Protein AF-A0A7S2LZQ7-F1 (afdb_monomer_lite)

Structure (mmCIF, N/CA/C/O backbone):
data_AF-A0A7S2LZQ7-F1
#
_entry.id   AF-A0A7S2LZQ7-F1
#
loop_
_atom_site.group_PDB
_atom_site.id
_atom_site.type_symbol
_atom_site.label_atom_id
_atom_site.label_alt_id
_atom_site.label_comp_id
_atom_site.label_asym_id
_atom_site.label_entity_id
_atom_site.label_seq_id
_atom_site.pdbx_PDB_ins_code
_atom_site.Cartn_x
_atom_site.Cartn_y
_atom_site.Cartn_z
_atom_site.occupancy
_atom_site.B_iso_or_equiv
_atom_site.auth_seq_id
_atom_site.auth_comp_id
_atom_site.auth_asym_id
_atom_site.auth_atom_id
_atom_site.pdbx_PDB_model_num
ATOM 1 N N . SER A 1 1 ? 51.970 1.442 -47.413 1.00 38.31 1 SER A N 1
ATOM 2 C CA . SER A 1 1 ? 52.869 0.839 -46.404 1.00 38.31 1 SER A CA 1
ATOM 3 C C . SER A 1 1 ? 52.100 0.011 -45.375 1.00 38.31 1 SER A C 1
ATOM 5 O O . SER A 1 1 ? 52.453 -1.144 -45.211 1.00 38.31 1 SER A O 1
ATOM 7 N N . LEU A 1 2 ? 51.031 0.525 -44.746 1.00 41.97 2 LEU A N 1
ATOM 8 C CA . LEU A 1 2 ? 50.190 -0.230 -43.788 1.00 41.97 2 LEU A CA 1
ATOM 9 C C . LEU A 1 2 ? 49.494 -1.473 -44.378 1.00 41.97 2 LEU A C 1
ATOM 11 O O . LEU A 1 2 ? 49.494 -2.514 -43.742 1.00 41.97 2 LEU A O 1
ATOM 15 N N . VAL A 1 3 ? 48.994 -1.401 -45.618 1.00 41.69 3 VAL A N 1
ATOM 16 C CA . VAL A 1 3 ? 48.345 -2.536 -46.320 1.00 41.69 3 VAL A CA 1
ATOM 17 C C . VAL A 1 3 ? 49.314 -3.701 -46.605 1.00 41.69 3 VAL A C 1
ATOM 19 O O . VAL A 1 3 ? 48.887 -4.819 -46.860 1.00 41.69 3 VAL A O 1
ATOM 22 N N . ALA A 1 4 ? 50.628 -3.456 -46.553 1.00 43.44 4 ALA A N 1
ATOM 23 C CA . ALA A 1 4 ? 51.659 -4.450 -46.853 1.00 43.44 4 ALA A CA 1
ATOM 24 C C . ALA A 1 4 ? 52.280 -5.099 -45.597 1.00 43.44 4 ALA A C 1
ATOM 26 O O . ALA A 1 4 ? 53.161 -5.946 -45.732 1.00 43.44 4 ALA A O 1
ATOM 27 N N . ALA A 1 5 ? 51.864 -4.704 -44.388 1.00 48.12 5 ALA A N 1
ATOM 28 C CA . ALA A 1 5 ? 52.421 -5.198 -43.128 1.00 48.12 5 ALA A CA 1
ATOM 29 C C . ALA A 1 5 ? 51.388 -6.040 -42.359 1.00 48.12 5 ALA A C 1
ATOM 31 O O . ALA A 1 5 ? 50.228 -5.656 -42.256 1.00 48.12 5 ALA A O 1
ATOM 32 N N . SER A 1 6 ? 51.819 -7.177 -41.798 1.00 43.88 6 SER A N 1
ATOM 33 C CA . SER A 1 6 ? 50.978 -8.029 -40.944 1.00 43.88 6 SER A CA 1
ATOM 34 C C . SER A 1 6 ? 50.461 -7.239 -39.719 1.00 43.88 6 SER A C 1
ATOM 36 O O . SER A 1 6 ? 51.287 -6.658 -39.002 1.00 43.88 6 SER A O 1
ATOM 38 N N . PRO A 1 7 ? 49.140 -7.235 -39.433 1.00 48.47 7 PRO A N 1
ATOM 39 C CA . PRO A 1 7 ? 48.518 -6.435 -38.363 1.00 48.47 7 PRO A CA 1
ATOM 40 C C . PRO A 1 7 ? 49.012 -6.726 -36.938 1.00 48.47 7 PRO A C 1
ATOM 42 O O . PRO A 1 7 ? 48.821 -5.915 -36.032 1.00 48.47 7 PRO A O 1
ATOM 45 N N . ALA A 1 8 ? 49.674 -7.866 -36.726 1.00 46.50 8 ALA A N 1
ATOM 46 C CA . ALA A 1 8 ? 50.075 -8.357 -35.407 1.00 46.50 8 ALA A CA 1
ATOM 47 C C . ALA A 1 8 ? 51.454 -7.862 -34.921 1.00 46.50 8 ALA A C 1
ATOM 49 O O . ALA A 1 8 ? 51.899 -8.234 -33.833 1.00 46.50 8 ALA A O 1
ATOM 50 N N . SER A 1 9 ? 52.164 -7.036 -35.695 1.00 50.88 9 SER A N 1
ATOM 51 C CA . SER A 1 9 ? 53.511 -6.585 -35.324 1.00 50.88 9 SER A CA 1
ATOM 52 C C . SER A 1 9 ? 53.469 -5.397 -34.345 1.00 50.88 9 SER A C 1
ATOM 54 O O . SER A 1 9 ? 52.832 -4.373 -34.603 1.00 50.88 9 SER A O 1
ATOM 56 N N . ALA A 1 10 ? 54.211 -5.481 -33.234 1.00 51.62 10 ALA A N 1
ATOM 57 C CA . ALA A 1 10 ? 54.363 -4.387 -32.264 1.00 51.62 10 ALA A CA 1
ATOM 58 C C . ALA A 1 10 ? 54.888 -3.074 -32.895 1.00 51.62 10 ALA A C 1
ATOM 60 O O . ALA A 1 10 ? 54.650 -1.994 -32.354 1.00 51.62 10 ALA A O 1
ATOM 61 N N . ALA A 1 11 ? 55.529 -3.153 -34.068 1.00 51.50 11 ALA A N 1
ATOM 62 C CA . ALA A 1 11 ? 56.032 -2.008 -34.824 1.00 51.50 11 ALA A CA 1
ATOM 63 C C . ALA A 1 11 ? 54.932 -1.191 -35.536 1.00 51.50 11 ALA A C 1
ATOM 65 O O . ALA A 1 11 ? 55.187 -0.063 -35.952 1.00 51.50 11 ALA A O 1
ATOM 66 N N . CYS A 1 12 ? 53.700 -1.706 -35.652 1.00 54.38 12 CYS A N 1
ATOM 67 C CA . CYS A 1 12 ? 52.587 -0.997 -36.298 1.00 54.38 12 CYS A CA 1
ATOM 68 C C . CYS A 1 12 ? 51.842 -0.034 -35.354 1.00 54.38 12 CYS A C 1
ATOM 70 O O . CYS A 1 12 ? 51.209 0.912 -35.824 1.00 54.38 12 CYS A O 1
ATOM 72 N N . ARG A 1 13 ? 51.947 -0.213 -34.027 1.00 59.25 13 ARG A N 1
ATOM 73 C CA . ARG A 1 13 ? 51.226 0.604 -33.027 1.00 59.25 13 ARG A CA 1
ATOM 74 C C . ARG A 1 13 ? 51.568 2.105 -33.054 1.00 59.25 13 ARG A C 1
ATOM 76 O O . ARG A 1 13 ? 50.625 2.898 -32.996 1.00 59.25 13 ARG A O 1
ATOM 83 N N . PRO A 1 14 ? 52.847 2.528 -33.165 1.00 60.66 14 PRO A N 1
ATOM 84 C CA . PRO A 1 14 ? 53.204 3.950 -33.231 1.00 60.66 14 PRO A CA 1
ATOM 85 C C . PRO A 1 14 ? 52.700 4.599 -34.523 1.00 60.66 14 PRO A C 1
ATOM 87 O O . PRO A 1 14 ? 52.251 5.740 -34.523 1.00 60.66 14 PRO A O 1
ATOM 90 N N . LEU A 1 15 ? 52.731 3.838 -35.619 1.00 57.00 15 LEU A N 1
ATOM 91 C CA . LEU A 1 15 ? 52.327 4.289 -36.946 1.00 57.00 15 LEU A CA 1
ATOM 92 C C . LEU A 1 15 ? 50.813 4.513 -37.016 1.00 57.00 15 LEU A C 1
ATOM 94 O O . LEU A 1 15 ? 50.364 5.529 -37.534 1.00 57.00 15 LEU A O 1
ATOM 98 N N . ILE A 1 16 ? 50.026 3.611 -36.423 1.00 57.41 16 ILE A N 1
ATOM 99 C CA . ILE A 1 16 ? 48.575 3.776 -36.297 1.00 57.41 16 ILE A CA 1
ATOM 100 C C . ILE A 1 16 ? 48.233 4.938 -35.342 1.00 57.41 16 ILE A C 1
ATOM 102 O O . ILE A 1 16 ? 47.332 5.709 -35.649 1.00 57.41 16 ILE A O 1
ATOM 106 N N . GLN A 1 17 ? 48.968 5.146 -34.240 1.00 62.25 17 GLN A N 1
ATOM 107 C CA . GLN A 1 17 ? 48.752 6.306 -33.353 1.00 62.25 17 GLN A CA 1
ATOM 108 C C . GLN A 1 17 ? 49.036 7.645 -34.044 1.00 62.25 17 GLN A C 1
ATOM 110 O O . GLN A 1 17 ? 48.241 8.577 -33.927 1.00 62.25 17 GLN A O 1
ATOM 115 N N . GLN A 1 18 ? 50.137 7.742 -34.792 1.00 60.81 18 GLN A N 1
ATOM 116 C CA . GLN A 1 18 ? 50.453 8.926 -35.594 1.00 60.81 18 GLN A CA 1
ATOM 117 C C . GLN A 1 18 ? 49.383 9.184 -36.652 1.00 60.81 18 GLN A C 1
ATOM 119 O O . GLN A 1 18 ? 48.986 10.325 -36.867 1.00 60.81 18 GLN A O 1
ATOM 124 N N . LEU A 1 19 ? 48.870 8.121 -37.269 1.00 58.94 19 LEU A N 1
ATOM 125 C CA . LEU A 1 19 ? 47.839 8.222 -38.287 1.00 58.94 19 LEU A CA 1
ATOM 126 C C . LEU A 1 19 ? 46.468 8.605 -37.696 1.00 58.94 19 LEU A C 1
ATOM 128 O O . LEU A 1 19 ? 45.777 9.432 -38.278 1.00 58.94 19 LEU A O 1
ATOM 132 N N . VAL A 1 20 ? 46.102 8.102 -36.511 1.00 59.00 20 VAL A N 1
ATOM 133 C CA . VAL A 1 20 ? 44.922 8.566 -35.752 1.00 59.00 20 VAL A CA 1
ATOM 134 C C . VAL A 1 20 ? 45.076 10.035 -35.359 1.00 59.00 20 VAL A C 1
ATOM 136 O O . VAL A 1 20 ? 44.130 10.799 -35.501 1.00 59.00 20 VAL A O 1
ATOM 139 N N . SER A 1 21 ? 46.263 10.468 -34.923 1.00 61.28 21 SER A N 1
ATOM 140 C CA . SER A 1 21 ? 46.516 11.882 -34.611 1.00 61.28 21 SER A CA 1
ATOM 141 C C . SER A 1 21 ? 46.441 12.779 -35.850 1.00 61.28 21 SER A C 1
ATOM 143 O O . SER A 1 21 ? 45.941 13.898 -35.769 1.00 61.28 21 SER A O 1
ATOM 145 N N . PHE A 1 22 ? 46.916 12.295 -36.996 1.00 61.22 22 PHE A N 1
ATOM 146 C CA . PHE A 1 22 ? 46.817 12.991 -38.276 1.00 61.22 22 PHE A CA 1
ATOM 147 C C . PHE A 1 22 ? 45.361 13.096 -38.739 1.00 61.22 22 PHE A C 1
ATOM 149 O O . PHE A 1 22 ? 44.906 14.163 -39.140 1.00 61.22 22 PHE A O 1
ATOM 156 N N . LEU A 1 23 ? 44.591 12.016 -38.609 1.00 58.97 23 LEU A N 1
ATOM 157 C CA . LEU A 1 23 ? 43.169 12.031 -38.922 1.00 58.97 23 LEU A CA 1
ATOM 158 C C . LEU A 1 23 ? 42.384 12.926 -37.947 1.00 58.97 23 LEU A C 1
ATOM 160 O O . LEU A 1 23 ? 41.501 13.647 -38.394 1.00 58.97 23 LEU A O 1
ATOM 164 N N . LYS A 1 24 ? 42.744 12.974 -36.653 1.00 58.69 24 LYS A N 1
ATOM 165 C CA . LYS A 1 24 ? 42.214 13.978 -35.709 1.00 58.69 24 LYS A CA 1
ATOM 166 C C . LYS A 1 24 ? 42.452 15.387 -36.229 1.00 58.69 24 LYS A C 1
ATOM 168 O O . LYS A 1 24 ? 41.506 16.148 -36.319 1.00 58.69 24 LYS A O 1
ATOM 173 N N . GLN A 1 25 ? 43.665 15.714 -36.668 1.00 59.69 25 GLN A N 1
ATOM 174 C CA . GLN A 1 25 ? 43.955 17.030 -37.247 1.00 59.69 25 GLN A CA 1
ATOM 175 C C . GLN A 1 25 ? 43.141 17.326 -38.517 1.00 59.69 25 GLN A C 1
ATOM 177 O O . GLN A 1 25 ? 42.710 18.464 -38.694 1.00 59.69 25 GLN A O 1
ATOM 182 N N . ILE A 1 26 ? 42.893 16.323 -39.368 1.00 56.53 26 ILE A N 1
ATOM 183 C CA . ILE A 1 26 ? 42.046 16.462 -40.566 1.00 56.53 26 ILE A CA 1
ATOM 184 C C . ILE A 1 26 ? 40.585 16.736 -40.191 1.00 56.53 26 ILE A C 1
ATOM 186 O O . ILE A 1 26 ? 39.952 17.591 -40.808 1.00 56.53 26 ILE A O 1
ATOM 190 N N . PHE A 1 27 ? 40.049 16.014 -39.205 1.00 53.19 27 PHE A N 1
ATOM 191 C CA . PHE A 1 27 ? 38.636 16.090 -38.834 1.00 53.19 27 PHE A CA 1
ATOM 192 C C . PHE A 1 27 ? 38.313 17.234 -37.868 1.00 53.19 27 PHE A C 1
ATOM 194 O O . PHE A 1 27 ? 37.227 17.795 -37.947 1.00 53.19 27 PHE A O 1
ATOM 201 N N . THR A 1 28 ? 39.228 17.595 -36.968 1.00 53.47 28 THR A N 1
ATOM 202 C CA . THR A 1 28 ? 38.974 18.588 -35.913 1.00 53.47 28 THR A CA 1
ATOM 203 C C . THR A 1 28 ? 39.660 19.925 -36.151 1.00 53.47 28 THR A C 1
ATOM 205 O O . THR A 1 28 ? 39.461 20.811 -35.332 1.00 53.47 28 THR A O 1
ATOM 208 N N . GLY A 1 29 ? 40.473 20.068 -37.212 1.00 47.91 29 GLY A N 1
ATOM 209 C CA . GLY A 1 29 ? 41.128 21.320 -37.613 1.00 47.91 29 GLY A CA 1
ATOM 210 C C . GLY A 1 29 ? 41.711 22.087 -36.426 1.00 47.91 29 GLY A C 1
ATOM 211 O O . GLY A 1 29 ? 41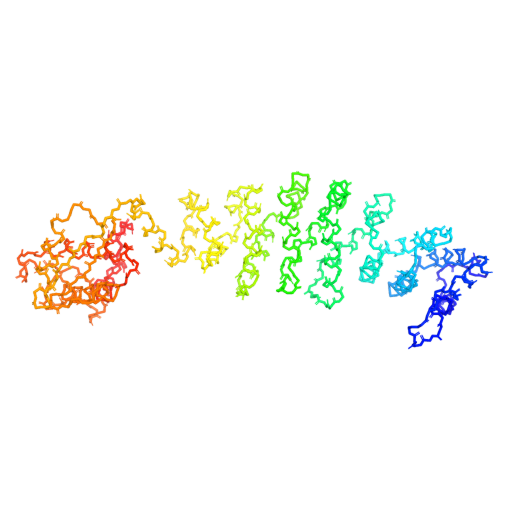.076 23.007 -35.942 1.00 47.91 29 GLY A O 1
ATOM 212 N N . ALA A 1 30 ? 42.876 21.661 -35.931 1.00 47.03 30 ALA A N 1
ATOM 213 C CA . ALA A 1 30 ? 43.537 22.137 -34.709 1.00 47.03 30 ALA A CA 1
ATOM 214 C C . ALA A 1 30 ? 43.207 23.582 -34.257 1.00 47.03 30 ALA A C 1
ATOM 216 O O . ALA A 1 30 ? 43.969 24.489 -34.568 1.00 47.03 30 ALA A O 1
ATOM 217 N N . THR A 1 31 ? 42.152 23.788 -33.458 1.00 38.50 31 THR A N 1
ATOM 218 C CA . THR A 1 31 ? 41.977 25.001 -32.638 1.00 38.50 31 THR A CA 1
ATOM 219 C C . THR A 1 31 ? 40.995 24.777 -31.488 1.00 38.50 31 THR A C 1
ATOM 221 O O . THR A 1 31 ? 39.892 24.279 -31.694 1.00 38.50 31 THR A O 1
ATOM 224 N N . ASP A 1 32 ? 41.367 25.253 -30.298 1.00 37.16 32 ASP A N 1
ATOM 225 C CA . ASP A 1 32 ? 40.546 25.366 -29.079 1.00 37.16 32 ASP A CA 1
ATOM 226 C C . ASP A 1 32 ? 39.397 26.403 -29.193 1.00 37.16 32 ASP A C 1
ATOM 228 O O . ASP A 1 32 ? 38.986 27.009 -28.203 1.00 37.16 32 ASP A O 1
ATOM 232 N N . GLN A 1 33 ? 38.878 26.671 -30.396 1.00 37.16 33 GLN A N 1
ATOM 233 C CA . GLN A 1 33 ? 37.826 27.664 -30.627 1.00 37.16 33 GLN A CA 1
ATOM 234 C C . GLN A 1 33 ? 36.755 27.121 -31.577 1.00 37.16 33 GLN A C 1
ATOM 236 O O . GLN A 1 33 ? 37.023 26.792 -32.728 1.00 37.16 33 GLN A O 1
ATOM 241 N N . PHE A 1 34 ? 35.520 27.055 -31.072 1.00 40.25 34 PHE A N 1
ATOM 242 C CA . PHE A 1 34 ? 34.300 26.668 -31.784 1.00 40.25 34 PHE A CA 1
ATOM 243 C C . PHE A 1 34 ? 33.880 27.730 -32.825 1.00 40.25 34 PHE A C 1
ATOM 245 O O . PHE A 1 34 ? 32.856 28.394 -32.671 1.00 40.25 34 PHE A O 1
ATOM 252 N N . SER A 1 35 ? 34.656 27.925 -33.891 1.00 36.62 35 SER A N 1
ATOM 253 C CA . SER A 1 35 ? 34.207 28.646 -35.089 1.00 36.62 35 SER A CA 1
ATOM 254 C C . SER A 1 35 ? 34.503 27.830 -36.352 1.00 36.62 35 SER A C 1
ATOM 256 O O . SER A 1 35 ? 35.470 27.081 -36.412 1.00 36.62 35 SER A O 1
ATOM 258 N N . SER A 1 36 ? 33.575 27.906 -37.314 1.00 47.59 36 SER A N 1
ATOM 259 C CA . SER A 1 36 ? 33.282 26.948 -38.398 1.00 47.59 36 SER A CA 1
ATOM 260 C C . SER A 1 36 ? 34.469 26.153 -38.987 1.00 47.59 36 SER A C 1
ATOM 262 O O . SER A 1 36 ? 34.987 26.482 -40.057 1.00 47.59 36 SER A O 1
ATOM 264 N N . THR A 1 37 ? 34.818 25.035 -38.345 1.00 49.53 37 THR A N 1
ATOM 265 C CA . THR A 1 37 ? 35.720 23.974 -38.842 1.00 49.53 37 THR A CA 1
ATOM 266 C C . THR A 1 37 ? 35.125 23.178 -40.009 1.00 49.53 37 THR A C 1
ATOM 268 O O . THR A 1 37 ? 35.844 22.508 -40.745 1.00 49.53 37 THR A O 1
ATOM 271 N N . GLU A 1 38 ? 33.817 23.295 -40.225 1.00 48.41 38 GLU A N 1
ATOM 272 C CA . GLU A 1 38 ? 33.029 22.506 -41.170 1.00 48.41 38 GLU A CA 1
ATOM 273 C C . GLU A 1 38 ? 33.461 22.673 -42.638 1.00 48.41 38 GLU A C 1
ATOM 275 O O . GLU A 1 38 ? 33.765 21.694 -43.316 1.00 48.41 38 GLU A O 1
ATOM 280 N N . SER A 1 39 ? 33.579 23.910 -43.130 1.00 49.72 39 SER A N 1
ATOM 281 C CA . SER A 1 39 ? 33.949 24.173 -44.534 1.00 49.72 39 SER A CA 1
ATOM 282 C C . SER A 1 39 ? 35.375 23.698 -44.857 1.00 49.72 39 SER A C 1
ATOM 284 O O . SER A 1 39 ? 35.656 23.195 -45.947 1.00 49.72 39 SER A O 1
ATOM 286 N N . MET A 1 40 ? 36.270 23.783 -43.867 1.00 52.50 40 MET A N 1
ATOM 287 C CA . MET A 1 40 ? 37.659 23.334 -43.968 1.00 52.50 40 MET A CA 1
ATOM 288 C C . MET A 1 40 ? 37.757 21.800 -43.937 1.00 52.50 40 MET A C 1
ATOM 290 O O . MET A 1 40 ? 38.513 21.213 -44.708 1.00 52.50 40 MET A O 1
ATOM 294 N N . MET A 1 41 ? 36.939 21.139 -43.112 1.00 52.00 41 MET A N 1
ATOM 295 C CA . MET A 1 41 ? 36.806 19.678 -43.052 1.00 52.00 41 MET A CA 1
ATOM 296 C C . MET A 1 41 ? 36.288 19.111 -44.387 1.00 52.00 41 MET A C 1
ATOM 298 O O . MET A 1 41 ? 36.866 18.161 -44.921 1.00 52.00 41 MET A O 1
ATOM 302 N N . PHE A 1 42 ? 35.264 19.737 -44.984 1.00 51.91 42 PHE A N 1
ATOM 303 C CA . PHE A 1 42 ? 34.744 19.370 -46.308 1.00 51.91 42 PHE A CA 1
ATOM 304 C C . PHE A 1 42 ? 35.760 19.600 -47.434 1.00 51.91 42 PHE A C 1
ATOM 306 O O . PHE A 1 42 ? 35.927 18.721 -48.283 1.00 51.91 42 PHE A O 1
ATOM 313 N N . GLN A 1 43 ? 36.480 20.730 -47.435 1.00 53.34 43 GLN A N 1
ATOM 314 C CA . GLN A 1 43 ? 37.574 20.961 -48.388 1.00 53.34 43 GLN A CA 1
ATOM 315 C C . GLN A 1 43 ? 38.667 19.894 -48.263 1.00 53.34 43 GLN A C 1
ATOM 317 O O . GLN A 1 43 ? 39.094 19.340 -49.274 1.00 53.34 43 GLN A O 1
ATOM 322 N N . ASN A 1 44 ? 39.079 19.556 -47.041 1.00 56.69 44 ASN A N 1
ATOM 323 C CA . ASN A 1 44 ? 40.173 18.617 -46.805 1.00 56.69 44 ASN A CA 1
ATOM 324 C C . ASN A 1 44 ? 39.813 17.169 -47.172 1.00 56.69 44 ASN A C 1
ATOM 326 O O . 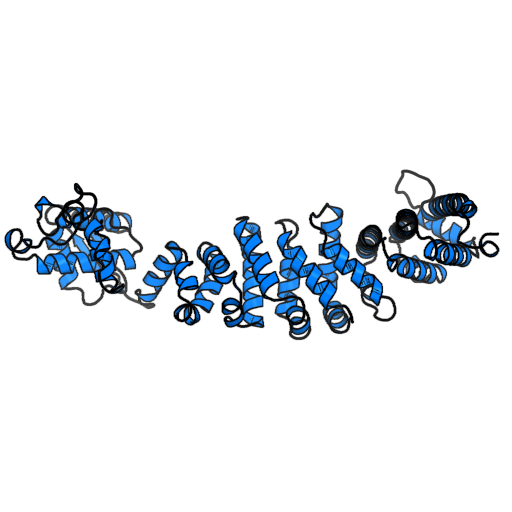ASN A 1 44 ? 40.647 16.467 -47.744 1.00 56.69 44 ASN A O 1
ATOM 330 N N . MET A 1 45 ? 38.584 16.705 -46.911 1.00 53.84 45 MET A N 1
ATOM 331 C CA . MET A 1 45 ? 38.166 15.361 -47.345 1.00 53.84 45 MET A CA 1
ATOM 332 C C . MET A 1 45 ? 37.855 15.293 -48.839 1.00 53.84 45 MET A C 1
ATOM 334 O O . MET A 1 45 ? 38.211 14.308 -49.481 1.00 53.84 45 MET A O 1
ATOM 338 N N . GLY A 1 46 ? 37.243 16.339 -49.408 1.00 53.66 46 GLY A N 1
ATOM 339 C CA . GLY A 1 46 ? 36.989 16.424 -50.848 1.00 53.66 46 GLY A CA 1
ATOM 340 C C . GLY A 1 46 ? 38.278 16.427 -51.680 1.00 53.66 46 GLY A C 1
ATOM 341 O O . GLY A 1 46 ? 38.285 15.927 -52.802 1.00 53.66 46 GLY A O 1
ATOM 342 N N . GLN A 1 47 ? 39.381 16.932 -51.117 1.00 52.41 47 GLN A N 1
ATOM 343 C CA . GLN A 1 47 ? 40.710 16.935 -51.740 1.00 52.41 47 GLN A CA 1
ATOM 344 C C . GLN A 1 47 ? 41.505 15.635 -51.522 1.00 52.41 47 GLN A C 1
ATOM 346 O O . GLN A 1 47 ? 42.400 15.329 -52.310 1.00 52.41 47 GLN A O 1
ATOM 351 N N . CYS A 1 48 ? 41.189 14.846 -50.491 1.00 56.16 48 CYS A N 1
ATOM 352 C CA . CYS A 1 48 ? 41.913 13.618 -50.159 1.00 56.16 48 CYS A CA 1
ATOM 353 C C . CYS A 1 48 ? 41.195 12.365 -50.692 1.00 56.16 48 CYS A C 1
ATOM 355 O O . CYS A 1 48 ? 40.533 11.632 -49.951 1.00 56.16 48 CYS A O 1
ATOM 357 N N . SER A 1 49 ? 41.371 12.051 -51.979 1.00 52.38 49 SER A N 1
ATOM 358 C CA . SER A 1 49 ? 40.954 10.755 -52.530 1.00 52.38 49 SER A CA 1
ATOM 359 C C . SER A 1 49 ? 41.759 9.620 -51.874 1.00 52.38 49 SER A C 1
ATOM 361 O O . SER A 1 49 ? 42.936 9.442 -52.181 1.00 52.38 49 SER A O 1
ATOM 363 N N . GLY A 1 50 ? 41.148 8.868 -50.952 1.00 57.12 50 GLY A N 1
ATOM 364 C CA . GLY A 1 50 ? 41.792 7.721 -50.289 1.00 57.12 50 GLY A CA 1
ATOM 365 C C . GLY A 1 50 ? 41.609 7.630 -48.771 1.00 57.12 50 GLY A C 1
ATOM 366 O O . GLY A 1 50 ? 41.990 6.618 -48.189 1.00 57.12 50 GLY A O 1
ATOM 367 N N . VAL A 1 51 ? 40.983 8.619 -48.119 1.00 62.19 51 VAL A N 1
ATOM 368 C CA . VAL A 1 51 ? 40.716 8.589 -46.662 1.00 62.19 51 VAL A CA 1
ATOM 369 C C . VAL A 1 51 ? 39.915 7.345 -46.253 1.00 62.19 51 VAL A C 1
ATOM 371 O O . VAL A 1 51 ? 40.268 6.681 -45.282 1.00 62.19 51 VAL A O 1
ATOM 374 N N . SER A 1 52 ? 38.905 6.964 -47.043 1.00 58.22 52 SER A N 1
ATOM 375 C CA . SER A 1 52 ? 38.113 5.742 -46.820 1.00 58.22 52 SER A CA 1
ATOM 376 C C . SER A 1 52 ? 38.956 4.460 -46.911 1.00 58.22 52 SER A C 1
ATOM 378 O O . SER A 1 52 ? 38.832 3.575 -46.066 1.00 58.22 52 SER A O 1
ATOM 380 N N . GLN A 1 53 ? 39.893 4.376 -47.865 1.00 64.25 53 GLN A N 1
ATOM 381 C CA . GLN A 1 53 ? 40.797 3.223 -48.001 1.00 64.25 53 GLN A CA 1
ATOM 382 C C . GLN A 1 53 ? 41.781 3.128 -46.829 1.00 64.25 53 GLN A C 1
ATOM 384 O O . GLN A 1 53 ? 42.045 2.039 -46.322 1.00 64.25 53 GLN A O 1
ATOM 389 N N . VAL A 1 54 ? 42.294 4.272 -46.370 1.00 64.44 54 VAL A N 1
ATOM 390 C CA . VAL A 1 54 ? 43.185 4.361 -45.209 1.00 64.44 54 VAL A CA 1
ATOM 391 C C . VAL A 1 54 ? 42.453 3.960 -43.927 1.00 64.44 54 VAL A C 1
ATOM 393 O O . VAL A 1 54 ? 42.972 3.154 -43.159 1.00 64.44 54 VAL A O 1
ATOM 396 N N . LEU A 1 55 ? 41.235 4.459 -43.712 1.00 62.69 55 LEU A N 1
ATOM 397 C CA . LEU A 1 55 ? 40.415 4.113 -42.551 1.00 62.69 55 LEU A CA 1
ATOM 398 C C . LEU A 1 55 ? 39.941 2.660 -42.580 1.00 62.69 55 LEU A C 1
ATOM 400 O O . LEU A 1 55 ? 39.963 2.006 -41.544 1.00 62.69 55 LEU A O 1
ATOM 404 N N . SER A 1 56 ? 39.598 2.123 -43.752 1.00 63.38 56 SER A N 1
ATOM 405 C CA . SER A 1 56 ? 39.251 0.706 -43.915 1.00 63.38 56 SER A CA 1
ATOM 406 C C . SER A 1 56 ? 40.434 -0.206 -43.577 1.00 63.38 56 SER A C 1
ATOM 408 O O . SER A 1 56 ? 40.275 -1.182 -42.845 1.00 63.38 56 SER A O 1
ATOM 410 N N . ALA A 1 57 ? 41.641 0.138 -44.041 1.00 65.25 57 ALA A N 1
ATOM 411 C CA . ALA A 1 57 ? 42.858 -0.606 -43.717 1.00 65.25 57 ALA A CA 1
ATOM 412 C C . ALA A 1 57 ? 43.214 -0.514 -42.223 1.00 65.25 57 ALA A C 1
ATOM 414 O O . ALA A 1 57 ? 43.579 -1.510 -41.604 1.00 65.25 57 ALA A O 1
ATOM 415 N N . LEU A 1 58 ? 43.068 0.668 -41.617 1.00 65.31 58 LEU A N 1
ATOM 416 C CA . LEU A 1 58 ? 43.234 0.850 -40.174 1.00 65.31 58 LEU A CA 1
ATOM 417 C C . LEU A 1 58 ? 42.240 0.039 -39.359 1.00 65.31 58 LEU A C 1
ATOM 419 O O . LEU A 1 58 ? 42.608 -0.492 -38.313 1.00 65.31 58 LEU A O 1
ATOM 423 N N . LEU A 1 59 ? 40.991 -0.018 -39.813 1.00 64.00 59 LEU A N 1
ATOM 424 C CA . LEU A 1 59 ? 39.924 -0.728 -39.137 1.00 64.00 59 LEU A CA 1
ATOM 425 C C . LEU A 1 59 ? 40.200 -2.232 -39.158 1.00 64.00 59 LEU A C 1
ATOM 427 O O . LEU A 1 59 ? 40.153 -2.864 -38.106 1.00 64.00 59 LEU A O 1
ATOM 431 N N . GLN A 1 60 ? 40.592 -2.782 -40.311 1.00 65.69 60 GLN A N 1
ATOM 432 C CA . GLN A 1 60 ? 41.038 -4.175 -40.423 1.00 65.69 60 GLN A CA 1
ATOM 433 C C . GLN A 1 60 ? 42.231 -4.462 -39.506 1.00 65.69 60 GLN A C 1
ATOM 435 O O . GLN A 1 60 ? 42.186 -5.411 -38.726 1.00 65.69 60 GLN A O 1
ATOM 440 N N . CYS A 1 61 ? 43.252 -3.601 -39.516 1.00 66.38 61 CYS A N 1
ATOM 441 C CA . CYS A 1 61 ? 44.411 -3.781 -38.647 1.00 66.38 61 CYS A CA 1
ATOM 442 C C . CYS A 1 61 ? 44.045 -3.706 -37.158 1.00 66.38 61 CYS A C 1
ATOM 444 O O . CYS A 1 61 ? 44.536 -4.496 -36.360 1.00 66.38 61 CYS A O 1
ATOM 446 N N . SER A 1 62 ? 43.178 -2.769 -36.775 1.00 65.50 62 SER A N 1
ATOM 447 C CA . SER A 1 62 ? 42.799 -2.535 -35.378 1.00 65.50 62 SER A CA 1
ATOM 448 C C . SER A 1 62 ? 41.848 -3.606 -34.838 1.00 65.50 62 SER A C 1
ATOM 450 O O . SER A 1 62 ? 41.895 -3.912 -33.647 1.00 65.50 62 SER A O 1
ATOM 452 N N . ARG A 1 63 ? 41.041 -4.230 -35.705 1.00 63.56 63 ARG A N 1
ATOM 453 C CA . ARG A 1 63 ? 40.157 -5.355 -35.364 1.00 63.56 63 ARG A CA 1
ATOM 454 C C . ARG A 1 63 ? 40.930 -6.583 -34.879 1.00 63.56 63 ARG A C 1
ATOM 456 O O . ARG A 1 63 ? 40.456 -7.288 -33.993 1.00 63.56 63 ARG A O 1
ATOM 463 N N . GLU A 1 64 ? 42.114 -6.824 -35.437 1.00 64.19 64 GLU A N 1
ATOM 464 C CA . GLU A 1 64 ? 42.963 -7.980 -35.116 1.00 64.19 64 GLU A CA 1
ATOM 465 C C . GLU A 1 64 ? 43.847 -7.765 -33.870 1.00 64.19 64 GLU A C 1
ATOM 467 O O . GLU A 1 64 ? 44.468 -8.704 -33.367 1.00 64.19 64 GLU A O 1
ATOM 472 N N . ILE A 1 65 ? 43.887 -6.545 -33.319 1.00 68.75 65 ILE A N 1
ATOM 473 C CA . ILE A 1 65 ? 44.677 -6.220 -32.127 1.00 68.75 65 ILE A CA 1
ATOM 474 C C . ILE A 1 65 ? 43.961 -6.722 -30.864 1.00 68.75 65 ILE A C 1
ATOM 476 O O . ILE A 1 65 ? 42.873 -6.269 -30.522 1.00 68.75 65 ILE A O 1
ATOM 480 N N . ALA A 1 66 ? 44.610 -7.604 -30.098 1.00 60.31 66 ALA A N 1
ATOM 481 C CA . ALA A 1 66 ? 44.050 -8.144 -28.851 1.00 60.31 66 ALA A CA 1
ATOM 482 C C . ALA A 1 66 ? 43.813 -7.077 -27.755 1.00 60.31 66 ALA A C 1
ATOM 484 O O . ALA A 1 66 ? 42.928 -7.239 -26.915 1.00 60.31 66 ALA A O 1
ATOM 485 N N . ASP A 1 67 ? 44.553 -5.968 -27.784 1.00 72.31 67 ASP A N 1
ATOM 486 C CA . ASP A 1 67 ? 44.475 -4.863 -26.820 1.00 72.31 67 ASP A CA 1
ATOM 487 C C . ASP A 1 67 ? 43.145 -4.090 -26.938 1.00 72.31 67 ASP A C 1
ATOM 489 O O . ASP A 1 67 ? 42.850 -3.458 -27.956 1.00 72.31 67 ASP A O 1
ATOM 493 N N . THR A 1 68 ? 42.319 -4.164 -25.894 1.00 66.12 68 THR A N 1
ATOM 494 C CA . THR A 1 68 ? 40.991 -3.537 -25.839 1.00 66.12 68 THR A CA 1
ATOM 495 C C . THR A 1 68 ? 41.055 -2.020 -25.682 1.00 66.12 68 THR A C 1
ATOM 497 O O . THR A 1 68 ? 40.215 -1.324 -26.248 1.00 66.12 68 THR A O 1
ATOM 500 N N . ALA A 1 69 ? 42.064 -1.480 -24.990 1.00 64.94 69 ALA A N 1
ATOM 501 C CA . ALA A 1 69 ? 42.227 -0.034 -24.828 1.00 64.94 69 ALA A CA 1
ATOM 502 C C . ALA A 1 69 ? 42.558 0.631 -26.170 1.00 64.94 69 ALA A C 1
ATOM 504 O O . ALA A 1 69 ? 42.064 1.711 -26.492 1.00 64.94 69 ALA A O 1
ATOM 505 N N . TYR A 1 70 ? 43.349 -0.058 -26.991 1.00 66.44 70 TYR A N 1
ATOM 506 C CA . TYR A 1 70 ? 43.696 0.398 -28.330 1.00 66.44 70 TYR A CA 1
ATOM 507 C C . TYR A 1 70 ? 42.483 0.445 -29.264 1.00 66.44 70 TYR A C 1
ATOM 509 O O . TYR A 1 70 ? 42.237 1.450 -29.933 1.00 66.44 70 TYR A O 1
ATOM 517 N N . ARG A 1 71 ? 41.689 -0.630 -29.246 1.00 67.62 71 ARG A N 1
ATOM 518 C CA . ARG A 1 71 ? 40.412 -0.713 -29.958 1.00 67.62 71 ARG A CA 1
ATOM 519 C C . ARG A 1 71 ? 39.441 0.378 -29.492 1.00 67.62 71 ARG A C 1
ATOM 521 O O . ARG A 1 71 ? 38.825 1.032 -30.327 1.00 67.62 71 ARG A O 1
ATOM 528 N N . GLY A 1 72 ? 39.377 0.643 -28.186 1.00 64.19 72 GLY A N 1
ATOM 529 C CA . GLY A 1 72 ? 38.542 1.697 -27.607 1.00 64.19 72 GLY A CA 1
ATOM 530 C C . GLY A 1 72 ? 38.941 3.094 -28.082 1.00 64.19 72 GLY A C 1
ATOM 531 O O . GLY A 1 72 ? 38.086 3.859 -28.512 1.00 64.19 72 GLY A O 1
ATOM 532 N N . ASN A 1 73 ? 40.236 3.413 -28.101 1.00 67.75 73 ASN A N 1
ATOM 533 C CA . ASN A 1 73 ? 40.729 4.712 -28.576 1.00 67.75 73 ASN A CA 1
ATOM 534 C C . ASN A 1 73 ? 40.408 4.975 -30.054 1.00 67.75 73 ASN A C 1
ATOM 536 O O . ASN A 1 73 ? 40.134 6.115 -30.428 1.00 67.75 73 ASN A O 1
ATOM 540 N N . PHE A 1 74 ? 40.429 3.935 -30.891 1.00 69.00 74 PHE A N 1
ATOM 541 C CA . PHE A 1 74 ? 40.034 4.047 -32.295 1.00 69.00 74 PHE A CA 1
ATOM 542 C C . PHE A 1 74 ? 38.530 4.315 -32.442 1.00 69.00 74 PHE A C 1
ATOM 544 O O . PHE A 1 74 ? 38.134 5.193 -33.205 1.00 69.00 74 PHE A O 1
ATOM 551 N N . VAL A 1 75 ? 37.698 3.625 -31.656 1.00 64.94 75 VAL A N 1
ATOM 552 C CA . VAL A 1 75 ? 36.246 3.857 -31.608 1.00 64.94 75 VAL A CA 1
ATOM 553 C C . VAL A 1 75 ? 35.914 5.262 -31.095 1.00 64.94 75 VAL A C 1
ATOM 555 O O . VAL A 1 75 ? 35.094 5.943 -31.703 1.00 64.94 75 VAL A O 1
ATOM 558 N N . ALA A 1 76 ? 36.586 5.734 -30.039 1.00 64.50 76 ALA A N 1
ATOM 559 C CA . ALA A 1 76 ? 36.440 7.104 -29.537 1.00 64.50 76 ALA A CA 1
ATOM 560 C C . ALA A 1 76 ? 36.812 8.138 -30.605 1.00 64.50 76 ALA A C 1
ATOM 562 O O . ALA A 1 76 ? 36.083 9.095 -30.825 1.00 64.50 76 ALA A O 1
ATOM 563 N N . PHE A 1 77 ? 37.915 7.912 -31.318 1.00 68.06 77 PHE A N 1
ATOM 564 C CA . PHE A 1 77 ? 38.341 8.788 -32.401 1.00 68.06 77 PHE A CA 1
ATOM 565 C C . PHE A 1 77 ? 37.301 8.883 -33.531 1.00 68.06 77 PHE A C 1
ATOM 567 O O . PHE A 1 77 ? 36.993 9.984 -33.985 1.00 68.06 77 PHE A O 1
ATOM 574 N N . LEU A 1 78 ? 36.751 7.749 -33.977 1.00 63.66 78 LEU A N 1
ATOM 575 C CA . LEU A 1 78 ? 35.706 7.744 -35.003 1.00 63.66 78 LEU A CA 1
ATOM 576 C C . LEU A 1 78 ? 34.435 8.454 -34.513 1.00 63.66 78 LEU A C 1
ATOM 578 O O . LEU A 1 78 ? 33.785 9.144 -35.294 1.00 63.66 78 LEU A O 1
ATOM 582 N N . ALA A 1 79 ? 34.108 8.331 -33.227 1.00 61.97 79 ALA A N 1
ATOM 583 C CA . ALA A 1 79 ? 32.981 9.024 -32.614 1.00 61.97 79 ALA A CA 1
ATOM 584 C C . ALA A 1 79 ? 33.185 10.545 -32.547 1.00 61.97 79 ALA A C 1
ATOM 586 O O . ALA A 1 79 ? 32.288 11.294 -32.928 1.00 61.97 79 ALA A O 1
ATOM 587 N N . ASP A 1 80 ? 34.373 10.997 -32.134 1.00 60.62 80 ASP A N 1
ATOM 588 C CA . ASP A 1 80 ? 34.744 12.416 -32.099 1.00 60.62 80 ASP A CA 1
ATOM 589 C C . ASP A 1 80 ? 34.668 13.029 -33.504 1.00 60.62 80 ASP A C 1
ATOM 591 O O . ASP A 1 80 ? 34.065 14.083 -33.695 1.00 60.62 80 ASP A O 1
ATOM 595 N N . ALA A 1 81 ? 35.212 12.340 -34.514 1.00 57.34 81 ALA A N 1
ATOM 596 C CA . ALA A 1 81 ? 35.160 12.783 -35.909 1.00 57.34 81 ALA A CA 1
ATOM 597 C C . ALA A 1 81 ? 33.716 12.963 -36.418 1.00 57.34 81 ALA A C 1
ATOM 599 O O . ALA A 1 81 ? 33.452 13.826 -37.252 1.00 57.34 81 ALA A O 1
ATOM 600 N N . MET A 1 82 ? 32.776 12.175 -35.893 1.00 54.66 82 MET A N 1
ATOM 601 C CA . MET A 1 82 ? 31.358 12.255 -36.229 1.00 54.66 82 MET A CA 1
ATOM 602 C C . MET A 1 82 ? 30.596 13.317 -35.429 1.00 54.66 82 MET A C 1
ATOM 604 O O . MET A 1 82 ? 29.677 13.926 -35.976 1.00 54.66 82 MET A O 1
ATOM 608 N N . PHE A 1 83 ? 30.980 13.591 -34.181 1.00 53.47 83 PHE A N 1
ATOM 609 C CA . PHE A 1 83 ? 30.390 14.675 -33.388 1.00 53.47 83 PHE A CA 1
ATOM 610 C C . PHE A 1 83 ? 30.591 16.044 -34.053 1.00 53.47 83 PHE A C 1
ATOM 612 O O . PHE A 1 83 ? 29.699 16.875 -34.012 1.00 53.47 83 PHE A O 1
ATOM 619 N N . PHE A 1 84 ? 31.715 16.274 -34.737 1.00 49.72 84 PHE A N 1
ATOM 620 C CA . PHE A 1 84 ? 31.932 17.523 -35.482 1.00 49.72 84 PHE A CA 1
ATOM 621 C C . PHE A 1 84 ? 31.199 17.585 -36.832 1.00 49.72 84 PHE A C 1
ATOM 623 O O . PHE A 1 84 ? 30.995 18.673 -37.364 1.00 49.72 84 PHE A O 1
ATOM 630 N N . SER A 1 85 ? 30.756 16.443 -37.371 1.00 49.91 85 SER A N 1
ATOM 631 C CA . SER A 1 85 ? 30.010 16.374 -38.640 1.00 49.91 85 SER A CA 1
ATOM 632 C C . SER A 1 85 ? 28.519 16.724 -38.521 1.00 49.91 85 SER A C 1
ATOM 634 O O . SER A 1 85 ? 27.800 16.726 -39.516 1.00 49.91 85 SER A O 1
ATOM 636 N N . SER A 1 86 ? 28.042 17.007 -37.308 1.00 46.53 86 SER A N 1
ATOM 637 C CA . SER A 1 86 ? 26.622 17.100 -36.957 1.00 46.53 86 SER A CA 1
ATOM 638 C C . SER A 1 86 ? 25.936 18.430 -37.278 1.00 46.53 86 SER A C 1
ATOM 640 O O . SER A 1 86 ? 24.818 18.653 -36.819 1.00 46.53 86 SER A O 1
ATOM 642 N N . PHE A 1 87 ? 26.585 19.348 -37.998 1.00 45.47 87 PHE A N 1
ATOM 643 C CA . PHE A 1 87 ? 26.057 20.705 -38.175 1.00 45.47 87 PHE A CA 1
ATOM 644 C C . PHE A 1 87 ? 25.371 20.971 -39.523 1.00 45.47 87 PHE A C 1
ATOM 646 O O . PHE A 1 87 ? 24.668 21.979 -39.619 1.00 45.47 87 PHE A O 1
ATOM 653 N N . THR A 1 88 ? 25.446 20.078 -40.526 1.00 45.19 88 THR A N 1
ATOM 654 C CA . THR A 1 88 ? 24.746 20.296 -41.811 1.00 45.19 88 THR A CA 1
ATOM 655 C C . THR A 1 88 ? 24.205 19.044 -42.515 1.00 45.19 88 THR A C 1
ATOM 657 O O . THR A 1 88 ? 24.846 17.995 -42.600 1.00 45.19 88 THR A O 1
ATOM 660 N N . ASP A 1 89 ? 23.046 19.212 -43.168 1.00 47.12 89 ASP A N 1
ATOM 661 C CA . ASP A 1 89 ? 22.420 18.245 -44.090 1.00 47.12 89 ASP A CA 1
ATOM 662 C C . ASP A 1 89 ? 23.341 17.834 -45.261 1.00 47.12 89 ASP A C 1
ATOM 664 O O . ASP A 1 89 ? 23.166 16.775 -45.867 1.00 47.12 89 ASP A O 1
ATOM 668 N N . ALA A 1 90 ? 24.362 18.641 -45.572 1.00 48.31 90 ALA A N 1
ATOM 669 C CA . ALA A 1 90 ? 25.322 18.392 -46.646 1.00 48.31 90 ALA A CA 1
ATOM 670 C C . ALA A 1 90 ? 26.198 17.147 -46.404 1.00 48.31 90 ALA A C 1
ATOM 672 O O . ALA A 1 90 ? 26.583 16.471 -47.362 1.00 48.31 90 ALA A O 1
ATOM 673 N N . TRP A 1 91 ? 26.477 16.798 -45.141 1.00 51.97 91 TRP A N 1
ATOM 674 C CA . TRP A 1 91 ? 27.267 15.611 -44.793 1.00 51.97 91 TRP A CA 1
ATOM 675 C C . TRP A 1 91 ? 26.543 14.311 -45.155 1.00 51.97 91 TRP A C 1
ATOM 677 O O . TRP A 1 91 ? 27.155 13.363 -45.647 1.00 51.97 91 TRP A O 1
ATOM 687 N N . GLN A 1 92 ? 25.220 14.278 -44.981 1.00 48.72 92 GLN A N 1
ATOM 688 C CA . GLN A 1 92 ? 24.400 13.080 -45.188 1.00 48.72 92 GLN A CA 1
ATOM 689 C C . GLN A 1 92 ? 24.350 12.628 -46.656 1.00 48.72 92 GLN A C 1
ATOM 691 O O . GLN A 1 92 ? 24.128 11.449 -46.937 1.00 48.72 92 GLN A O 1
ATOM 696 N N . VAL A 1 93 ? 24.580 13.550 -47.596 1.00 50.53 93 VAL A N 1
ATOM 697 C CA . VAL A 1 93 ? 24.513 13.295 -49.045 1.00 50.53 93 VAL A CA 1
ATOM 698 C C . VAL A 1 93 ? 25.898 12.984 -49.638 1.00 50.53 93 VAL A C 1
ATOM 700 O O . VAL A 1 93 ? 26.006 12.550 -50.786 1.00 50.53 93 VAL A O 1
ATOM 703 N N . HIS A 1 94 ? 26.979 13.150 -48.867 1.00 55.78 94 HIS A N 1
ATOM 704 C CA . HIS A 1 94 ? 28.340 12.938 -49.353 1.00 55.78 94 HIS A CA 1
ATOM 705 C C . HIS A 1 94 ? 28.717 11.443 -49.362 1.00 55.78 94 HIS A C 1
ATOM 707 O O . HIS A 1 94 ? 28.676 10.762 -48.338 1.00 55.78 94 HIS A O 1
ATOM 713 N N . ALA A 1 95 ? 29.145 10.914 -50.515 1.00 55.97 95 ALA A N 1
ATOM 714 C CA . ALA A 1 95 ? 29.421 9.480 -50.697 1.00 55.97 95 ALA A CA 1
ATOM 715 C C . ALA A 1 95 ? 30.446 8.911 -49.691 1.00 55.97 95 ALA A C 1
ATOM 717 O O . ALA A 1 95 ? 30.252 7.819 -49.161 1.00 55.97 95 ALA A O 1
ATOM 718 N N . GLN A 1 96 ? 31.494 9.676 -49.364 1.00 54.53 96 GLN A N 1
ATOM 719 C CA . GLN A 1 96 ? 32.516 9.256 -48.395 1.00 54.53 96 GLN A CA 1
ATOM 720 C C . GLN A 1 96 ? 32.013 9.283 -46.941 1.00 54.53 96 GLN A C 1
ATOM 722 O O . GLN A 1 96 ? 32.450 8.470 -46.134 1.00 54.53 96 GLN A O 1
ATOM 727 N N . ALA A 1 97 ? 31.059 10.155 -46.597 1.00 53.88 97 ALA A N 1
ATOM 728 C CA . ALA A 1 97 ? 30.483 10.213 -45.252 1.00 53.88 97 ALA A CA 1
ATOM 729 C C . ALA A 1 97 ? 29.699 8.936 -44.915 1.00 53.88 97 ALA A C 1
ATOM 731 O O . ALA A 1 97 ? 29.787 8.413 -43.804 1.00 53.88 97 ALA A O 1
ATOM 732 N N . ARG A 1 98 ? 28.986 8.379 -45.901 1.00 54.22 98 ARG A N 1
ATOM 733 C CA . ARG A 1 98 ? 28.246 7.118 -45.754 1.00 54.22 98 ARG A CA 1
ATOM 734 C C . ARG A 1 98 ? 29.168 5.920 -45.506 1.00 54.22 98 ARG A C 1
ATOM 736 O O . ARG A 1 98 ? 28.817 5.035 -44.725 1.00 54.22 98 ARG A O 1
ATOM 743 N N . GLU A 1 99 ? 30.338 5.899 -46.141 1.00 57.25 99 GLU A N 1
ATOM 744 C CA . GLU A 1 99 ? 31.369 4.881 -45.903 1.00 57.25 99 GLU A CA 1
ATOM 745 C C . GLU A 1 99 ? 31.992 5.021 -44.506 1.00 57.25 99 GLU A C 1
ATOM 747 O O . GLU A 1 99 ? 32.122 4.026 -43.796 1.00 57.25 99 GLU A O 1
ATOM 752 N N . LEU A 1 100 ? 32.287 6.248 -44.065 1.00 56.31 100 LEU A N 1
ATOM 753 C CA . LEU A 1 100 ? 32.812 6.534 -42.722 1.00 56.31 100 LEU A CA 1
ATOM 754 C C . LEU A 1 100 ? 31.855 6.101 -41.608 1.00 56.31 100 LEU A C 1
ATOM 756 O O . LEU A 1 100 ? 32.277 5.467 -40.643 1.00 56.31 100 LEU A O 1
ATOM 760 N N . ILE A 1 101 ? 30.561 6.385 -41.773 1.00 55.72 101 ILE A N 1
ATOM 761 C CA . ILE A 1 101 ? 29.509 5.914 -40.866 1.00 55.72 101 ILE A CA 1
ATOM 762 C C . ILE A 1 101 ? 29.524 4.384 -40.803 1.00 55.72 101 ILE A C 1
ATOM 764 O O . ILE A 1 101 ? 29.528 3.810 -39.718 1.00 55.72 101 ILE A O 1
ATOM 768 N N . SER A 1 102 ? 29.592 3.708 -41.953 1.00 55.97 102 SER A N 1
ATOM 769 C CA . SER A 1 102 ? 29.633 2.242 -42.000 1.00 55.97 102 SER A CA 1
ATOM 770 C C . SER A 1 102 ? 30.840 1.658 -41.255 1.00 55.97 102 SER A C 1
ATOM 772 O O . SER A 1 102 ? 30.703 0.634 -40.589 1.00 55.97 102 SER A O 1
ATOM 774 N N . LEU A 1 103 ? 32.003 2.310 -41.345 1.00 58.56 103 LEU A N 1
ATOM 775 C CA . LEU A 1 103 ? 33.221 1.916 -40.634 1.00 58.56 103 LEU A CA 1
ATOM 776 C C . LEU A 1 103 ? 33.100 2.145 -39.118 1.00 58.56 103 LEU A C 1
ATOM 778 O O . LEU A 1 103 ? 33.476 1.274 -38.338 1.00 58.56 103 LEU A O 1
ATOM 782 N N . LEU A 1 104 ? 32.525 3.268 -38.675 1.00 59.94 104 LEU A N 1
ATOM 783 C CA . LEU A 1 104 ? 32.241 3.500 -37.253 1.00 59.94 104 LEU A CA 1
ATOM 784 C C . LEU A 1 104 ? 31.347 2.401 -36.687 1.00 59.94 104 LEU A C 1
ATOM 786 O O . LEU A 1 104 ? 31.661 1.856 -35.631 1.00 59.94 104 LEU A O 1
ATOM 790 N N . PHE A 1 105 ? 30.263 2.063 -37.389 1.00 55.53 105 PHE A N 1
ATOM 791 C CA . PHE A 1 105 ? 29.363 1.019 -36.922 1.00 55.53 105 PHE A CA 1
ATOM 792 C C . PHE A 1 105 ? 30.108 -0.295 -36.733 1.00 55.53 105 PHE A C 1
ATOM 794 O O . PHE A 1 105 ? 30.006 -0.813 -35.635 1.00 55.53 105 PHE A O 1
ATOM 801 N N . ASP A 1 106 ? 30.933 -0.757 -37.683 1.00 58.78 106 ASP A N 1
ATOM 802 C CA . ASP A 1 106 ? 31.756 -1.974 -37.515 1.00 58.78 106 ASP A CA 1
ATOM 803 C C . ASP A 1 106 ? 32.690 -1.893 -36.289 1.00 58.78 106 ASP A C 1
ATOM 805 O O . ASP A 1 106 ? 32.792 -2.844 -35.514 1.00 58.78 106 ASP A O 1
ATOM 809 N N . GLY A 1 107 ? 33.313 -0.733 -36.048 1.00 58.69 107 GLY A N 1
ATOM 810 C CA . GLY A 1 107 ? 34.161 -0.497 -34.873 1.00 58.69 107 GLY A CA 1
ATOM 811 C C . GLY A 1 107 ? 33.404 -0.549 -33.542 1.00 58.69 107 GLY A C 1
ATOM 812 O O . GLY A 1 107 ? 33.902 -1.112 -32.565 1.00 58.69 107 GLY A O 1
ATOM 813 N N . LEU A 1 108 ? 32.178 -0.017 -33.502 1.00 55.66 108 LEU A N 1
ATOM 814 C CA . LEU A 1 108 ? 31.307 -0.094 -32.328 1.00 55.66 108 LEU A CA 1
ATOM 815 C C . LEU A 1 108 ? 30.987 -1.554 -31.968 1.00 55.66 108 LEU A C 1
ATOM 817 O O . LEU A 1 108 ? 30.778 -1.847 -30.798 1.00 55.66 108 LEU A O 1
ATOM 821 N N . LEU A 1 109 ? 31.000 -2.486 -32.927 1.00 52.28 109 LEU A N 1
ATOM 822 C CA . LEU A 1 109 ? 30.657 -3.902 -32.714 1.00 52.28 109 LEU A CA 1
ATOM 823 C C . LEU A 1 109 ? 31.797 -4.740 -32.109 1.00 52.28 109 LEU A C 1
ATOM 825 O O . LEU A 1 109 ? 31.652 -5.954 -31.950 1.00 52.28 109 LEU A O 1
ATOM 829 N N . TRP A 1 110 ? 32.950 -4.142 -31.796 1.00 61.03 110 TRP A N 1
ATOM 830 C CA . TRP A 1 110 ? 34.103 -4.883 -31.288 1.00 61.03 110 TRP A CA 1
ATOM 831 C C . TRP A 1 110 ? 33.932 -5.316 -29.822 1.00 61.03 110 TRP A C 1
ATOM 833 O O . TRP A 1 110 ? 33.442 -4.582 -28.969 1.00 61.03 110 TRP A O 1
ATOM 843 N N . LYS A 1 111 ? 34.402 -6.525 -29.495 1.00 53.44 111 LYS A N 1
ATOM 844 C CA . LYS A 1 111 ? 34.373 -7.062 -28.124 1.00 53.44 111 LYS A CA 1
ATOM 845 C C . LYS A 1 111 ? 35.411 -6.369 -27.232 1.00 53.44 111 LYS A C 1
ATOM 847 O O . LYS A 1 111 ? 36.589 -6.339 -27.600 1.00 53.44 111 LYS A O 1
ATOM 852 N N . GLY A 1 112 ? 35.016 -5.913 -26.044 1.00 58.81 112 GLY A N 1
ATOM 853 C CA . GLY A 1 112 ? 35.887 -5.259 -25.059 1.00 58.81 112 GLY A CA 1
ATOM 854 C C . GLY A 1 112 ? 35.977 -3.733 -25.176 1.00 58.81 112 GLY A C 1
ATOM 855 O O . GLY A 1 112 ? 36.819 -3.134 -24.509 1.00 58.81 112 GLY A O 1
ATOM 856 N N . VAL A 1 113 ? 35.153 -3.108 -26.027 1.00 57.84 113 VAL A N 1
ATOM 857 C CA . VAL A 1 113 ? 35.048 -1.642 -26.174 1.00 57.84 113 VAL A CA 1
ATOM 858 C C . VAL A 1 113 ? 33.646 -1.116 -25.872 1.00 57.84 113 VAL A C 1
ATOM 860 O O . VAL A 1 113 ? 33.340 0.029 -26.186 1.00 57.84 113 VAL A O 1
ATOM 863 N N . GLU A 1 114 ? 32.800 -1.922 -25.230 1.00 57.44 114 GLU A N 1
ATOM 864 C CA . GLU A 1 114 ? 31.374 -1.659 -24.997 1.00 57.44 114 GLU A CA 1
ATOM 865 C C . GLU A 1 114 ? 31.150 -0.308 -24.289 1.00 57.44 114 GLU A C 1
ATOM 867 O O . GLU A 1 114 ? 30.238 0.444 -24.631 1.00 57.44 114 GLU A O 1
ATOM 872 N N . GLY A 1 115 ? 32.050 0.055 -23.366 1.00 56.22 115 GLY A N 1
ATOM 873 C CA . GLY A 1 115 ? 32.035 1.344 -22.666 1.00 56.22 115 GLY A CA 1
ATOM 874 C C . GLY A 1 115 ? 32.277 2.558 -23.535 1.00 56.22 115 GLY A C 1
ATOM 875 O O . GLY A 1 115 ? 31.557 3.551 -23.423 1.00 56.22 115 GLY A O 1
ATOM 876 N N . THR A 1 116 ? 33.276 2.477 -24.402 1.00 62.09 116 THR A N 1
ATOM 877 C CA . THR A 1 116 ? 33.602 3.555 -25.331 1.00 62.09 116 THR A CA 1
ATOM 878 C C . THR A 1 116 ? 32.586 3.612 -26.466 1.00 62.09 116 THR A C 1
ATOM 880 O O . THR A 1 116 ? 32.194 4.699 -26.874 1.00 62.09 116 THR A O 1
ATOM 883 N N . ALA A 1 117 ? 32.098 2.453 -26.915 1.00 57.72 117 ALA A N 1
ATOM 884 C CA . ALA A 1 117 ? 31.070 2.336 -27.936 1.00 57.72 117 ALA A CA 1
ATOM 885 C C . ALA A 1 117 ? 29.721 2.910 -27.478 1.00 57.72 117 ALA A C 1
ATOM 887 O O . ALA A 1 117 ? 29.070 3.608 -28.249 1.00 57.72 117 ALA A O 1
ATOM 888 N N . GLY A 1 118 ? 29.322 2.684 -26.221 1.00 55.94 118 GLY A N 1
ATOM 889 C CA . GLY A 1 118 ? 28.106 3.272 -25.651 1.00 55.94 118 GLY A CA 1
ATOM 890 C C . GLY A 1 118 ? 28.148 4.804 -25.608 1.00 55.94 118 GLY A C 1
ATOM 891 O O . GLY A 1 118 ? 27.219 5.452 -26.079 1.00 55.94 118 GLY A O 1
ATOM 892 N N . LEU A 1 119 ? 29.254 5.385 -25.122 1.00 58.38 119 LEU A N 1
ATOM 893 C CA . LEU A 1 119 ? 29.468 6.843 -25.097 1.00 58.38 119 LEU A CA 1
ATOM 894 C C . LEU A 1 119 ? 29.490 7.449 -26.510 1.00 58.38 119 LEU A C 1
ATOM 896 O O . LEU A 1 119 ? 28.832 8.454 -26.774 1.00 58.38 119 LEU A O 1
ATOM 900 N N . ALA A 1 120 ? 30.217 6.804 -27.424 1.00 60.69 120 ALA A N 1
ATOM 901 C CA . ALA A 1 120 ? 30.312 7.190 -28.827 1.00 60.69 120 ALA A CA 1
ATOM 902 C C . ALA A 1 120 ? 28.946 7.208 -29.524 1.00 60.69 120 ALA A C 1
ATOM 904 O O . ALA A 1 120 ? 28.594 8.177 -30.199 1.00 60.69 120 ALA A O 1
ATOM 905 N N . LEU A 1 121 ? 28.167 6.141 -29.334 1.00 58.97 121 LEU A N 1
ATOM 906 C CA . LEU A 1 121 ? 26.830 6.013 -29.896 1.00 58.97 121 LEU A CA 1
ATOM 907 C C . LEU A 1 121 ? 25.890 7.064 -29.297 1.00 58.97 121 LEU A C 1
ATOM 909 O O . LEU A 1 121 ? 25.163 7.717 -30.036 1.00 58.97 121 LEU A O 1
ATOM 913 N N . GLY A 1 122 ? 25.942 7.292 -27.985 1.00 55.28 122 GLY A N 1
ATOM 914 C CA . GLY A 1 122 ? 25.124 8.306 -27.327 1.00 55.28 122 GLY A CA 1
ATOM 915 C C . GLY A 1 122 ? 25.370 9.729 -27.849 1.00 55.28 122 GLY A C 1
ATOM 916 O O . GLY A 1 122 ? 24.414 10.447 -28.150 1.00 55.28 122 GLY A O 1
ATOM 917 N N . ASN A 1 123 ? 26.633 10.114 -28.052 1.00 56.38 123 ASN A N 1
ATOM 918 C CA . ASN A 1 123 ? 26.990 11.409 -28.644 1.00 56.38 123 ASN A CA 1
ATOM 919 C C . ASN A 1 123 ? 26.530 11.524 -30.104 1.00 56.38 123 ASN A C 1
ATOM 921 O O . ASN A 1 123 ? 25.975 12.548 -30.498 1.00 56.38 123 ASN A O 1
ATOM 925 N N . PHE A 1 124 ? 26.697 10.461 -30.893 1.00 57.22 124 PHE A N 1
ATOM 926 C CA . PHE A 1 124 ? 26.253 10.419 -32.287 1.00 57.22 124 PHE A CA 1
ATOM 927 C C . PHE A 1 124 ? 24.729 10.571 -32.429 1.00 57.22 124 PHE A C 1
ATOM 929 O O . PHE A 1 124 ? 24.242 11.287 -33.307 1.00 57.22 124 PHE A O 1
ATOM 936 N N . VAL A 1 125 ? 23.965 9.916 -31.553 1.00 53.91 125 VAL A N 1
ATOM 937 C CA . VAL A 1 125 ? 22.496 9.926 -31.571 1.00 53.91 125 VAL A CA 1
ATOM 938 C C . VAL A 1 125 ? 21.934 11.269 -31.118 1.00 53.91 125 VAL A C 1
ATOM 940 O O . VAL A 1 125 ? 21.010 11.775 -31.757 1.00 53.91 125 VAL A O 1
ATOM 943 N N . SER A 1 126 ? 22.532 11.863 -30.079 1.00 52.41 126 SER A N 1
ATOM 944 C CA . SER A 1 126 ? 22.223 13.224 -29.619 1.00 52.41 126 SER A CA 1
ATOM 945 C C . SER A 1 126 ? 22.391 14.255 -30.738 1.00 52.41 126 SER A C 1
ATOM 947 O O . SER A 1 126 ? 21.577 15.166 -30.877 1.00 52.41 126 SER A O 1
ATOM 949 N N . ALA A 1 127 ? 23.415 14.077 -31.574 1.00 51.62 127 ALA A N 1
ATOM 950 C CA . ALA A 1 127 ? 23.774 15.042 -32.600 1.00 51.62 127 ALA A CA 1
ATOM 951 C C . ALA A 1 127 ? 22.949 14.917 -33.899 1.00 51.62 127 ALA A C 1
ATOM 953 O O . ALA A 1 127 ? 22.699 15.925 -34.549 1.00 51.62 127 ALA A O 1
ATOM 954 N N . ASN A 1 128 ? 22.506 13.708 -34.281 1.00 50.31 128 ASN A N 1
ATOM 955 C CA . ASN A 1 128 ? 21.958 13.462 -35.626 1.00 50.31 128 ASN A CA 1
ATOM 956 C C . ASN A 1 128 ? 20.501 12.958 -35.698 1.00 50.31 128 ASN A C 1
ATOM 958 O O . ASN A 1 128 ? 19.942 12.879 -36.790 1.00 50.31 128 ASN A O 1
ATOM 962 N N . GLY A 1 129 ? 19.864 12.552 -34.591 1.00 50.00 129 GLY A N 1
ATOM 963 C CA . GLY A 1 129 ? 18.462 12.089 -34.612 1.00 50.00 129 GLY A CA 1
ATOM 964 C C . GLY A 1 129 ? 18.170 10.881 -35.531 1.00 50.00 129 GLY A C 1
ATOM 965 O O . GLY A 1 129 ? 17.013 10.614 -35.863 1.00 50.00 129 GLY A O 1
ATOM 966 N N . HIS A 1 130 ? 19.197 10.140 -35.964 1.00 53.41 130 HIS A N 1
ATOM 967 C CA . HIS A 1 130 ? 19.091 9.047 -36.936 1.00 53.41 130 HIS A CA 1
ATOM 968 C C . HIS A 1 130 ? 18.676 7.718 -36.290 1.00 53.41 130 HIS A C 1
ATOM 970 O O . HIS A 1 130 ? 19.496 6.849 -36.000 1.00 53.41 130 HIS A O 1
ATOM 976 N N . ILE A 1 131 ? 17.365 7.551 -36.128 1.00 46.03 131 ILE A N 1
ATOM 977 C CA . ILE A 1 131 ? 16.705 6.343 -35.595 1.00 46.03 131 ILE A CA 1
ATOM 978 C C . ILE A 1 131 ? 17.004 5.097 -36.434 1.00 46.03 131 ILE A C 1
ATOM 980 O O . ILE A 1 131 ? 17.157 3.997 -35.903 1.00 46.03 131 ILE A O 1
ATOM 984 N N . ASP A 1 132 ? 17.094 5.280 -37.749 1.00 46.34 132 ASP A N 1
ATOM 985 C CA . ASP A 1 132 ? 17.138 4.171 -38.695 1.00 46.34 132 ASP A CA 1
ATOM 986 C C . ASP A 1 132 ? 18.446 3.393 -38.598 1.00 46.34 132 ASP A C 1
ATOM 988 O O . ASP A 1 132 ? 18.427 2.185 -38.745 1.00 46.34 132 ASP A O 1
ATOM 992 N N . LEU A 1 133 ? 19.562 4.038 -38.250 1.00 48.59 133 LEU A N 1
ATOM 993 C CA . LEU A 1 133 ? 20.868 3.376 -38.191 1.00 48.59 133 LEU A CA 1
ATOM 994 C C . LEU A 1 133 ? 21.095 2.509 -36.942 1.00 48.59 133 LEU A C 1
ATOM 996 O O . LEU A 1 133 ? 21.820 1.523 -37.027 1.00 48.59 133 LEU A O 1
ATOM 1000 N N . ILE A 1 134 ? 20.497 2.851 -35.794 1.00 47.94 134 ILE A N 1
ATOM 1001 C CA . ILE A 1 134 ? 20.654 2.077 -34.542 1.00 47.94 134 ILE A CA 1
ATOM 1002 C C . ILE A 1 134 ? 19.816 0.796 -34.581 1.00 47.94 134 ILE A C 1
ATOM 1004 O O . ILE A 1 134 ? 20.154 -0.194 -33.941 1.00 47.94 134 ILE A O 1
ATOM 1008 N N . LEU A 1 135 ? 18.691 0.837 -35.293 1.00 46.91 135 LEU A N 1
ATOM 1009 C CA . LEU A 1 135 ? 17.683 -0.216 -35.281 1.00 46.91 135 LEU A CA 1
ATOM 1010 C C . LEU A 1 135 ? 17.581 -0.971 -36.622 1.00 46.91 135 LEU A C 1
ATOM 1012 O O . LEU A 1 135 ? 16.762 -1.884 -36.742 1.00 46.91 135 LEU A O 1
ATOM 1016 N N . ASP A 1 136 ? 18.395 -0.613 -37.622 1.00 49.38 136 ASP A N 1
ATOM 1017 C CA . ASP A 1 136 ? 18.519 -1.344 -38.888 1.00 49.38 136 ASP A CA 1
ATOM 1018 C C . ASP A 1 136 ? 19.160 -2.719 -38.655 1.00 49.38 136 ASP A C 1
ATOM 1020 O O . ASP A 1 136 ? 20.361 -2.864 -38.411 1.00 49.38 136 ASP A O 1
ATOM 1024 N N . HIS A 1 137 ? 18.317 -3.744 -38.749 1.00 39.53 137 HIS A N 1
ATOM 1025 C CA . HIS A 1 137 ? 18.627 -5.141 -38.479 1.00 39.53 137 HIS A CA 1
ATOM 1026 C C . HIS A 1 137 ? 19.809 -5.685 -39.308 1.00 39.53 137 HIS A C 1
ATOM 1028 O O . HIS A 1 137 ? 20.488 -6.606 -38.853 1.00 39.53 137 HIS A O 1
ATOM 1034 N N . GLU A 1 138 ? 20.096 -5.146 -40.498 1.00 43.09 138 GLU A N 1
ATOM 1035 C CA . GLU A 1 138 ? 21.223 -5.622 -41.320 1.00 43.09 138 GLU A CA 1
ATOM 1036 C C . GLU A 1 138 ? 22.592 -5.153 -40.797 1.00 43.09 138 GLU A C 1
ATOM 1038 O O . GLU A 1 138 ? 23.612 -5.773 -41.098 1.00 43.09 138 GLU A O 1
ATOM 1043 N N . ARG A 1 139 ? 22.630 -4.087 -39.983 1.00 43.72 139 ARG A N 1
ATOM 1044 C CA . ARG A 1 139 ? 23.867 -3.463 -39.470 1.00 43.72 139 ARG A CA 1
ATOM 1045 C C . ARG A 1 139 ? 23.983 -3.476 -37.939 1.00 43.72 139 ARG A C 1
ATOM 1047 O O . ARG A 1 139 ? 25.079 -3.291 -37.415 1.00 43.72 139 ARG A O 1
ATOM 1054 N N . ALA A 1 140 ? 22.881 -3.696 -37.216 1.00 39.41 140 ALA A N 1
ATOM 1055 C CA . ALA A 1 140 ? 22.756 -3.353 -35.796 1.00 39.41 140 ALA A CA 1
ATOM 1056 C C . ALA A 1 140 ? 22.755 -4.510 -34.779 1.00 39.41 140 ALA A C 1
ATOM 1058 O O . ALA A 1 140 ? 22.700 -4.232 -33.577 1.00 39.41 140 ALA A O 1
ATOM 1059 N N . SER A 1 141 ? 22.870 -5.782 -35.185 1.00 40.03 141 SER A N 1
ATOM 1060 C CA . SER A 1 141 ? 22.850 -6.924 -34.241 1.00 40.03 141 SER A CA 1
ATOM 1061 C C . SER A 1 141 ? 23.849 -6.762 -33.080 1.00 40.03 141 SER A C 1
ATOM 1063 O O . SER A 1 141 ? 23.547 -7.072 -31.928 1.00 40.03 141 SER A O 1
ATOM 1065 N N . HIS A 1 142 ? 25.008 -6.161 -33.346 1.00 41.84 142 HIS A N 1
ATOM 1066 C CA . HIS A 1 142 ? 26.005 -5.848 -32.326 1.00 41.84 142 HIS A CA 1
ATOM 1067 C C . HIS A 1 142 ? 25.873 -4.428 -31.720 1.00 41.84 142 HIS A C 1
ATOM 1069 O O . HIS A 1 142 ? 26.334 -4.208 -30.603 1.00 41.84 142 HIS A O 1
ATOM 1075 N N . SER A 1 143 ? 25.213 -3.472 -32.394 1.00 45.62 143 SER A N 1
ATOM 1076 C CA . SER A 1 143 ? 25.020 -2.088 -31.910 1.00 45.62 143 SER A CA 1
ATOM 1077 C C . SER A 1 143 ? 24.056 -2.044 -30.722 1.00 45.62 143 SER A C 1
ATOM 1079 O O . SER A 1 143 ? 24.313 -1.379 -29.719 1.00 45.62 143 SER A O 1
ATOM 1081 N N . ILE A 1 144 ? 22.999 -2.857 -30.768 1.00 45.47 144 ILE A N 1
ATOM 1082 C CA . ILE A 1 144 ? 22.018 -2.951 -29.685 1.00 45.47 144 ILE A CA 1
ATOM 1083 C C . ILE A 1 144 ? 22.563 -3.647 -28.433 1.00 45.47 144 ILE A C 1
ATOM 1085 O O . ILE A 1 144 ? 22.168 -3.293 -27.325 1.00 45.47 144 ILE A O 1
ATOM 1089 N N . SER A 1 145 ? 23.521 -4.568 -28.568 1.00 44.12 145 SER A N 1
ATOM 1090 C CA . SER A 1 145 ? 24.216 -5.134 -27.400 1.00 44.12 145 SER A CA 1
ATOM 1091 C C . SER A 1 145 ? 24.987 -4.053 -26.626 1.00 44.12 145 SER A C 1
ATOM 1093 O O . SER A 1 145 ? 25.031 -4.091 -25.397 1.00 44.12 145 SER A O 1
ATOM 1095 N N . ASN A 1 146 ? 25.509 -3.035 -27.321 1.00 46.88 146 ASN A N 1
ATOM 1096 C CA . ASN A 1 146 ? 26.133 -1.872 -26.688 1.00 46.88 146 ASN A CA 1
ATOM 1097 C C . ASN A 1 146 ? 25.110 -0.890 -26.111 1.00 46.88 146 ASN A C 1
ATOM 1099 O O . ASN A 1 146 ? 25.370 -0.325 -25.056 1.00 46.88 146 ASN A O 1
ATOM 1103 N N . VAL A 1 147 ? 23.940 -0.721 -26.741 1.00 50.19 147 VAL A N 1
ATOM 1104 C CA . VAL A 1 147 ? 22.814 0.046 -26.169 1.00 50.19 147 VAL A CA 1
ATOM 1105 C C . VAL A 1 147 ? 22.320 -0.603 -24.870 1.00 50.19 147 VAL A C 1
ATOM 1107 O O . VAL A 1 147 ? 22.132 0.079 -23.870 1.00 50.19 147 VAL A O 1
ATOM 1110 N N . ALA A 1 148 ? 22.177 -1.929 -24.841 1.00 48.72 148 ALA A N 1
ATOM 1111 C CA . ALA A 1 148 ? 21.809 -2.680 -23.642 1.00 48.72 148 ALA A CA 1
ATOM 1112 C C . ALA A 1 148 ? 22.883 -2.594 -22.544 1.00 48.72 148 ALA A C 1
ATOM 1114 O O . ALA A 1 148 ? 22.560 -2.418 -21.371 1.00 48.72 148 ALA A O 1
ATOM 1115 N N . TRP A 1 149 ? 24.167 -2.681 -22.912 1.00 48.88 149 TRP A N 1
ATOM 1116 C CA . TRP A 1 149 ? 25.285 -2.486 -21.982 1.00 48.88 149 TRP A CA 1
ATOM 1117 C C . TRP A 1 149 ? 25.342 -1.049 -21.443 1.00 48.88 149 TRP A C 1
ATOM 1119 O O . TRP A 1 149 ? 25.616 -0.841 -20.263 1.00 48.88 149 TRP A O 1
ATOM 1129 N N . PHE A 1 150 ? 25.030 -0.062 -22.282 1.00 50.41 150 PHE A N 1
ATOM 1130 C CA . PHE A 1 150 ? 24.937 1.346 -21.912 1.00 50.41 150 PHE A CA 1
ATOM 1131 C C . PHE A 1 150 ? 23.821 1.588 -20.884 1.00 50.41 150 PHE A C 1
ATOM 1133 O O . PHE A 1 150 ? 24.070 2.188 -19.841 1.00 50.41 150 PHE A O 1
ATOM 1140 N N . LEU A 1 151 ? 22.636 1.016 -21.117 1.00 51.16 151 LEU A N 1
ATOM 1141 C CA . LEU A 1 151 ? 21.499 1.054 -20.189 1.00 51.16 151 LEU A CA 1
ATOM 1142 C C . LEU A 1 151 ? 21.751 0.303 -18.867 1.00 51.16 151 LEU A C 1
ATOM 1144 O O . LEU A 1 151 ? 21.028 0.502 -17.897 1.00 51.16 151 LEU A O 1
ATOM 1148 N N . LYS A 1 152 ? 22.783 -0.550 -18.807 1.00 48.78 152 LYS A N 1
ATOM 1149 C CA . LYS A 1 152 ? 23.168 -1.327 -17.618 1.00 48.78 152 LYS A CA 1
ATOM 1150 C C . LYS A 1 152 ? 24.052 -0.544 -16.629 1.00 48.78 152 LYS A C 1
ATOM 1152 O O . LYS A 1 152 ? 24.372 -1.073 -15.565 1.00 48.78 152 LYS A O 1
ATOM 1157 N N . ARG A 1 153 ? 24.524 0.669 -16.957 1.00 52.22 153 ARG A N 1
ATOM 1158 C CA . ARG A 1 153 ? 25.462 1.404 -16.085 1.00 52.22 153 ARG A CA 1
ATOM 1159 C C . ARG A 1 153 ? 24.794 1.928 -14.808 1.00 52.22 153 ARG A C 1
ATOM 1161 O O . ARG A 1 153 ? 23.720 2.506 -14.829 1.00 52.22 153 ARG A O 1
ATOM 1168 N N . THR A 1 154 ? 25.513 1.755 -13.700 1.00 44.19 154 THR A N 1
ATOM 1169 C CA . THR A 1 154 ? 25.054 1.872 -12.305 1.00 44.19 154 THR A CA 1
ATOM 1170 C C . THR A 1 154 ? 25.133 3.282 -11.696 1.00 44.19 154 THR A C 1
ATOM 1172 O O . THR A 1 154 ? 24.989 3.424 -10.485 1.00 44.19 154 THR A O 1
ATOM 1175 N N . SER A 1 155 ? 25.416 4.324 -12.486 1.00 41.84 155 SER A N 1
ATOM 1176 C CA . SER A 1 155 ? 25.432 5.726 -12.027 1.00 41.84 155 SER A CA 1
ATOM 1177 C C . SER A 1 155 ? 25.426 6.686 -13.228 1.00 41.84 155 SER A C 1
ATOM 1179 O O . SER A 1 155 ? 26.402 6.682 -13.989 1.00 41.84 155 SER A O 1
ATOM 1181 N N . PRO A 1 156 ? 24.359 7.475 -13.454 1.00 45.94 156 PRO A N 1
ATOM 1182 C CA . PRO A 1 156 ? 24.305 8.395 -14.581 1.00 45.94 156 PRO A CA 1
ATOM 1183 C C . PRO A 1 156 ? 25.118 9.664 -14.284 1.00 45.94 156 PRO A C 1
ATOM 1185 O O . PRO A 1 156 ? 24.771 10.472 -13.424 1.00 45.94 156 PRO A O 1
ATOM 1188 N N . GLY A 1 157 ? 26.208 9.864 -15.029 1.00 48.34 157 GLY A N 1
ATOM 1189 C CA . GLY A 1 157 ? 26.786 11.199 -15.216 1.00 48.34 157 GLY A CA 1
ATOM 1190 C C . GLY A 1 157 ? 25.900 12.050 -16.139 1.00 48.34 157 GLY A C 1
ATOM 1191 O O . GLY A 1 157 ? 24.972 11.530 -16.757 1.00 48.34 157 GLY A O 1
ATOM 1192 N N . TRP A 1 158 ? 26.190 13.349 -16.280 1.00 40.62 158 TRP A N 1
ATOM 1193 C CA . TRP A 1 158 ? 25.392 14.280 -17.105 1.00 40.62 158 TRP A CA 1
ATOM 1194 C C . TRP A 1 158 ? 25.192 13.796 -18.557 1.00 40.62 158 TRP A C 1
ATOM 1196 O O . TRP A 1 158 ? 24.082 13.866 -19.081 1.00 40.62 158 TRP A O 1
ATOM 1206 N N . ASP A 1 159 ? 26.217 13.177 -19.156 1.00 46.50 159 ASP A N 1
ATOM 1207 C CA . ASP A 1 159 ? 26.152 12.594 -20.507 1.00 46.50 159 ASP A CA 1
ATOM 1208 C C . ASP A 1 159 ? 25.128 11.451 -20.629 1.00 46.50 159 ASP A C 1
ATOM 1210 O O . ASP A 1 159 ? 24.575 11.219 -21.700 1.00 46.50 159 ASP A O 1
ATOM 1214 N N . THR A 1 160 ? 24.833 10.745 -19.533 1.00 51.53 160 THR A N 1
ATOM 1215 C CA . THR A 1 160 ? 23.916 9.591 -19.531 1.00 51.53 160 THR A CA 1
ATOM 1216 C C . THR A 1 160 ? 22.450 10.036 -19.582 1.00 51.53 160 THR A C 1
ATOM 1218 O O . THR A 1 160 ? 21.655 9.410 -20.280 1.00 51.53 160 THR A O 1
ATOM 1221 N N . LYS A 1 161 ? 22.116 11.170 -18.943 1.00 53.53 161 LYS A N 1
ATOM 1222 C CA . LYS A 1 161 ? 20.754 11.738 -18.894 1.00 53.53 161 LYS A CA 1
ATOM 1223 C C . LYS A 1 161 ? 20.243 12.133 -20.279 1.00 53.53 161 LYS A C 1
ATOM 1225 O O . LYS A 1 161 ? 19.181 11.702 -20.719 1.00 53.53 161 LYS A O 1
ATOM 1230 N N . MET A 1 162 ? 21.053 12.892 -21.023 1.00 51.41 162 MET A N 1
ATOM 1231 C CA . MET A 1 162 ? 20.721 13.298 -22.395 1.00 51.41 162 MET A CA 1
ATOM 1232 C C . MET A 1 162 ? 20.511 12.083 -23.307 1.00 51.41 162 MET A C 1
ATOM 1234 O O . MET A 1 162 ? 19.625 12.075 -24.158 1.00 51.41 162 MET A O 1
ATOM 1238 N N . GLN A 1 163 ? 21.297 11.027 -23.115 1.00 51.59 163 GLN A N 1
ATOM 1239 C CA . GLN A 1 163 ? 21.258 9.830 -23.950 1.00 51.59 163 GLN A CA 1
ATOM 1240 C C . GLN A 1 163 ? 20.036 8.942 -23.648 1.00 51.59 163 GLN A C 1
ATOM 1242 O O . GLN A 1 163 ? 19.419 8.442 -24.591 1.00 51.59 163 GLN A O 1
ATOM 1247 N N . ILE A 1 164 ? 19.624 8.808 -22.378 1.00 55.81 164 ILE A N 1
ATOM 1248 C CA . ILE A 1 164 ? 18.355 8.162 -21.984 1.00 55.81 164 ILE A CA 1
ATOM 1249 C C . ILE A 1 164 ? 17.163 8.937 -22.557 1.00 55.81 164 ILE A C 1
ATOM 1251 O O . ILE A 1 164 ? 16.279 8.331 -23.164 1.00 55.81 164 ILE A O 1
ATOM 1255 N N . TYR A 1 165 ? 17.182 10.269 -22.470 1.00 58.09 165 TYR A N 1
ATOM 1256 C CA . TYR A 1 165 ? 16.156 11.138 -23.049 1.00 58.09 165 TYR A CA 1
ATOM 1257 C C . TYR A 1 165 ? 16.011 10.967 -24.574 1.00 58.09 165 TYR A C 1
ATOM 1259 O O . TYR A 1 165 ? 14.898 10.856 -25.101 1.00 58.09 165 TYR A O 1
ATOM 1267 N N . TYR A 1 166 ? 17.120 10.886 -25.317 1.00 56.47 166 TYR A N 1
ATOM 1268 C CA . TYR A 1 166 ? 17.060 10.628 -26.760 1.00 56.47 166 TYR A CA 1
ATOM 1269 C C . TYR A 1 166 ? 16.565 9.219 -27.072 1.00 56.47 166 TYR A C 1
ATOM 1271 O O . TYR A 1 166 ? 15.702 9.063 -27.935 1.00 56.47 166 TYR A O 1
ATOM 1279 N N . LEU A 1 167 ? 17.054 8.200 -26.361 1.00 59.47 167 LEU A N 1
ATOM 1280 C CA . LEU A 1 167 ? 16.583 6.829 -26.546 1.00 59.47 167 LEU A CA 1
ATOM 1281 C C . LEU A 1 167 ? 15.074 6.726 -26.272 1.00 59.47 167 LEU A C 1
ATOM 1283 O O . LEU A 1 167 ? 14.351 6.125 -27.063 1.00 59.47 167 LEU A O 1
ATOM 1287 N N . TRP A 1 168 ? 14.590 7.388 -25.219 1.00 66.44 168 TRP A N 1
ATOM 1288 C CA . TRP A 1 168 ? 13.172 7.541 -24.901 1.00 66.44 168 TRP A CA 1
ATOM 1289 C C . TRP A 1 168 ? 12.392 8.171 -26.056 1.00 66.44 168 TRP A C 1
ATOM 1291 O O . TRP A 1 168 ? 11.415 7.592 -26.534 1.00 66.44 168 TRP A O 1
ATOM 1301 N N . ARG A 1 169 ? 12.847 9.319 -26.572 1.00 61.88 169 ARG A N 1
ATOM 1302 C CA . ARG A 1 169 ? 12.178 10.038 -27.668 1.00 61.88 169 ARG A CA 1
ATOM 1303 C C . ARG A 1 169 ? 12.093 9.192 -28.940 1.00 61.88 169 ARG A C 1
ATOM 1305 O O . ARG A 1 169 ? 11.106 9.262 -29.673 1.00 61.88 169 ARG A O 1
ATOM 1312 N N . ILE A 1 170 ? 13.121 8.389 -29.193 1.00 59.47 170 ILE A N 1
ATOM 1313 C CA . ILE A 1 170 ? 13.218 7.503 -30.351 1.00 59.47 170 ILE A CA 1
ATOM 1314 C C . ILE A 1 170 ? 12.284 6.302 -30.199 1.00 59.47 170 ILE A C 1
ATOM 1316 O O . ILE A 1 170 ? 11.479 6.015 -31.092 1.00 59.47 170 ILE A O 1
ATOM 1320 N N . LEU A 1 171 ? 12.376 5.612 -29.066 1.00 65.38 171 LEU A N 1
ATOM 1321 C CA . LEU A 1 171 ? 11.656 4.376 -28.800 1.00 65.38 171 LEU A CA 1
ATOM 1322 C C . LEU A 1 171 ? 10.159 4.592 -28.570 1.00 65.38 171 LEU A C 1
ATOM 1324 O O . LEU A 1 171 ? 9.373 3.727 -28.933 1.00 65.38 171 LEU A O 1
ATOM 1328 N N . ARG A 1 172 ? 9.754 5.767 -28.076 1.00 68.81 172 ARG A N 1
ATOM 1329 C CA . ARG A 1 172 ? 8.343 6.159 -27.948 1.00 68.81 172 ARG A CA 1
ATOM 1330 C C . ARG A 1 172 ? 7.644 6.350 -29.303 1.00 68.81 172 ARG A C 1
ATOM 1332 O O . ARG A 1 172 ? 6.418 6.384 -29.375 1.00 68.81 172 ARG A O 1
ATOM 1339 N N . SER A 1 173 ? 8.393 6.507 -30.396 1.00 70.56 173 SER A N 1
ATOM 1340 C CA . SER A 1 173 ? 7.801 6.663 -31.727 1.00 70.56 173 SER A CA 1
ATOM 1341 C C . SER A 1 173 ? 7.234 5.339 -32.256 1.00 70.56 173 SER A C 1
ATOM 1343 O O . SER A 1 173 ? 7.817 4.273 -32.068 1.00 70.56 173 SER A O 1
ATOM 1345 N N . ARG A 1 174 ? 6.152 5.396 -33.047 1.00 70.44 174 ARG A N 1
ATOM 1346 C CA . ARG A 1 174 ? 5.563 4.195 -33.677 1.00 70.44 174 ARG A CA 1
ATOM 1347 C C . ARG A 1 174 ? 6.548 3.437 -34.578 1.00 70.44 174 ARG A C 1
ATOM 1349 O O . ARG A 1 174 ? 6.402 2.235 -34.789 1.00 70.44 174 ARG A O 1
ATOM 1356 N N . LYS A 1 175 ? 7.546 4.138 -35.129 1.00 63.28 175 LYS A N 1
ATOM 1357 C CA . LYS A 1 175 ? 8.643 3.537 -35.900 1.00 63.28 175 LYS A CA 1
ATOM 1358 C C . LYS A 1 175 ? 9.602 2.778 -34.975 1.00 63.28 175 LYS A C 1
ATOM 1360 O O . LYS A 1 175 ? 9.918 1.630 -35.268 1.00 63.28 175 LYS A O 1
ATOM 1365 N N . GLY A 1 176 ? 9.985 3.386 -33.850 1.00 65.31 176 GLY A N 1
ATOM 1366 C CA . GLY A 1 176 ? 10.819 2.786 -32.806 1.00 65.31 176 GLY A CA 1
ATOM 1367 C C . GLY A 1 176 ? 10.217 1.510 -32.214 1.00 65.31 176 GLY A C 1
ATOM 1368 O O . GLY A 1 176 ? 10.895 0.486 -32.204 1.00 65.31 176 GLY A O 1
ATOM 1369 N N . CYS A 1 177 ? 8.932 1.518 -31.837 1.00 69.44 177 CYS A N 1
ATOM 1370 C CA . CYS A 1 177 ? 8.241 0.326 -31.322 1.00 69.44 177 CYS A CA 1
ATOM 1371 C C . CYS A 1 177 ? 8.295 -0.852 -32.309 1.00 69.44 177 CYS A C 1
ATOM 1373 O O . CYS A 1 177 ? 8.694 -1.960 -31.950 1.00 69.44 177 CYS A O 1
ATOM 1375 N N . LYS A 1 178 ? 7.965 -0.613 -33.588 1.00 67.94 178 LYS A N 1
ATOM 1376 C CA . LYS A 1 178 ? 8.005 -1.651 -34.637 1.00 67.94 178 LYS A CA 1
ATOM 1377 C C . LYS A 1 178 ? 9.404 -2.212 -34.861 1.00 67.94 178 LYS A C 1
ATOM 1379 O O . LYS A 1 178 ? 9.550 -3.398 -35.153 1.00 67.94 178 LYS A O 1
ATOM 1384 N N . LEU A 1 179 ? 10.410 -1.351 -34.773 1.00 63.78 179 LEU A N 1
ATOM 1385 C CA . LEU A 1 179 ? 11.806 -1.731 -34.916 1.00 63.78 179 LEU A CA 1
ATOM 1386 C C . LEU A 1 179 ? 12.271 -2.585 -33.731 1.00 63.78 179 LEU A C 1
ATOM 1388 O O . LEU A 1 179 ? 12.841 -3.649 -33.955 1.00 63.78 179 LEU A O 1
ATOM 1392 N N . LEU A 1 180 ? 11.939 -2.189 -32.497 1.00 70.88 180 LEU A N 1
ATOM 1393 C CA . LEU A 1 180 ? 12.215 -2.974 -31.293 1.00 70.88 180 LEU A CA 1
ATOM 1394 C C . LEU A 1 180 ? 11.592 -4.374 -31.387 1.00 70.88 180 LEU A C 1
ATOM 1396 O O . LEU A 1 180 ? 12.283 -5.363 -31.173 1.00 70.88 180 LEU A O 1
ATOM 1400 N N . CYS A 1 181 ? 10.322 -4.477 -31.790 1.00 71.81 181 CYS A N 1
ATOM 1401 C CA . CYS A 1 181 ? 9.609 -5.757 -31.887 1.00 71.81 181 CYS A CA 1
ATOM 1402 C C . CYS A 1 181 ? 10.212 -6.736 -32.904 1.00 71.81 181 CYS A C 1
ATOM 1404 O O . CYS A 1 181 ? 10.065 -7.948 -32.762 1.00 71.81 181 CYS A O 1
ATOM 1406 N N . ARG A 1 182 ? 10.865 -6.218 -33.950 1.00 68.69 182 ARG A N 1
ATOM 1407 C CA . ARG A 1 182 ? 11.505 -7.018 -35.005 1.00 68.69 182 ARG A CA 1
ATOM 1408 C C . ARG A 1 182 ? 12.966 -7.340 -34.701 1.00 68.69 182 ARG A C 1
ATOM 1410 O O . ARG A 1 182 ? 13.590 -8.059 -35.477 1.00 68.69 182 ARG A O 1
ATOM 1417 N N . HIS A 1 183 ? 13.522 -6.797 -33.621 1.00 62.75 183 HIS A N 1
ATOM 1418 C CA . HIS A 1 183 ? 14.946 -6.889 -33.351 1.00 62.75 183 HIS A CA 1
ATOM 1419 C C . HIS A 1 183 ? 15.324 -8.213 -32.647 1.00 62.75 183 HIS A C 1
ATOM 1421 O O . HIS A 1 183 ? 14.708 -8.561 -31.640 1.00 62.75 183 HIS A O 1
ATOM 1427 N N . PRO A 1 184 ? 16.380 -8.930 -33.087 1.00 60.34 184 PRO A N 1
ATOM 1428 C CA . PRO A 1 184 ? 16.769 -10.241 -32.546 1.00 60.34 184 PRO A CA 1
ATOM 1429 C C . PRO A 1 184 ? 17.296 -10.190 -31.104 1.00 60.34 184 PRO A C 1
ATOM 1431 O O . PRO A 1 184 ? 17.366 -11.212 -30.431 1.00 60.34 184 PRO A O 1
ATOM 1434 N N . HIS A 1 185 ? 17.665 -9.001 -30.626 1.00 64.75 185 HIS A N 1
ATOM 1435 C CA . HIS A 1 185 ? 18.147 -8.749 -29.262 1.00 64.75 185 HIS A CA 1
ATOM 1436 C C . HIS A 1 185 ? 17.259 -7.774 -28.479 1.00 64.75 185 HIS A C 1
ATOM 1438 O O . HIS A 1 185 ? 17.743 -7.088 -27.580 1.00 64.75 185 HIS A O 1
ATOM 1444 N N . ALA A 1 186 ? 15.978 -7.660 -28.837 1.00 69.12 186 ALA A N 1
ATOM 1445 C CA . ALA A 1 186 ? 15.042 -6.771 -28.148 1.00 69.12 186 ALA A CA 1
ATOM 1446 C C . ALA A 1 186 ? 14.995 -7.025 -26.626 1.00 69.12 186 ALA A C 1
ATOM 1448 O O . ALA A 1 186 ? 14.958 -6.080 -25.841 1.00 69.12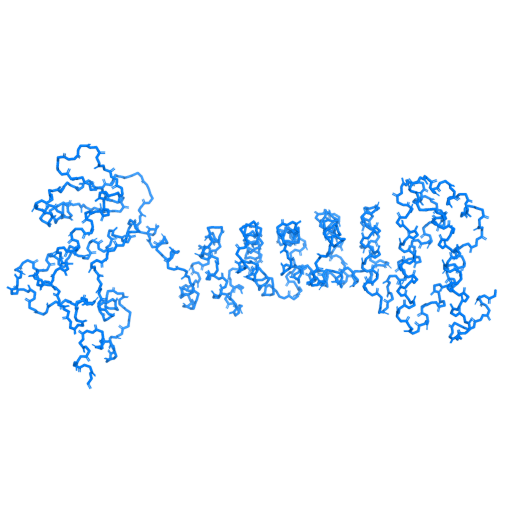 186 ALA A O 1
ATOM 1449 N N . ASP A 1 187 ? 15.126 -8.288 -26.212 1.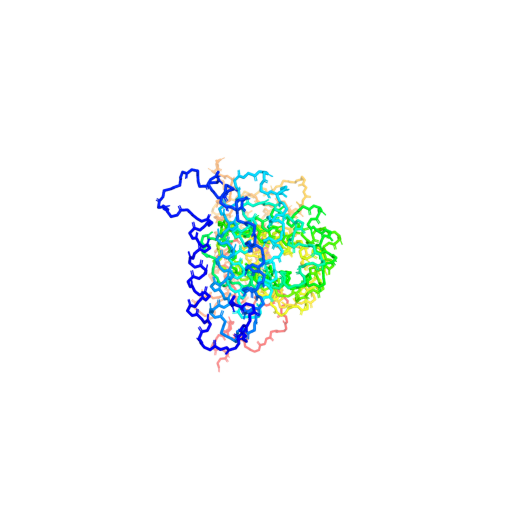00 71.75 187 ASP A N 1
ATOM 1450 C CA . ASP A 1 187 ? 15.139 -8.694 -24.803 1.00 71.75 187 ASP A CA 1
ATOM 1451 C C . ASP A 1 187 ? 16.313 -8.087 -24.014 1.00 71.75 187 ASP A C 1
ATOM 1453 O O . ASP A 1 187 ? 16.164 -7.760 -22.839 1.00 71.75 187 ASP A O 1
ATOM 1457 N N . LEU A 1 188 ? 17.477 -7.883 -24.650 1.00 70.38 188 LEU A N 1
ATOM 1458 C CA . LEU A 1 188 ? 18.629 -7.239 -24.005 1.00 70.38 188 LEU A CA 1
ATOM 1459 C C . LEU A 1 188 ? 18.375 -5.748 -23.764 1.00 70.38 188 LEU A C 1
ATOM 1461 O O . LEU A 1 188 ? 18.773 -5.222 -22.726 1.00 70.38 188 LEU A O 1
ATOM 1465 N N . VAL A 1 189 ? 17.696 -5.077 -24.700 1.00 70.06 189 VAL A N 1
ATOM 1466 C CA . VAL A 1 189 ? 17.307 -3.665 -24.549 1.00 70.06 189 VAL A CA 1
ATOM 1467 C C . VAL A 1 189 ? 16.344 -3.522 -23.380 1.00 70.06 189 VAL A C 1
ATOM 1469 O O . VAL A 1 189 ? 16.582 -2.713 -22.487 1.00 70.06 189 VAL A O 1
ATOM 1472 N N . VAL A 1 190 ? 15.300 -4.355 -23.347 1.00 77.44 190 VAL A N 1
ATOM 1473 C CA . VAL A 1 190 ? 14.329 -4.387 -22.248 1.00 77.44 190 VAL A CA 1
ATOM 1474 C C . VAL A 1 190 ? 15.018 -4.689 -20.917 1.00 77.44 190 VAL A C 1
ATOM 1476 O O . VAL A 1 190 ? 14.784 -3.979 -19.945 1.00 77.44 190 VAL A O 1
ATOM 1479 N N . ALA A 1 191 ? 15.913 -5.678 -20.858 1.00 76.12 191 ALA A N 1
ATOM 1480 C CA . ALA A 1 191 ? 16.649 -5.999 -19.634 1.00 76.12 191 ALA A CA 1
ATOM 1481 C C . ALA A 1 191 ? 17.515 -4.824 -19.137 1.00 76.12 191 ALA A C 1
ATOM 1483 O O . ALA A 1 191 ? 17.606 -4.588 -17.929 1.00 76.12 191 ALA A O 1
ATOM 1484 N N . GLY A 1 192 ? 18.120 -4.068 -20.059 1.00 72.75 192 GLY A N 1
ATOM 1485 C CA . GLY A 1 192 ? 18.830 -2.827 -19.749 1.00 72.75 192 GLY A CA 1
ATOM 1486 C C . GLY A 1 192 ? 17.900 -1.773 -19.149 1.00 72.75 192 GLY A C 1
ATOM 1487 O O . GLY A 1 192 ? 18.191 -1.250 -18.078 1.00 72.75 192 GLY A O 1
ATOM 1488 N N . LEU A 1 193 ? 16.746 -1.524 -19.780 1.00 77.75 193 LEU A N 1
ATOM 1489 C CA . LEU A 1 193 ? 15.738 -0.582 -19.277 1.00 77.75 193 LEU A CA 1
ATOM 1490 C C . LEU A 1 193 ? 15.229 -0.974 -17.880 1.00 77.75 193 LEU A C 1
ATOM 1492 O O . LEU A 1 193 ? 15.171 -0.123 -16.998 1.00 77.75 193 LEU A O 1
ATOM 1496 N N . ILE A 1 194 ? 14.926 -2.258 -17.649 1.00 82.44 194 ILE A N 1
ATOM 1497 C CA . ILE A 1 194 ? 14.492 -2.772 -16.337 1.00 82.44 194 ILE A CA 1
ATOM 1498 C C . ILE A 1 194 ? 15.581 -2.558 -15.279 1.00 82.44 194 ILE A C 1
ATOM 1500 O O . ILE A 1 194 ? 15.281 -2.170 -14.154 1.00 82.44 194 ILE A O 1
ATOM 1504 N N . THR A 1 195 ? 16.852 -2.774 -15.631 1.00 79.12 195 THR A N 1
ATOM 1505 C CA . THR A 1 195 ? 17.977 -2.505 -14.718 1.00 79.12 195 THR A CA 1
ATOM 1506 C C . THR A 1 195 ? 18.078 -1.010 -14.400 1.00 79.12 195 THR A C 1
ATOM 1508 O O . THR A 1 195 ? 18.289 -0.642 -13.246 1.00 79.12 195 THR A O 1
ATOM 1511 N N . GLY A 1 196 ? 17.857 -0.153 -15.402 1.00 75.94 196 GLY A N 1
ATOM 1512 C CA . GLY A 1 196 ? 17.872 1.304 -15.267 1.00 75.94 196 GLY A CA 1
ATOM 1513 C C . GLY A 1 196 ? 16.806 1.864 -14.322 1.00 75.94 196 GLY A C 1
ATOM 1514 O O . GLY A 1 196 ? 17.043 2.903 -13.714 1.00 75.94 196 GLY A O 1
ATOM 1515 N N . VAL A 1 197 ? 15.683 1.161 -14.113 1.00 84.12 197 VAL A N 1
ATOM 1516 C CA . VAL A 1 197 ? 14.628 1.571 -13.161 1.00 84.12 197 VAL A CA 1
ATOM 1517 C C . VAL A 1 197 ? 15.211 1.862 -11.779 1.00 84.12 197 VAL A C 1
ATOM 1519 O O . VAL A 1 197 ? 14.897 2.886 -11.190 1.00 84.12 197 VAL A O 1
ATOM 1522 N N . ARG A 1 198 ? 16.124 1.023 -11.280 1.00 81.50 198 ARG A N 1
ATOM 1523 C CA . ARG A 1 198 ? 16.729 1.171 -9.940 1.00 81.50 198 ARG A CA 1
ATOM 1524 C C . ARG A 1 198 ? 17.576 2.437 -9.778 1.00 81.50 198 ARG A C 1
ATOM 1526 O O . ARG A 1 198 ? 17.939 2.795 -8.662 1.00 81.50 198 ARG A O 1
ATOM 1533 N N . HIS A 1 199 ? 17.929 3.075 -10.889 1.00 78.19 199 HIS A N 1
ATOM 1534 C CA . HIS A 1 199 ? 18.797 4.245 -10.947 1.00 78.19 199 HIS A CA 1
ATOM 1535 C C . HIS A 1 199 ? 18.058 5.508 -11.407 1.00 78.19 199 HIS A C 1
ATOM 1537 O O . HIS A 1 199 ? 18.707 6.536 -11.596 1.00 78.19 199 HIS A O 1
ATOM 1543 N N . ALA A 1 200 ? 16.733 5.440 -11.585 1.00 80.88 200 ALA A N 1
ATOM 1544 C CA . ALA A 1 200 ? 15.923 6.601 -11.927 1.00 80.88 200 ALA A CA 1
ATOM 1545 C C . ALA A 1 200 ? 16.009 7.666 -10.822 1.00 80.88 200 ALA A C 1
ATOM 1547 O O . ALA A 1 200 ? 16.008 7.347 -9.633 1.00 80.88 200 ALA A O 1
ATOM 1548 N N . THR A 1 201 ? 16.069 8.932 -11.226 1.00 82.06 201 THR A N 1
ATOM 1549 C CA . THR A 1 201 ? 16.124 10.096 -10.326 1.00 82.06 201 THR A CA 1
ATOM 1550 C C . THR A 1 201 ? 15.027 11.086 -10.694 1.00 82.06 201 THR A C 1
ATOM 1552 O O . THR A 1 201 ? 14.457 10.996 -11.778 1.00 82.06 201 THR A O 1
ATOM 1555 N N . VAL A 1 202 ? 14.736 12.063 -9.833 1.00 79.06 202 VAL A N 1
ATOM 1556 C CA . VAL A 1 202 ? 13.749 13.123 -10.134 1.00 79.06 202 VAL A CA 1
ATOM 1557 C C . VAL A 1 202 ? 14.037 13.842 -11.462 1.00 79.06 202 VAL A C 1
ATOM 1559 O O . VAL A 1 202 ? 13.113 14.219 -12.175 1.00 79.06 202 VAL A O 1
ATOM 1562 N N . GLU A 1 203 ? 15.315 14.001 -11.810 1.00 72.12 203 GLU A N 1
ATOM 1563 C CA . GLU A 1 203 ? 15.756 14.654 -13.048 1.00 72.12 203 GLU A CA 1
ATOM 1564 C C . GLU A 1 203 ? 15.856 13.703 -14.256 1.00 72.12 203 GLU A C 1
ATOM 1566 O O . GLU A 1 203 ? 16.096 14.177 -15.361 1.00 72.12 203 GLU A O 1
ATOM 1571 N N . ASP A 1 204 ? 15.753 12.386 -14.045 1.00 74.69 204 ASP A N 1
ATOM 1572 C CA . ASP A 1 204 ? 15.953 11.342 -15.063 1.00 74.69 204 ASP A CA 1
ATOM 1573 C C . ASP A 1 204 ? 15.059 10.135 -14.734 1.00 74.69 204 ASP A C 1
ATOM 1575 O O . ASP A 1 204 ? 15.481 9.166 -14.090 1.00 74.69 204 ASP A O 1
ATOM 1579 N N . ASN A 1 205 ? 13.780 10.247 -15.094 1.00 82.19 205 ASN A N 1
ATOM 1580 C CA . ASN A 1 205 ? 12.750 9.231 -14.855 1.00 82.19 205 ASN A CA 1
ATOM 1581 C C . ASN A 1 205 ? 12.073 8.753 -16.151 1.00 82.19 205 ASN A C 1
ATOM 1583 O O . ASN A 1 205 ? 11.122 7.964 -16.118 1.00 82.19 205 ASN A O 1
ATOM 1587 N N . GLU A 1 206 ? 12.590 9.176 -17.305 1.00 81.00 206 GLU A N 1
ATOM 1588 C CA . GLU A 1 206 ? 12.099 8.859 -18.641 1.00 81.00 206 GLU A CA 1
ATOM 1589 C C . GLU A 1 206 ? 12.033 7.347 -18.869 1.00 81.00 206 GLU A C 1
ATOM 1591 O O . GLU A 1 206 ? 11.114 6.860 -19.530 1.00 81.00 206 GLU A O 1
ATOM 1596 N N . VAL A 1 207 ? 12.958 6.588 -18.271 1.00 80.69 207 VAL A N 1
ATOM 1597 C CA . VAL A 1 207 ? 12.955 5.118 -18.308 1.00 80.69 207 VAL A CA 1
ATOM 1598 C C . VAL A 1 207 ? 11.655 4.521 -17.755 1.00 80.69 207 VAL A C 1
ATOM 1600 O O . VAL A 1 207 ? 11.144 3.557 -18.327 1.00 80.69 207 VAL A O 1
ATOM 1603 N N . LEU A 1 208 ? 11.073 5.120 -16.706 1.00 88.88 208 LEU A N 1
ATOM 1604 C CA . LEU A 1 208 ? 9.812 4.665 -16.112 1.00 88.88 208 LEU A CA 1
ATOM 1605 C C . LEU A 1 208 ? 8.656 4.884 -17.089 1.00 88.88 208 LEU A C 1
ATOM 1607 O O . LEU A 1 208 ? 7.895 3.962 -17.377 1.00 88.88 208 LEU A O 1
ATOM 1611 N N . SER A 1 209 ? 8.592 6.086 -17.663 1.00 87.25 209 SER A N 1
ATOM 1612 C CA . SER A 1 209 ? 7.571 6.458 -18.647 1.00 87.25 209 SER A CA 1
ATOM 1613 C C . SER A 1 209 ? 7.672 5.624 -19.930 1.00 87.25 209 SER A C 1
ATOM 1615 O O . SER A 1 209 ? 6.655 5.268 -20.520 1.00 87.25 209 SER A O 1
ATOM 1617 N N . LEU A 1 210 ? 8.888 5.291 -20.381 1.00 83.94 210 LEU A N 1
ATOM 1618 C CA . LEU A 1 210 ? 9.087 4.452 -21.566 1.00 83.94 210 LEU A CA 1
ATOM 1619 C C . LEU A 1 210 ? 8.567 3.034 -21.345 1.00 83.94 210 LEU A C 1
ATOM 1621 O O . LEU A 1 210 ? 7.852 2.504 -22.192 1.00 83.94 210 LEU A O 1
ATOM 1625 N N . LEU A 1 211 ? 8.938 2.425 -20.215 1.00 88.31 211 LEU A N 1
ATOM 1626 C CA . LEU A 1 211 ? 8.492 1.080 -19.864 1.00 88.31 211 LEU A CA 1
ATOM 1627 C C . LEU A 1 211 ? 6.978 1.033 -19.665 1.00 88.31 211 LEU A C 1
ATOM 1629 O O . LEU A 1 211 ? 6.354 0.063 -20.086 1.00 88.31 211 LEU A O 1
ATOM 1633 N N . GLN A 1 212 ? 6.384 2.092 -19.109 1.00 92.00 212 GLN A N 1
ATOM 1634 C CA . GLN A 1 212 ? 4.935 2.231 -19.028 1.00 92.00 212 GLN A CA 1
ATOM 1635 C C . GLN A 1 212 ? 4.312 2.221 -20.432 1.00 92.00 212 GLN A C 1
ATOM 1637 O O . GLN A 1 212 ? 3.462 1.379 -20.710 1.00 92.00 212 GLN A O 1
ATOM 1642 N N . CYS A 1 213 ? 4.791 3.071 -21.351 1.00 88.94 213 CYS A N 1
ATOM 1643 C CA . CYS A 1 213 ? 4.309 3.090 -22.737 1.00 88.94 213 CYS A CA 1
ATOM 1644 C C . CYS A 1 213 ? 4.453 1.726 -23.432 1.00 88.94 213 CYS A C 1
ATOM 1646 O O . CYS A 1 213 ? 3.580 1.337 -24.202 1.00 88.94 213 CYS A O 1
ATOM 1648 N N . PHE A 1 214 ? 5.541 0.994 -23.175 1.00 88.06 214 PHE A N 1
ATOM 1649 C CA . PHE A 1 214 ? 5.742 -0.337 -23.753 1.00 88.06 214 PHE A CA 1
ATOM 1650 C C . PHE A 1 214 ? 4.819 -1.407 -23.167 1.00 88.06 214 PHE A C 1
ATOM 1652 O O . PHE A 1 214 ? 4.471 -2.360 -23.855 1.00 88.06 214 PHE A O 1
ATOM 1659 N N . LEU A 1 215 ? 4.437 -1.289 -21.896 1.00 91.38 215 LEU A N 1
ATOM 1660 C CA . LEU A 1 215 ? 3.463 -2.191 -21.281 1.00 91.38 215 LEU A CA 1
ATOM 1661 C C . LEU A 1 215 ? 2.041 -1.899 -21.771 1.00 91.38 215 LEU A C 1
ATOM 1663 O O . LEU A 1 215 ? 1.248 -2.826 -21.919 1.00 91.38 215 LEU A O 1
ATOM 1667 N N . GLU A 1 216 ? 1.724 -0.639 -22.059 1.00 91.12 216 GLU A N 1
ATOM 1668 C CA . GLU A 1 216 ? 0.414 -0.220 -22.566 1.00 91.12 216 GLU A CA 1
ATOM 1669 C C . GLU A 1 216 ? 0.204 -0.582 -24.048 1.00 91.12 216 GLU A C 1
ATOM 1671 O O . GLU A 1 216 ? -0.920 -0.879 -24.448 1.00 91.12 216 GLU A O 1
ATOM 1676 N N . ASP A 1 217 ? 1.262 -0.637 -24.858 1.00 88.88 217 ASP A N 1
ATOM 1677 C CA . ASP A 1 217 ? 1.194 -0.935 -26.295 1.00 88.88 217 ASP A CA 1
ATOM 1678 C C . ASP A 1 217 ? 1.180 -2.447 -26.606 1.00 88.88 217 ASP A C 1
ATOM 1680 O O . ASP A 1 217 ? 2.047 -3.205 -26.175 1.00 88.88 217 ASP A O 1
ATOM 1684 N N . ASP A 1 218 ? 0.205 -2.898 -27.403 1.00 88.38 218 ASP A N 1
ATOM 1685 C CA . ASP A 1 218 ? -0.014 -4.327 -27.688 1.00 88.38 218 ASP A CA 1
ATOM 1686 C C . ASP A 1 218 ? 1.138 -4.992 -28.467 1.00 88.38 218 ASP A C 1
ATOM 1688 O O . ASP A 1 218 ? 1.365 -6.195 -28.313 1.00 88.38 218 ASP A O 1
ATOM 1692 N N . ASP A 1 219 ? 1.877 -4.231 -29.283 1.00 85.56 219 ASP A N 1
ATOM 1693 C CA . ASP A 1 219 ? 2.998 -4.754 -30.075 1.00 85.56 219 ASP A CA 1
ATOM 1694 C C . ASP A 1 219 ? 4.244 -4.973 -29.192 1.00 85.56 219 ASP A C 1
ATOM 1696 O O . ASP A 1 219 ? 4.930 -5.995 -29.304 1.00 85.56 219 ASP A O 1
ATOM 1700 N N . THR A 1 220 ? 4.545 -4.022 -28.302 1.00 84.31 220 THR A N 1
ATOM 1701 C CA . THR A 1 220 ? 5.754 -4.032 -27.458 1.00 84.31 220 THR A CA 1
ATOM 1702 C C . THR A 1 220 ? 5.580 -4.768 -26.130 1.00 84.31 220 THR A C 1
ATOM 1704 O O . THR A 1 220 ? 6.552 -5.364 -25.649 1.00 84.31 220 THR A O 1
ATOM 1707 N N . ARG A 1 221 ? 4.362 -4.847 -25.577 1.00 90.38 221 ARG A N 1
ATOM 1708 C CA . ARG A 1 221 ? 4.059 -5.560 -24.322 1.00 90.38 221 ARG A CA 1
ATOM 1709 C C . ARG A 1 221 ? 4.606 -6.996 -24.298 1.00 90.38 221 ARG A C 1
ATOM 1711 O O . ARG A 1 221 ? 5.284 -7.346 -23.330 1.00 90.38 221 ARG A O 1
ATOM 1718 N N . PRO A 1 222 ? 4.441 -7.836 -25.342 1.00 89.00 222 PRO A N 1
ATOM 1719 C CA . PRO A 1 222 ? 5.007 -9.185 -25.355 1.00 89.00 222 PRO A CA 1
ATOM 1720 C C . PRO A 1 222 ? 6.537 -9.210 -25.324 1.00 89.00 222 PRO A C 1
ATOM 1722 O O . PRO A 1 222 ? 7.117 -10.191 -24.878 1.00 89.00 222 PRO A O 1
ATOM 1725 N N . VAL A 1 223 ? 7.224 -8.181 -25.826 1.00 83.75 223 VAL A N 1
ATOM 1726 C CA . VAL A 1 223 ? 8.692 -8.082 -25.742 1.00 83.75 223 VAL A CA 1
ATOM 1727 C C . VAL A 1 223 ? 9.107 -7.802 -24.299 1.00 83.75 223 VAL A C 1
ATOM 1729 O O . VAL A 1 223 ? 9.985 -8.481 -23.776 1.00 83.75 223 VAL A O 1
ATOM 1732 N N . VAL A 1 224 ? 8.425 -6.865 -23.631 1.00 87.19 224 VAL A N 1
ATOM 1733 C CA . VAL A 1 224 ? 8.699 -6.537 -22.224 1.00 87.19 224 VAL A CA 1
ATOM 1734 C C . VAL A 1 224 ? 8.470 -7.746 -21.318 1.00 87.19 224 VAL A C 1
ATOM 1736 O O . VAL A 1 224 ? 9.303 -8.050 -20.468 1.00 87.19 224 VAL A O 1
ATOM 1739 N N . LEU A 1 225 ? 7.372 -8.474 -21.537 1.00 88.06 225 LEU A N 1
ATOM 1740 C CA . LEU A 1 225 ? 6.997 -9.627 -20.718 1.00 88.06 225 LEU A CA 1
ATOM 1741 C C . LEU A 1 225 ? 7.780 -10.916 -21.039 1.00 88.06 225 LEU A C 1
ATOM 1743 O O . LEU A 1 225 ? 7.828 -11.803 -20.189 1.00 88.06 225 LEU A O 1
ATOM 1747 N N . ARG A 1 226 ? 8.384 -11.045 -22.234 1.00 80.62 226 ARG A N 1
ATOM 1748 C CA . ARG A 1 226 ? 9.206 -12.214 -22.626 1.00 80.62 226 ARG A CA 1
ATOM 1749 C C . ARG A 1 226 ? 10.606 -12.222 -22.013 1.00 80.62 226 ARG A C 1
ATOM 1751 O O . ARG A 1 226 ? 11.184 -13.299 -21.887 1.00 80.62 226 ARG A O 1
ATOM 1758 N N . GLY A 1 227 ? 11.152 -11.048 -21.691 1.00 63.84 227 GLY A N 1
ATOM 1759 C CA . GLY A 1 227 ? 12.492 -10.901 -21.123 1.00 63.84 227 GLY A CA 1
ATOM 1760 C C . GLY A 1 227 ? 12.628 -11.443 -19.691 1.00 63.84 227 GLY A C 1
ATOM 1761 O O . GLY A 1 227 ? 11.831 -12.245 -19.206 1.00 63.84 227 GLY A O 1
ATOM 1762 N N . ALA A 1 228 ? 13.667 -10.993 -18.980 1.00 57.56 228 ALA A N 1
ATOM 1763 C CA . ALA A 1 228 ? 13.803 -11.269 -17.551 1.00 57.56 228 ALA A CA 1
ATOM 1764 C C . ALA A 1 228 ? 12.727 -10.511 -16.745 1.00 57.56 228 ALA A C 1
ATOM 1766 O O . ALA A 1 228 ? 12.376 -9.377 -17.052 1.00 57.56 228 ALA A O 1
ATOM 1767 N N . SER A 1 229 ? 12.213 -11.202 -15.730 1.00 69.75 229 SER A N 1
ATOM 1768 C CA . SER A 1 229 ? 10.812 -11.260 -15.299 1.00 69.75 229 SER A CA 1
ATOM 1769 C C . SER A 1 229 ? 10.124 -9.952 -14.864 1.00 69.75 229 SER A C 1
ATOM 1771 O O . SER A 1 229 ? 10.768 -9.074 -14.289 1.00 69.75 229 SER A O 1
ATOM 1773 N N . PRO A 1 230 ? 8.773 -9.887 -14.961 1.00 84.38 230 PRO A N 1
ATOM 1774 C CA . PRO A 1 230 ? 7.937 -8.929 -14.222 1.00 84.38 230 PRO A CA 1
ATOM 1775 C C . PRO A 1 230 ? 8.356 -8.749 -12.756 1.00 84.38 230 PRO A C 1
ATOM 1777 O O . PRO A 1 230 ? 8.275 -7.653 -12.219 1.00 84.38 230 PRO A O 1
ATOM 1780 N N . GLY A 1 231 ? 8.878 -9.808 -12.125 1.00 87.56 231 GLY A N 1
ATOM 1781 C CA . GLY A 1 231 ? 9.451 -9.764 -10.780 1.00 87.56 231 GLY A CA 1
ATOM 1782 C C . GLY A 1 231 ? 10.647 -8.817 -10.624 1.00 87.56 231 GLY A C 1
ATOM 1783 O O . GLY A 1 231 ? 10.710 -8.116 -9.622 1.00 87.56 231 GLY A O 1
ATOM 1784 N N . LEU A 1 232 ? 11.564 -8.739 -11.598 1.00 88.31 232 LEU A N 1
ATOM 1785 C CA . LEU A 1 232 ? 12.679 -7.777 -11.566 1.00 88.31 232 LEU A CA 1
ATOM 1786 C C . LEU A 1 232 ? 12.188 -6.336 -11.703 1.00 88.31 232 LEU A C 1
ATOM 1788 O O . LEU A 1 232 ? 12.747 -5.432 -11.082 1.00 88.31 232 LEU A O 1
ATOM 1792 N N . LEU A 1 233 ? 11.142 -6.130 -12.505 1.00 90.88 233 LEU A N 1
ATOM 1793 C CA . LEU A 1 233 ? 10.520 -4.824 -12.660 1.00 90.88 233 LEU A CA 1
ATOM 1794 C C . LEU A 1 233 ? 9.795 -4.413 -11.370 1.00 90.88 233 LEU A C 1
ATOM 1796 O O . LEU A 1 233 ? 10.030 -3.314 -10.874 1.00 90.88 233 LEU A O 1
ATOM 1800 N N . PHE A 1 234 ? 9.021 -5.315 -10.755 1.00 92.81 234 PHE A N 1
ATOM 1801 C CA . PHE A 1 234 ? 8.453 -5.097 -9.420 1.00 92.81 234 PHE A CA 1
ATOM 1802 C C . PHE A 1 234 ? 9.529 -4.812 -8.368 1.00 92.81 234 PHE A C 1
ATOM 1804 O O . PHE A 1 234 ? 9.342 -3.932 -7.531 1.00 92.81 234 PHE A O 1
ATOM 1811 N N . GLU A 1 235 ? 10.663 -5.514 -8.409 1.00 92.56 235 GLU A N 1
ATOM 1812 C CA . GLU A 1 235 ? 11.779 -5.291 -7.489 1.00 92.56 235 GLU A CA 1
ATOM 1813 C C . GLU A 1 235 ? 12.369 -3.886 -7.650 1.00 92.56 235 GLU A C 1
ATOM 1815 O O . GLU A 1 235 ? 12.499 -3.172 -6.657 1.00 92.56 235 GLU A O 1
ATOM 1820 N N . GLY A 1 236 ? 12.636 -3.453 -8.887 1.00 90.56 236 GLY A N 1
ATOM 1821 C CA . GLY A 1 236 ? 13.149 -2.110 -9.161 1.00 90.56 236 GLY A CA 1
ATOM 1822 C C . GLY A 1 236 ? 12.184 -1.003 -8.733 1.00 90.56 236 GLY A C 1
ATOM 1823 O O . GLY A 1 236 ? 12.592 -0.048 -8.075 1.00 90.56 236 GLY A O 1
ATOM 1824 N N . ILE A 1 237 ? 10.887 -1.160 -9.017 1.00 93.69 237 ILE A N 1
ATOM 1825 C CA . ILE A 1 237 ? 9.858 -0.205 -8.578 1.00 93.69 237 ILE A CA 1
ATOM 1826 C C . ILE A 1 237 ? 9.754 -0.190 -7.044 1.00 93.69 237 ILE A C 1
ATOM 1828 O O . ILE A 1 237 ? 9.652 0.871 -6.428 1.00 93.69 237 ILE A O 1
ATOM 1832 N N . CYS A 1 238 ? 9.800 -1.361 -6.401 1.00 94.38 238 CYS A N 1
ATOM 1833 C CA . CYS A 1 238 ? 9.762 -1.470 -4.946 1.00 94.38 238 CYS A CA 1
ATOM 1834 C C . CYS A 1 238 ? 10.955 -0.767 -4.288 1.00 94.38 238 CYS A C 1
ATOM 1836 O O . CYS A 1 238 ? 10.784 -0.151 -3.234 1.00 94.38 238 CYS A O 1
ATOM 1838 N N . GLU A 1 239 ? 12.151 -0.875 -4.870 1.00 92.00 239 GLU A N 1
ATOM 1839 C CA . GLU A 1 239 ? 13.350 -0.176 -4.403 1.00 92.00 239 GLU A CA 1
ATOM 1840 C C . GLU A 1 239 ? 13.170 1.342 -4.491 1.00 92.00 239 GLU A C 1
ATOM 1842 O O . GLU A 1 239 ? 13.317 2.011 -3.467 1.00 92.00 239 GLU A O 1
ATOM 1847 N N . LEU A 1 240 ? 12.733 1.869 -5.642 1.00 90.94 240 LEU A N 1
ATOM 1848 C CA . LEU A 1 240 ? 12.466 3.303 -5.821 1.00 90.94 240 LEU A CA 1
ATOM 1849 C C . LEU A 1 240 ? 11.452 3.842 -4.807 1.00 90.94 240 LEU A C 1
ATOM 1851 O O . LEU A 1 240 ? 11.710 4.822 -4.108 1.00 90.94 240 LEU A O 1
ATOM 1855 N N . LEU A 1 241 ? 10.311 3.166 -4.658 1.00 92.12 241 LEU A N 1
ATOM 1856 C CA . LEU A 1 241 ? 9.275 3.577 -3.708 1.00 92.12 241 LEU A CA 1
ATOM 1857 C C . LEU A 1 241 ? 9.750 3.505 -2.245 1.00 92.12 241 LEU A C 1
ATOM 1859 O O . LEU A 1 241 ? 9.228 4.228 -1.391 1.00 92.12 241 LEU A O 1
ATOM 1863 N N . SER A 1 242 ? 10.739 2.653 -1.950 1.00 91.44 242 SER A N 1
ATOM 1864 C CA . SER A 1 242 ? 11.336 2.530 -0.615 1.00 91.44 242 SER A CA 1
ATOM 1865 C C . SER A 1 242 ? 12.305 3.668 -0.283 1.00 91.44 242 SER A C 1
ATOM 1867 O O . SER A 1 242 ? 12.460 3.971 0.899 1.00 91.44 242 SER A O 1
ATOM 1869 N N . LEU A 1 243 ? 12.931 4.309 -1.281 1.00 87.12 243 LEU A N 1
ATOM 1870 C CA . LEU A 1 243 ? 13.839 5.451 -1.071 1.00 87.12 243 LEU A CA 1
ATOM 1871 C C . LEU A 1 243 ? 13.100 6.683 -0.534 1.00 87.12 243 LEU A C 1
ATOM 1873 O O . LEU A 1 243 ? 13.668 7.477 0.210 1.00 87.12 243 LEU A O 1
ATOM 1877 N N . GLY A 1 244 ? 11.807 6.807 -0.847 1.00 77.00 244 GLY A N 1
ATOM 1878 C CA . GLY A 1 244 ? 10.939 7.831 -0.272 1.00 77.00 244 GLY A CA 1
ATOM 1879 C C . GLY A 1 244 ? 10.976 9.189 -0.973 1.00 77.00 244 GLY A C 1
ATOM 1880 O O . GLY A 1 244 ? 10.362 10.121 -0.458 1.00 77.00 244 GLY A O 1
ATOM 1881 N N . GLU A 1 245 ? 11.616 9.296 -2.139 1.00 83.12 245 GLU A N 1
ATOM 1882 C CA . GLU A 1 245 ? 11.575 10.496 -2.983 1.00 83.12 245 GLU A CA 1
ATOM 1883 C C . GLU A 1 245 ? 10.146 10.739 -3.499 1.00 83.12 245 GLU A C 1
ATOM 1885 O O . GLU A 1 245 ? 9.557 9.888 -4.169 1.00 83.12 245 GLU A O 1
ATOM 1890 N N . ALA A 1 246 ? 9.556 11.885 -3.143 1.00 80.56 246 ALA A N 1
ATOM 1891 C CA . ALA A 1 246 ? 8.149 12.175 -3.426 1.00 80.56 246 ALA A CA 1
ATOM 1892 C C . ALA A 1 246 ? 7.860 12.256 -4.934 1.00 80.56 246 ALA A C 1
ATOM 1894 O O . ALA A 1 246 ? 6.869 11.688 -5.392 1.00 80.56 246 ALA A O 1
ATOM 1895 N N . ASP A 1 247 ? 8.761 12.878 -5.695 1.00 85.94 247 ASP A N 1
ATOM 1896 C CA . ASP A 1 247 ? 8.583 13.130 -7.130 1.00 85.94 247 ASP A CA 1
ATOM 1897 C C . ASP A 1 247 ? 8.697 11.853 -7.982 1.00 85.94 247 ASP A C 1
ATOM 1899 O O . ASP A 1 247 ? 8.163 11.784 -9.086 1.00 85.94 247 ASP A O 1
ATOM 1903 N N . LEU A 1 248 ? 9.334 10.798 -7.457 1.00 88.94 248 LEU A N 1
ATOM 1904 C CA . LEU A 1 248 ? 9.397 9.487 -8.111 1.00 88.94 248 LEU A CA 1
ATOM 1905 C C . LEU A 1 248 ? 8.206 8.585 -7.779 1.00 88.94 248 LEU A C 1
ATOM 1907 O O . LEU A 1 248 ? 8.028 7.548 -8.419 1.00 88.94 248 LEU A O 1
ATOM 1911 N N . CYS A 1 249 ? 7.379 8.951 -6.797 1.00 90.62 249 CYS A N 1
ATOM 1912 C CA . CYS A 1 249 ? 6.290 8.103 -6.321 1.00 90.62 249 CYS A CA 1
ATOM 1913 C C . CYS A 1 249 ? 5.210 7.904 -7.393 1.00 90.62 249 CYS A C 1
ATOM 1915 O O . CYS A 1 249 ? 4.805 6.773 -7.656 1.00 90.62 249 CYS A O 1
ATOM 1917 N N . GLU A 1 250 ? 4.779 8.985 -8.041 1.00 91.56 250 GLU A N 1
ATOM 1918 C CA . GLU A 1 250 ? 3.764 8.961 -9.099 1.00 91.56 250 GLU A CA 1
ATOM 1919 C C . GLU A 1 250 ? 4.195 8.172 -10.352 1.00 91.56 250 GLU A C 1
ATOM 1921 O O . GLU A 1 250 ? 3.467 7.245 -10.729 1.00 91.56 250 GLU A O 1
ATOM 1926 N N . PRO A 1 251 ? 5.370 8.420 -10.971 1.00 92.31 251 PRO A N 1
ATOM 1927 C CA . PRO A 1 251 ? 5.798 7.641 -12.135 1.00 92.31 251 PRO A CA 1
ATOM 1928 C C . PRO A 1 251 ? 6.078 6.171 -11.785 1.00 92.31 251 PRO A C 1
ATOM 1930 O O . PRO A 1 251 ? 5.777 5.280 -12.577 1.00 92.31 251 PRO A O 1
ATOM 1933 N N . SER A 1 252 ? 6.577 5.887 -10.576 1.00 94.12 252 SER A N 1
ATOM 1934 C CA . SER A 1 252 ? 6.773 4.509 -10.100 1.00 94.12 252 SER A CA 1
ATOM 1935 C C . SER A 1 252 ? 5.446 3.763 -9.917 1.00 94.12 252 SER A C 1
ATOM 1937 O O . SER A 1 252 ? 5.337 2.601 -10.310 1.00 94.12 252 SER A O 1
ATOM 1939 N N . CYS A 1 253 ? 4.424 4.415 -9.346 1.00 93.81 253 CYS A N 1
ATOM 1940 C CA . CYS A 1 253 ? 3.088 3.826 -9.206 1.00 93.81 253 CYS A CA 1
ATOM 1941 C C . CYS A 1 253 ? 2.414 3.635 -10.573 1.00 93.81 253 CYS A C 1
ATOM 1943 O O . CYS A 1 253 ? 1.837 2.582 -10.818 1.00 93.81 253 CYS A O 1
ATOM 1945 N N . SER A 1 254 ? 2.553 4.593 -11.492 1.00 93.62 254 SER A N 1
ATOM 1946 C CA . SER A 1 254 ? 2.000 4.483 -12.852 1.00 93.62 254 SER A CA 1
ATOM 1947 C C . SER A 1 254 ? 2.584 3.284 -13.606 1.00 93.62 254 SER A C 1
ATOM 1949 O O . SER A 1 254 ? 1.849 2.481 -14.180 1.00 93.62 254 SER A O 1
ATOM 1951 N N . LEU A 1 255 ? 3.905 3.091 -13.522 1.00 94.25 255 LEU A N 1
ATOM 1952 C CA . LEU A 1 255 ? 4.571 1.922 -14.095 1.00 94.25 255 LEU A CA 1
ATOM 1953 C C . LEU A 1 255 ? 4.124 0.607 -13.432 1.00 94.25 255 LEU A C 1
ATOM 1955 O O . LEU A 1 255 ? 3.924 -0.393 -14.122 1.00 94.25 255 LEU A O 1
ATOM 1959 N N . ALA A 1 256 ? 3.948 0.595 -12.106 1.00 94.25 256 ALA A N 1
ATOM 1960 C CA . ALA A 1 256 ? 3.430 -0.572 -11.391 1.00 94.25 256 ALA A CA 1
ATOM 1961 C C . ALA A 1 256 ? 2.009 -0.942 -11.824 1.00 94.25 256 ALA A C 1
ATOM 1963 O O . ALA A 1 256 ? 1.728 -2.126 -12.009 1.00 94.25 256 ALA A O 1
ATOM 1964 N N . GLN A 1 257 ? 1.132 0.049 -11.998 1.00 93.31 257 GLN A N 1
ATOM 1965 C CA . GLN A 1 257 ? -0.234 -0.166 -12.464 1.00 93.31 257 GLN A CA 1
ATOM 1966 C C . GLN A 1 257 ? -0.235 -0.763 -13.876 1.00 93.31 257 GLN A C 1
ATOM 1968 O O . GLN A 1 257 ? -0.820 -1.823 -14.078 1.00 93.31 257 GLN A O 1
ATOM 1973 N N . ALA A 1 258 ? 0.524 -0.181 -14.812 1.00 93.44 258 ALA A N 1
ATOM 1974 C CA . ALA A 1 258 ? 0.645 -0.711 -16.172 1.00 93.44 258 ALA A CA 1
ATOM 1975 C C . ALA A 1 258 ? 1.181 -2.155 -16.203 1.00 93.44 258 ALA A C 1
ATOM 1977 O O . ALA A 1 258 ? 0.736 -2.979 -17.004 1.00 93.44 258 ALA A O 1
ATOM 1978 N N . LEU A 1 259 ? 2.113 -2.499 -15.306 1.00 93.25 259 LEU A N 1
ATOM 1979 C CA . LEU A 1 259 ? 2.618 -3.867 -15.182 1.00 93.25 259 LEU A CA 1
ATOM 1980 C C . LEU A 1 259 ? 1.541 -4.834 -14.673 1.00 93.25 259 LEU A C 1
ATOM 1982 O O . LEU A 1 259 ? 1.448 -5.961 -15.165 1.00 93.25 259 LEU A O 1
ATOM 1986 N N . LEU A 1 260 ? 0.729 -4.414 -13.702 1.00 91.56 260 LEU A N 1
ATOM 1987 C CA . LEU A 1 260 ? -0.378 -5.216 -13.182 1.00 91.56 260 LEU A CA 1
ATOM 1988 C C . LEU A 1 260 ? -1.497 -5.385 -14.201 1.00 91.56 260 LEU A C 1
ATOM 1990 O O . LEU A 1 260 ? -2.027 -6.484 -14.318 1.00 91.56 260 LEU A O 1
ATOM 1994 N N . ASP A 1 261 ? -1.803 -4.354 -14.979 1.00 91.88 261 ASP A N 1
ATOM 1995 C CA . ASP A 1 261 ? -2.788 -4.437 -16.055 1.00 91.88 261 ASP A CA 1
ATOM 1996 C C . ASP A 1 261 ? -2.312 -5.392 -17.162 1.00 91.88 261 ASP A C 1
ATOM 1998 O O . ASP A 1 261 ? -3.094 -6.180 -17.695 1.00 91.88 261 ASP A O 1
ATOM 2002 N N . ALA A 1 262 ? -1.006 -5.393 -17.461 1.00 91.50 262 ALA A N 1
ATOM 2003 C CA . ALA A 1 262 ? -0.407 -6.265 -18.469 1.00 91.50 262 ALA A CA 1
ATOM 2004 C C . ALA A 1 262 ? -0.257 -7.733 -18.023 1.00 91.50 262 ALA A C 1
ATOM 2006 O O . ALA A 1 262 ? -0.310 -8.634 -18.862 1.00 91.50 262 ALA A O 1
ATOM 2007 N N . THR A 1 263 ? -0.029 -7.992 -16.730 1.00 90.75 263 THR A N 1
ATOM 2008 C CA . THR A 1 263 ? 0.262 -9.344 -16.198 1.00 90.75 263 THR A CA 1
ATOM 2009 C C . THR A 1 263 ? -0.879 -9.964 -15.394 1.00 90.75 263 THR A C 1
ATOM 2011 O O . THR A 1 263 ? -0.900 -11.176 -15.171 1.00 90.75 263 THR A O 1
ATOM 2014 N N . GLY A 1 264 ? -1.839 -9.148 -14.973 1.00 88.50 264 GLY A N 1
ATOM 2015 C CA . GLY A 1 264 ? -2.855 -9.491 -13.994 1.00 88.50 264 GLY A CA 1
ATOM 2016 C C . GLY A 1 264 ? -2.324 -9.479 -12.551 1.00 88.50 264 GLY A C 1
ATOM 2017 O O . GLY A 1 264 ? -1.135 -9.688 -12.290 1.00 88.50 264 GLY A O 1
ATOM 2018 N N . PRO A 1 265 ? -3.218 -9.328 -11.559 1.00 84.06 265 PRO A N 1
ATOM 2019 C CA . PRO A 1 265 ? -2.831 -9.243 -10.150 1.00 84.06 265 PRO A CA 1
ATOM 2020 C C . PRO A 1 265 ? -2.229 -10.557 -9.613 1.00 84.06 265 PRO A C 1
ATOM 2022 O O . PRO A 1 265 ? -1.508 -10.551 -8.617 1.00 84.06 265 PRO A O 1
ATOM 2025 N N . GLY A 1 266 ? -2.454 -11.688 -10.295 1.00 82.50 266 GLY A N 1
ATOM 2026 C CA . GLY A 1 266 ? -1.856 -12.982 -9.951 1.00 82.50 266 GLY A CA 1
ATOM 2027 C C . GLY A 1 266 ? -0.328 -13.017 -10.067 1.00 82.50 266 GLY A C 1
ATOM 2028 O O . GLY A 1 266 ? 0.312 -13.779 -9.344 1.00 82.50 266 GLY A O 1
ATOM 2029 N N . ALA A 1 267 ? 0.278 -12.163 -10.901 1.00 85.12 267 ALA A N 1
ATOM 2030 C CA . ALA A 1 267 ? 1.734 -12.082 -11.015 1.00 85.12 267 ALA A CA 1
ATOM 2031 C C . ALA A 1 267 ? 2.394 -11.678 -9.685 1.00 85.12 267 ALA A C 1
ATOM 2033 O O . ALA A 1 267 ? 3.439 -12.230 -9.330 1.00 85.12 267 ALA A O 1
ATOM 2034 N N . LEU A 1 268 ? 1.746 -10.804 -8.901 1.00 84.69 268 LEU A N 1
ATOM 2035 C CA . LEU A 1 268 ? 2.209 -10.445 -7.557 1.00 84.69 268 LEU A CA 1
ATOM 2036 C C . LEU A 1 268 ? 2.249 -11.657 -6.627 1.00 84.69 268 LEU A C 1
ATOM 2038 O O . LEU A 1 268 ? 3.212 -11.807 -5.887 1.00 84.69 268 LEU A O 1
ATOM 2042 N N . LEU A 1 269 ? 1.254 -12.547 -6.683 1.00 80.00 269 LEU A N 1
ATOM 2043 C CA . LEU A 1 269 ? 1.195 -13.721 -5.799 1.00 80.00 269 LEU A CA 1
ATOM 2044 C C . LEU A 1 269 ? 2.366 -14.685 -6.022 1.00 80.00 269 LEU A C 1
ATOM 2046 O O . LEU A 1 269 ? 2.777 -15.388 -5.105 1.00 80.00 269 LEU A O 1
ATOM 2050 N N . THR A 1 270 ? 2.921 -14.712 -7.233 1.00 82.31 270 THR A N 1
ATOM 2051 C CA . THR A 1 270 ? 4.065 -15.575 -7.565 1.00 82.31 270 THR A CA 1
ATOM 2052 C C . THR A 1 270 ? 5.417 -14.970 -7.187 1.00 82.31 270 THR A C 1
ATOM 2054 O O . THR A 1 270 ? 6.426 -15.676 -7.169 1.00 82.31 270 THR A O 1
ATOM 2057 N N . TRP A 1 271 ? 5.464 -13.670 -6.884 1.00 89.75 271 TRP A N 1
ATOM 2058 C CA . TRP A 1 271 ? 6.702 -12.955 -6.602 1.00 89.75 271 TRP A CA 1
ATOM 2059 C C . TRP A 1 271 ? 6.939 -12.807 -5.095 1.00 89.75 271 TRP A C 1
ATOM 2061 O O . TRP A 1 271 ? 6.144 -12.220 -4.364 1.00 89.75 271 TRP A O 1
ATOM 2071 N N . SER A 1 272 ? 8.093 -13.281 -4.621 1.00 89.06 272 SER A N 1
ATOM 2072 C CA . SER A 1 272 ? 8.447 -13.308 -3.193 1.00 89.06 272 SER A CA 1
ATOM 2073 C C . SER A 1 272 ? 8.509 -11.928 -2.523 1.00 89.06 272 SER A C 1
ATOM 2075 O O . SER A 1 272 ? 8.347 -11.825 -1.308 1.00 89.06 272 SER A O 1
ATOM 2077 N N . GLY A 1 273 ? 8.724 -10.856 -3.293 1.00 90.50 273 GLY A N 1
ATOM 2078 C CA . GLY A 1 273 ? 8.773 -9.482 -2.788 1.00 90.50 273 GLY A CA 1
ATOM 2079 C C . GLY A 1 273 ? 7.409 -8.811 -2.594 1.00 90.50 273 GLY A C 1
ATOM 2080 O O . GLY A 1 273 ? 7.360 -7.683 -2.097 1.00 90.50 273 GLY A O 1
ATOM 2081 N N . ALA A 1 274 ? 6.301 -9.476 -2.938 1.00 91.56 274 ALA A N 1
ATOM 2082 C CA . ALA A 1 274 ? 4.980 -8.851 -2.987 1.00 91.56 274 ALA A CA 1
ATOM 2083 C C . ALA A 1 274 ? 4.523 -8.264 -1.646 1.00 91.56 274 ALA A C 1
ATOM 2085 O O . ALA A 1 274 ? 3.996 -7.154 -1.614 1.00 91.56 274 ALA A O 1
ATOM 2086 N N . ALA A 1 275 ? 4.791 -8.941 -0.525 1.00 92.38 275 ALA A N 1
ATOM 2087 C CA . ALA A 1 275 ? 4.444 -8.425 0.801 1.00 92.38 275 ALA A CA 1
ATOM 2088 C C . ALA A 1 275 ? 5.150 -7.091 1.097 1.00 92.38 275 ALA A C 1
ATOM 2090 O O . ALA A 1 275 ? 4.513 -6.127 1.522 1.00 92.38 275 ALA A O 1
ATOM 2091 N N . LYS A 1 276 ? 6.456 -6.994 0.806 1.00 93.94 276 LYS A N 1
ATOM 2092 C CA . LYS A 1 276 ? 7.216 -5.745 0.969 1.00 93.94 276 LYS A CA 1
ATOM 2093 C C . LYS A 1 276 ? 6.638 -4.645 0.079 1.00 93.94 276 LYS A C 1
ATOM 2095 O O . LYS A 1 276 ? 6.415 -3.536 0.555 1.00 93.94 276 LYS A O 1
ATOM 2100 N N . PHE A 1 277 ? 6.363 -4.964 -1.181 1.00 93.75 277 PHE A N 1
ATOM 2101 C CA . PHE A 1 277 ? 5.843 -4.017 -2.162 1.00 93.75 277 PHE A CA 1
ATOM 2102 C C . PHE A 1 277 ? 4.469 -3.455 -1.781 1.00 93.75 277 PHE A C 1
ATOM 2104 O O . PHE A 1 277 ? 4.301 -2.238 -1.718 1.00 93.75 277 PHE A O 1
ATOM 2111 N N . ILE A 1 278 ? 3.522 -4.319 -1.410 1.00 93.38 278 ILE A N 1
ATOM 2112 C CA . ILE A 1 278 ? 2.204 -3.920 -0.896 1.00 93.38 278 ILE A CA 1
ATOM 2113 C C . ILE A 1 278 ? 2.339 -3.081 0.382 1.00 93.38 278 ILE A C 1
ATOM 2115 O O . ILE A 1 278 ? 1.662 -2.063 0.547 1.00 93.38 278 ILE A O 1
ATOM 2119 N N . GLY A 1 279 ? 3.256 -3.454 1.278 1.00 93.56 279 GLY A N 1
ATOM 2120 C CA . GLY A 1 279 ? 3.539 -2.684 2.486 1.00 93.56 279 GLY A CA 1
ATOM 2121 C C . GLY A 1 279 ? 4.047 -1.268 2.199 1.00 93.56 279 GLY A C 1
ATOM 2122 O O . GLY A 1 279 ? 3.658 -0.332 2.898 1.00 93.56 279 GLY A O 1
ATOM 2123 N N . VAL A 1 280 ? 4.868 -1.091 1.160 1.00 94.38 280 VAL A N 1
ATOM 2124 C CA . VAL A 1 280 ? 5.349 0.225 0.711 1.00 94.38 280 VAL A CA 1
ATOM 2125 C C . VAL A 1 280 ? 4.222 1.022 0.050 1.00 94.38 280 VAL A C 1
ATOM 2127 O O . VAL A 1 280 ? 3.976 2.160 0.453 1.00 94.38 280 VAL A O 1
ATOM 2130 N N . LEU A 1 281 ? 3.492 0.423 -0.896 1.00 93.44 281 LEU A N 1
ATOM 2131 C CA . LEU A 1 281 ? 2.388 1.074 -1.609 1.00 93.44 281 LEU A CA 1
ATOM 2132 C C . LEU A 1 281 ? 1.278 1.541 -0.667 1.00 93.44 281 LEU A C 1
ATOM 2134 O O . LEU A 1 281 ? 0.824 2.674 -0.771 1.00 93.44 281 LEU A O 1
ATOM 2138 N N . SER A 1 282 ? 0.902 0.725 0.320 1.00 93.81 282 SER A N 1
ATOM 2139 C CA . SER A 1 282 ? -0.152 1.058 1.292 1.00 93.81 282 SER A CA 1
ATOM 2140 C C . SER A 1 282 ? 0.170 2.251 2.204 1.00 93.81 282 SER A C 1
ATOM 2142 O O . SER A 1 282 ? -0.669 2.672 2.999 1.00 93.81 282 SER A O 1
ATOM 2144 N N . ARG A 1 283 ? 1.393 2.789 2.153 1.00 92.50 283 ARG A N 1
ATOM 2145 C CA . ARG A 1 283 ? 1.796 4.008 2.877 1.00 92.50 283 ARG A CA 1
ATOM 2146 C C . ARG A 1 283 ? 1.800 5.244 1.981 1.00 92.50 283 ARG A C 1
ATOM 2148 O O . ARG A 1 283 ? 2.030 6.343 2.480 1.00 92.50 283 ARG A O 1
ATOM 2155 N N . LYS A 1 284 ? 1.602 5.070 0.675 1.00 90.50 284 LYS A N 1
ATOM 2156 C CA . LYS A 1 284 ? 1.642 6.132 -0.327 1.00 90.50 284 LYS A CA 1
ATOM 2157 C C . LYS A 1 284 ? 0.228 6.382 -0.855 1.00 90.50 284 LYS A C 1
ATOM 2159 O O . LYS A 1 284 ? -0.452 5.422 -1.209 1.00 90.50 284 LYS A O 1
ATOM 2164 N N . PRO A 1 285 ? -0.229 7.642 -0.947 1.00 87.50 285 PRO A N 1
ATOM 2165 C CA . PRO A 1 285 ? -1.571 7.935 -1.443 1.00 87.50 285 PRO A CA 1
ATOM 2166 C C . PRO A 1 285 ? -1.756 7.490 -2.901 1.00 87.50 285 PRO A C 1
ATOM 2168 O O . PRO A 1 285 ? -2.792 6.922 -3.224 1.00 87.50 285 PRO A O 1
ATOM 2171 N N . GLN A 1 286 ? -0.729 7.642 -3.747 1.00 88.44 286 GLN A N 1
ATOM 2172 C CA . GLN A 1 286 ? -0.735 7.183 -5.145 1.00 88.44 286 GLN A CA 1
ATOM 2173 C C . GLN A 1 286 ? -0.783 5.651 -5.273 1.00 88.44 286 GLN A C 1
ATOM 2175 O O . GLN A 1 286 ? -1.207 5.129 -6.295 1.00 88.44 286 GLN A O 1
ATOM 2180 N N . GLY A 1 287 ? -0.370 4.918 -4.234 1.00 88.75 287 GLY A N 1
ATOM 2181 C CA . GLY A 1 287 ? -0.423 3.458 -4.213 1.00 88.75 287 GLY A CA 1
ATOM 2182 C C . GLY A 1 287 ? -1.800 2.895 -3.859 1.00 88.75 287 GLY A C 1
ATOM 2183 O O . GLY A 1 287 ? -1.978 1.682 -3.941 1.00 88.75 287 GLY A O 1
ATOM 2184 N N . LYS A 1 288 ? -2.768 3.738 -3.457 1.00 88.88 288 LYS A N 1
ATOM 2185 C CA . LYS A 1 288 ? -4.093 3.287 -3.004 1.00 88.88 288 LYS A CA 1
ATOM 2186 C C . LYS A 1 288 ? -4.804 2.455 -4.070 1.00 88.88 288 LYS A C 1
ATOM 2188 O O . LYS A 1 288 ? -5.251 1.362 -3.751 1.00 88.88 288 LYS A O 1
ATOM 2193 N N . GLU A 1 289 ? -4.867 2.938 -5.308 1.00 87.12 289 GLU A N 1
ATOM 2194 C CA . GLU A 1 289 ? -5.596 2.272 -6.399 1.00 87.12 289 GLU A CA 1
ATOM 2195 C C . GLU A 1 289 ? -5.038 0.876 -6.692 1.00 87.12 289 GLU A C 1
ATOM 2197 O O . GLU A 1 289 ? -5.791 -0.091 -6.794 1.00 87.12 289 GLU A O 1
ATOM 2202 N N . ILE A 1 290 ? -3.708 0.755 -6.714 1.00 89.94 290 ILE A N 1
ATOM 2203 C CA . ILE A 1 290 ? -3.019 -0.525 -6.900 1.00 89.94 290 ILE A CA 1
ATOM 2204 C C . ILE A 1 290 ? -3.363 -1.492 -5.765 1.00 89.94 290 ILE A C 1
ATOM 2206 O O . ILE A 1 290 ? -3.663 -2.662 -6.002 1.00 89.94 290 ILE A O 1
ATOM 2210 N N . VAL A 1 291 ? -3.305 -1.023 -4.515 1.00 91.94 291 VAL A N 1
ATOM 2211 C CA . VAL A 1 291 ? -3.620 -1.868 -3.360 1.00 91.94 291 VAL A CA 1
ATOM 2212 C C . VAL A 1 291 ? -5.092 -2.282 -3.395 1.00 91.94 291 VAL A C 1
ATOM 2214 O O . VAL A 1 291 ? -5.366 -3.471 -3.247 1.00 91.94 291 VAL A O 1
ATOM 2217 N N . ASP A 1 292 ? -6.012 -1.351 -3.670 1.00 88.62 292 ASP A N 1
ATOM 2218 C CA . ASP A 1 292 ? -7.457 -1.589 -3.791 1.00 88.62 292 ASP A CA 1
ATOM 2219 C C . ASP A 1 292 ? -7.765 -2.652 -4.864 1.00 88.62 292 ASP A C 1
ATOM 2221 O O . ASP A 1 292 ? -8.564 -3.558 -4.619 1.00 88.62 292 ASP A O 1
ATOM 2225 N N . ALA A 1 293 ? -7.081 -2.608 -6.014 1.00 86.06 293 ALA A N 1
ATOM 2226 C CA . ALA A 1 293 ? -7.221 -3.597 -7.087 1.00 86.06 293 ALA A CA 1
ATOM 2227 C C . ALA A 1 293 ? -6.787 -5.014 -6.663 1.00 86.06 293 ALA A C 1
ATOM 2229 O O . ALA A 1 293 ? -7.291 -6.014 -7.178 1.00 86.06 293 ALA A O 1
ATOM 2230 N N . VAL A 1 294 ? -5.863 -5.110 -5.704 1.00 88.00 294 VAL A N 1
ATOM 2231 C CA . VAL A 1 294 ? -5.302 -6.373 -5.210 1.00 88.00 294 VAL A CA 1
ATOM 2232 C C . VAL A 1 294 ? -6.049 -6.885 -3.969 1.00 88.00 294 VAL A C 1
ATOM 2234 O O . VAL A 1 294 ? -6.011 -8.085 -3.700 1.00 88.00 294 VAL A O 1
ATOM 2237 N N . VAL A 1 295 ? -6.798 -6.045 -3.239 1.00 87.88 295 VAL A N 1
ATOM 2238 C CA . VAL A 1 295 ? -7.575 -6.453 -2.045 1.00 87.88 295 VAL A CA 1
ATOM 2239 C C . VAL A 1 295 ? -8.400 -7.736 -2.262 1.00 87.88 295 VAL A C 1
ATOM 2241 O O . VAL A 1 295 ? -8.300 -8.630 -1.415 1.00 87.88 295 VAL A O 1
ATOM 2244 N N . PRO A 1 296 ? -9.149 -7.919 -3.373 1.00 86.62 296 PRO A N 1
ATOM 2245 C CA . PRO A 1 296 ? -9.934 -9.137 -3.592 1.00 86.62 296 PRO A CA 1
ATOM 2246 C C . PRO A 1 296 ? -9.101 -10.421 -3.628 1.00 86.62 296 PRO A C 1
ATOM 2248 O O . PRO A 1 296 ? -9.628 -11.493 -3.334 1.00 86.62 296 PRO A O 1
ATOM 2251 N N . ILE A 1 297 ? -7.815 -10.343 -3.983 1.00 83.56 297 ILE A N 1
ATOM 2252 C CA . ILE A 1 297 ? -6.923 -11.507 -4.004 1.00 83.56 297 ILE A CA 1
ATOM 2253 C C . ILE A 1 297 ? -6.128 -11.678 -2.704 1.00 83.56 297 ILE A C 1
ATOM 2255 O O . ILE A 1 297 ? -5.707 -12.791 -2.400 1.00 83.56 297 ILE A O 1
ATOM 2259 N N . MET A 1 298 ? -5.992 -10.629 -1.882 1.00 84.25 298 MET A N 1
ATOM 2260 C CA . MET A 1 298 ? -5.297 -10.706 -0.586 1.00 84.25 298 MET A CA 1
ATOM 2261 C C . MET A 1 298 ? -5.977 -11.644 0.418 1.00 84.25 298 MET A C 1
ATOM 2263 O O . MET A 1 298 ? -5.310 -12.146 1.320 1.00 84.25 298 MET A O 1
ATOM 2267 N N . GLN A 1 299 ? -7.276 -11.926 0.253 1.00 80.19 299 GLN A N 1
ATOM 2268 C CA . GLN A 1 299 ? -7.994 -12.897 1.092 1.00 80.19 299 GLN A CA 1
ATOM 2269 C C . GLN A 1 299 ? -7.394 -14.313 1.020 1.00 80.19 299 GLN A C 1
ATOM 2271 O O . GLN A 1 299 ? -7.554 -15.094 1.954 1.00 80.19 299 GLN A O 1
ATOM 2276 N N . TRP A 1 300 ? -6.691 -14.631 -0.072 1.00 81.81 300 TRP A N 1
ATOM 2277 C CA . TRP A 1 300 ? -6.053 -15.929 -0.290 1.00 81.81 300 TRP A CA 1
ATOM 2278 C C . TRP A 1 300 ? -4.599 -15.970 0.194 1.00 81.81 300 TRP A C 1
ATOM 2280 O O . TRP A 1 300 ? -4.045 -17.056 0.321 1.00 81.81 300 TRP A O 1
ATOM 2290 N N . GLU A 1 301 ? -3.995 -14.812 0.494 1.00 86.00 301 GLU A N 1
ATOM 2291 C CA . GLU A 1 301 ? -2.594 -14.689 0.906 1.00 86.00 301 GLU A CA 1
ATOM 2292 C C . GLU A 1 301 ? -2.465 -13.814 2.172 1.00 86.00 301 GLU A C 1
ATOM 2294 O O . GLU A 1 301 ? -2.309 -12.585 2.094 1.00 86.00 301 GLU A O 1
ATOM 2299 N N . PRO A 1 302 ? -2.508 -14.424 3.375 1.00 85.06 302 PRO A N 1
ATOM 2300 C CA . PRO A 1 302 ? -2.468 -13.698 4.646 1.00 85.06 302 PRO A CA 1
ATOM 2301 C C . PRO A 1 302 ? -1.233 -12.805 4.819 1.00 85.06 302 PRO A C 1
ATOM 2303 O O . PRO A 1 302 ? -1.316 -11.774 5.490 1.00 85.06 302 PRO A O 1
ATOM 2306 N N . ALA A 1 303 ? -0.100 -13.157 4.199 1.00 87.88 303 ALA A N 1
ATOM 2307 C CA . ALA A 1 303 ? 1.130 -12.372 4.271 1.00 87.88 303 ALA A CA 1
ATOM 2308 C C . ALA A 1 303 ? 0.975 -10.969 3.653 1.00 87.88 303 ALA A C 1
ATOM 2310 O O . ALA A 1 303 ? 1.508 -9.999 4.197 1.00 87.88 303 ALA A O 1
ATOM 2311 N N . LEU A 1 304 ? 0.199 -10.830 2.569 1.00 89.50 304 LEU A N 1
ATOM 2312 C CA . LEU A 1 304 ? -0.072 -9.528 1.945 1.00 89.50 304 LEU A CA 1
ATOM 2313 C C . LEU A 1 304 ? -0.947 -8.659 2.847 1.00 89.50 304 LEU A C 1
ATOM 2315 O O . LEU A 1 304 ? -0.627 -7.497 3.102 1.00 89.50 304 LEU A O 1
ATOM 2319 N N . THR A 1 305 ? -2.003 -9.253 3.409 1.00 89.44 305 THR A N 1
ATOM 2320 C CA . THR A 1 305 ? -2.890 -8.574 4.363 1.00 89.44 305 THR A CA 1
ATOM 2321 C C . THR A 1 305 ? -2.125 -8.132 5.615 1.00 89.44 305 THR A C 1
ATOM 2323 O O . THR A 1 305 ? -2.344 -7.037 6.142 1.00 89.44 305 THR A O 1
ATOM 2326 N N . ALA A 1 306 ? -1.187 -8.949 6.099 1.00 90.00 306 ALA A N 1
ATOM 2327 C CA . ALA A 1 306 ? -0.335 -8.601 7.231 1.00 90.00 306 ALA A CA 1
ATOM 2328 C C . ALA A 1 306 ? 0.575 -7.400 6.922 1.00 90.00 306 ALA A C 1
ATOM 2330 O O . ALA A 1 306 ? 0.730 -6.534 7.783 1.00 90.00 306 ALA A O 1
ATOM 2331 N N . ALA A 1 307 ? 1.104 -7.312 5.698 1.00 92.75 307 ALA A N 1
ATOM 2332 C CA . ALA A 1 307 ? 2.043 -6.271 5.287 1.00 92.75 307 ALA A CA 1
ATOM 2333 C C . ALA A 1 307 ? 1.419 -4.879 5.080 1.00 92.75 307 ALA A C 1
ATOM 2335 O O . ALA A 1 307 ? 2.133 -3.876 5.165 1.00 92.75 307 ALA A O 1
ATOM 2336 N N . LEU A 1 308 ? 0.106 -4.801 4.837 1.00 93.69 308 LEU A N 1
ATOM 2337 C CA . LEU A 1 308 ? -0.621 -3.535 4.715 1.00 93.69 308 LEU A CA 1
ATOM 2338 C C . LEU A 1 308 ? -0.415 -2.631 5.939 1.00 93.69 308 LEU A C 1
ATOM 2340 O O . LEU A 1 308 ? -0.488 -3.076 7.092 1.00 93.69 308 LEU A O 1
ATOM 2344 N N . SER A 1 309 ? -0.228 -1.336 5.683 1.00 93.38 309 SER A N 1
ATOM 2345 C CA . SER A 1 309 ? -0.119 -0.324 6.729 1.00 93.38 309 SER A CA 1
ATOM 2346 C C . SER A 1 309 ? -1.391 -0.265 7.587 1.00 93.38 309 SER A C 1
ATOM 2348 O O . SER A 1 309 ? -2.508 -0.473 7.107 1.00 93.38 309 SER A O 1
ATOM 2350 N N . ILE A 1 310 ? -1.227 0.032 8.881 1.00 90.31 310 ILE A N 1
ATOM 2351 C CA . ILE A 1 310 ? -2.362 0.214 9.803 1.00 90.31 310 ILE A CA 1
ATOM 2352 C C . ILE A 1 310 ? -3.262 1.354 9.314 1.00 90.31 310 ILE A C 1
ATOM 2354 O O . ILE A 1 310 ? -4.483 1.250 9.397 1.00 90.31 310 ILE A O 1
ATOM 2358 N N . GLU A 1 311 ? -2.659 2.409 8.765 1.00 89.44 311 GLU A N 1
ATOM 2359 C CA . GLU A 1 311 ? -3.385 3.559 8.235 1.00 89.44 311 GLU A CA 1
ATOM 2360 C C . GLU A 1 311 ? -4.294 3.171 7.068 1.00 89.44 311 GLU A C 1
ATOM 2362 O O . GLU A 1 311 ? -5.480 3.495 7.077 1.00 89.44 311 GLU A O 1
ATOM 2367 N N . TYR A 1 312 ? -3.775 2.398 6.111 1.00 91.94 312 TYR A N 1
ATOM 2368 C CA . TYR A 1 312 ? -4.567 1.899 4.993 1.00 91.94 312 TYR A CA 1
ATOM 2369 C C . TYR A 1 312 ? -5.705 0.995 5.475 1.00 91.94 312 TYR A C 1
ATOM 2371 O O . TYR A 1 312 ? -6.851 1.207 5.089 1.00 91.94 312 TYR A O 1
ATOM 2379 N N . LYS A 1 313 ? -5.427 0.045 6.384 1.00 89.81 313 LYS A N 1
ATOM 2380 C CA . LYS A 1 313 ? -6.464 -0.822 6.980 1.00 89.81 313 LYS A CA 1
ATOM 2381 C C . LYS A 1 313 ? -7.572 0.002 7.638 1.00 89.81 313 LYS A C 1
ATOM 2383 O O . LYS A 1 313 ? -8.746 -0.303 7.464 1.00 89.81 313 LYS A O 1
ATOM 2388 N N . ARG A 1 314 ? -7.207 1.059 8.370 1.00 87.50 314 ARG A N 1
ATOM 2389 C CA . ARG A 1 314 ? -8.151 1.966 9.037 1.00 87.50 314 ARG A CA 1
ATOM 2390 C C . ARG A 1 314 ? -9.040 2.705 8.037 1.00 87.50 314 ARG A C 1
ATOM 2392 O O . ARG A 1 314 ? -10.252 2.755 8.235 1.00 87.50 314 ARG A O 1
ATOM 2399 N N . ILE A 1 315 ? -8.450 3.261 6.977 1.00 87.69 315 ILE A N 1
ATOM 2400 C CA . ILE A 1 315 ? -9.188 3.952 5.910 1.00 87.69 315 ILE A CA 1
ATOM 2401 C C . ILE A 1 315 ? -10.124 2.974 5.202 1.00 87.69 315 ILE A C 1
ATOM 2403 O O . ILE A 1 315 ? -11.312 3.257 5.091 1.00 87.69 315 ILE A O 1
ATOM 2407 N N . TRP A 1 316 ? -9.610 1.812 4.800 1.00 88.25 316 TRP A N 1
ATOM 2408 C CA . TRP A 1 316 ? -10.376 0.799 4.083 1.00 88.25 316 TRP A CA 1
ATOM 2409 C C . TRP A 1 316 ? -11.575 0.306 4.900 1.00 88.25 316 TRP A C 1
ATOM 2411 O O . TRP A 1 316 ? -12.693 0.314 4.400 1.00 88.25 316 TRP A O 1
ATOM 2421 N N . ILE A 1 317 ? -11.384 -0.039 6.182 1.00 87.19 317 ILE A N 1
ATOM 2422 C CA . ILE A 1 317 ? -12.486 -0.459 7.067 1.00 87.19 317 ILE A CA 1
ATOM 2423 C C . ILE A 1 317 ? -13.543 0.648 7.179 1.00 87.19 317 ILE A C 1
ATOM 2425 O O . ILE A 1 317 ? -14.734 0.373 7.079 1.00 87.19 317 ILE A O 1
ATOM 2429 N N . SER A 1 318 ? -13.121 1.901 7.359 1.00 86.12 318 SER A N 1
ATOM 2430 C CA . SER A 1 318 ? -14.035 3.047 7.424 1.00 86.12 318 SER A CA 1
ATOM 2431 C C . SER A 1 318 ? -14.829 3.217 6.118 1.00 86.12 318 SER A C 1
ATOM 2433 O O . SER A 1 318 ? -16.047 3.384 6.180 1.00 86.12 318 SER A O 1
ATOM 2435 N N . ASP A 1 319 ? -14.177 3.082 4.957 1.00 85.50 319 ASP A N 1
ATOM 2436 C CA . ASP A 1 319 ? -14.817 3.148 3.633 1.00 85.50 319 ASP A CA 1
ATOM 2437 C C . ASP A 1 319 ? -15.830 2.000 3.420 1.00 85.50 319 ASP A C 1
ATOM 2439 O O . ASP A 1 319 ? -16.861 2.212 2.790 1.00 85.50 319 ASP A O 1
ATOM 2443 N N . GLN A 1 320 ? -15.591 0.802 3.977 1.00 85.06 320 GLN A N 1
ATOM 2444 C CA . GLN A 1 320 ? -16.533 -0.329 3.898 1.00 85.06 320 GLN A CA 1
ATOM 2445 C C . GLN A 1 320 ? -17.761 -0.180 4.813 1.00 85.06 320 GLN A C 1
ATOM 2447 O O . GLN A 1 320 ? -18.823 -0.735 4.523 1.00 85.06 320 GLN A O 1
ATOM 2452 N N . ILE A 1 321 ? -17.624 0.511 5.949 1.00 84.25 321 ILE A N 1
ATOM 2453 C CA . ILE A 1 321 ? -18.718 0.673 6.923 1.00 84.25 321 ILE A CA 1
ATOM 2454 C C . ILE A 1 321 ? -19.619 1.860 6.549 1.00 84.25 321 ILE A C 1
ATOM 2456 O O . ILE A 1 321 ? -20.838 1.805 6.759 1.00 84.25 321 ILE A O 1
ATOM 2460 N N . MET A 1 322 ? -19.034 2.931 6.009 1.00 81.25 322 MET A N 1
ATOM 2461 C CA . MET A 1 322 ? -19.769 4.116 5.570 1.00 81.25 322 MET A CA 1
ATOM 2462 C C . MET A 1 322 ? -20.668 3.799 4.369 1.00 81.25 322 MET A C 1
ATOM 2464 O O . MET A 1 322 ? -20.286 3.082 3.447 1.00 81.25 322 MET A O 1
ATOM 2468 N N . VAL A 1 323 ? -21.882 4.356 4.359 1.00 77.12 323 VAL A N 1
ATOM 2469 C CA . VAL A 1 323 ? -22.773 4.263 3.192 1.00 77.12 323 VAL A CA 1
ATOM 2470 C C . VAL A 1 323 ? -22.496 5.423 2.251 1.00 77.12 323 VAL A C 1
ATOM 2472 O O . VAL A 1 323 ? -22.562 6.583 2.651 1.00 77.12 323 VAL A O 1
ATOM 2475 N N . ALA A 1 324 ? -22.238 5.106 0.983 1.00 65.25 324 ALA A N 1
ATOM 2476 C CA . ALA A 1 324 ? -22.217 6.098 -0.079 1.00 65.25 324 ALA A CA 1
ATOM 2477 C C . ALA A 1 324 ? -23.662 6.491 -0.438 1.00 65.25 324 ALA A C 1
ATOM 2479 O O . ALA A 1 324 ? -24.450 5.645 -0.863 1.00 65.25 324 ALA A O 1
ATOM 2480 N N . GLY A 1 325 ? -24.025 7.764 -0.258 1.00 67.12 325 GLY A N 1
ATOM 2481 C CA . GLY A 1 325 ? -25.353 8.277 -0.602 1.00 67.12 325 GLY A CA 1
ATOM 2482 C C . GLY A 1 325 ? -25.790 9.478 0.244 1.00 67.12 325 GLY A C 1
ATOM 2483 O O . GLY A 1 325 ? -25.090 9.862 1.181 1.00 67.12 325 GLY A O 1
ATOM 2484 N N . PRO A 1 326 ? -26.938 10.098 -0.083 1.00 65.00 326 PRO A N 1
ATOM 2485 C CA . PRO A 1 326 ? -27.495 11.182 0.712 1.00 65.00 326 PRO A CA 1
ATOM 2486 C C . PRO A 1 326 ? -28.038 10.639 2.039 1.00 65.00 326 PRO A C 1
ATOM 2488 O O . PRO A 1 326 ? -28.987 9.857 2.070 1.00 65.00 326 PRO A O 1
ATOM 2491 N N . GLY A 1 327 ? -27.452 11.091 3.141 1.00 73.62 327 GLY A N 1
ATOM 2492 C CA . GLY A 1 327 ? -27.937 10.838 4.488 1.00 73.62 327 GLY A CA 1
ATOM 2493 C C . GLY A 1 327 ? -27.282 11.791 5.475 1.00 73.62 327 GLY A C 1
ATOM 2494 O O . GLY A 1 327 ? -26.183 12.291 5.237 1.00 73.62 327 GLY A O 1
ATOM 2495 N N . GLU A 1 328 ? -27.976 12.080 6.571 1.00 81.38 328 GLU A N 1
ATOM 2496 C CA . GLU A 1 328 ? -27.481 13.003 7.587 1.00 81.38 328 GLU A CA 1
ATOM 2497 C C . GLU A 1 328 ? -26.834 12.249 8.746 1.00 81.38 328 GLU A C 1
ATOM 2499 O O . GLU A 1 328 ? -27.333 11.220 9.211 1.00 81.38 328 GLU A O 1
ATOM 2504 N N . ALA A 1 329 ? -25.714 12.787 9.227 1.00 86.19 329 ALA A N 1
ATOM 2505 C CA . ALA A 1 329 ? -25.094 12.329 10.457 1.00 86.19 329 ALA A CA 1
ATOM 2506 C C . ALA A 1 329 ? -26.035 12.582 11.643 1.00 86.19 329 ALA A C 1
ATOM 2508 O O . ALA A 1 329 ? -26.571 13.686 11.790 1.00 86.19 329 ALA A O 1
ATOM 2509 N N . VAL A 1 330 ? -26.173 11.582 12.516 1.00 87.88 330 VAL A N 1
ATOM 2510 C CA . VAL A 1 330 ? -27.027 11.664 13.707 1.00 87.88 330 VAL A CA 1
ATOM 2511 C C . VAL A 1 330 ? -26.462 12.716 14.659 1.00 87.88 330 VAL A C 1
ATOM 2513 O O . VAL A 1 330 ? -25.304 12.624 15.072 1.00 87.88 330 VAL A O 1
ATOM 2516 N N . GLU A 1 331 ? -27.261 13.726 14.999 1.00 87.88 331 GLU A N 1
ATOM 2517 C CA . GLU A 1 331 ? -26.879 14.724 15.998 1.00 87.88 331 GLU A CA 1
ATOM 2518 C C . GLU A 1 331 ? -27.101 14.162 17.406 1.00 87.88 331 GLU A C 1
ATOM 2520 O O . GLU A 1 331 ? -28.209 13.765 17.758 1.00 87.88 331 GLU A O 1
ATOM 2525 N N . ILE A 1 332 ? -26.040 14.147 18.209 1.00 88.38 332 ILE A N 1
ATOM 2526 C CA . ILE A 1 332 ? -26.039 13.695 19.598 1.00 88.38 332 ILE A CA 1
ATOM 2527 C C . ILE A 1 332 ? -25.796 14.918 20.478 1.00 88.38 332 ILE A C 1
ATOM 2529 O O . ILE A 1 332 ? -24.720 15.525 20.443 1.00 88.38 332 ILE A O 1
ATOM 2533 N N . ARG A 1 333 ? -26.812 15.293 21.257 1.00 87.19 333 ARG A N 1
ATOM 2534 C CA . ARG A 1 333 ? -26.733 16.410 22.201 1.00 87.19 333 ARG A CA 1
ATOM 2535 C C . ARG A 1 333 ? -26.339 15.884 23.566 1.00 87.19 333 ARG A C 1
ATOM 2537 O O . ARG A 1 333 ? -26.973 14.966 24.070 1.00 87.19 333 ARG A O 1
ATOM 2544 N N . VAL A 1 334 ? -25.295 16.461 24.152 1.00 87.19 334 VAL A N 1
ATOM 2545 C CA . VAL A 1 334 ? -24.729 15.958 25.407 1.00 87.19 334 VAL A CA 1
ATOM 2546 C C . VAL A 1 334 ? -24.516 17.100 26.391 1.00 87.19 334 VAL A C 1
ATOM 2548 O O . VAL A 1 334 ? -23.912 18.119 26.049 1.00 87.19 334 VAL A O 1
ATOM 2551 N N . ASP A 1 335 ? -24.986 16.933 27.625 1.00 88.44 335 ASP A N 1
ATOM 2552 C CA . ASP A 1 335 ? -24.563 17.766 28.751 1.00 88.44 335 ASP A CA 1
ATOM 2553 C C . ASP A 1 335 ? -23.277 17.173 29.344 1.00 88.44 335 ASP A C 1
ATOM 2555 O O . ASP A 1 335 ? -23.181 15.970 29.586 1.00 88.44 335 ASP A O 1
ATOM 2559 N N . ARG A 1 336 ? -22.270 18.013 29.600 1.00 86.19 336 ARG A N 1
ATOM 2560 C CA . ARG A 1 336 ? -21.014 17.578 30.231 1.00 86.19 336 ARG A CA 1
ATOM 2561 C C . ARG A 1 336 ? -21.232 16.999 31.634 1.00 86.19 336 ARG A C 1
ATOM 2563 O O . ARG A 1 336 ? -20.398 16.221 32.085 1.00 86.19 336 ARG A O 1
ATOM 2570 N N . ARG A 1 337 ? -22.316 17.379 32.319 1.00 86.44 337 ARG A N 1
ATOM 2571 C CA . ARG A 1 337 ? -22.670 16.890 33.661 1.00 86.44 337 ARG A CA 1
ATOM 2572 C C . ARG A 1 337 ? -23.299 15.497 33.642 1.00 86.44 337 ARG A C 1
ATOM 2574 O O . ARG A 1 337 ? -23.106 14.746 34.587 1.00 86.44 337 ARG A O 1
ATOM 2581 N N . GLU A 1 338 ? -23.991 15.148 32.560 1.00 88.06 338 GLU A N 1
ATOM 2582 C CA . GLU A 1 338 ? -24.746 13.893 32.403 1.00 88.06 338 GLU A CA 1
ATOM 2583 C C . GLU A 1 338 ? -24.312 13.154 31.128 1.00 88.06 338 GLU A C 1
ATOM 2585 O O . GLU A 1 338 ? -25.108 12.681 30.317 1.00 88.06 338 GLU A O 1
ATOM 2590 N N . LEU A 1 339 ? -22.993 13.076 30.940 1.00 88.69 339 LEU A N 1
ATOM 2591 C CA . LEU A 1 339 ? -22.376 12.650 29.690 1.00 88.69 339 LEU A CA 1
ATOM 2592 C C . LEU A 1 339 ? -22.775 11.222 29.274 1.00 88.69 339 LEU A C 1
ATOM 2594 O O . LEU A 1 339 ? -23.089 10.985 28.109 1.00 88.69 339 LEU A O 1
ATOM 2598 N N . LEU A 1 340 ? -22.752 10.272 30.216 1.00 90.25 340 LEU A N 1
ATOM 2599 C CA . LEU A 1 340 ? -23.022 8.861 29.928 1.00 90.25 340 LEU A CA 1
ATOM 2600 C C . LEU A 1 340 ? -24.485 8.626 29.548 1.00 90.25 340 LEU A C 1
ATOM 2602 O O . LEU A 1 340 ? -24.744 7.996 28.524 1.00 90.25 340 LEU A O 1
ATOM 2606 N N . GLN A 1 341 ? -25.424 9.162 30.333 1.00 88.00 341 GLN A N 1
ATOM 2607 C CA . GLN A 1 341 ? -26.857 9.007 30.076 1.00 88.00 341 GLN A CA 1
ATOM 2608 C C . GLN A 1 341 ? -27.261 9.672 28.757 1.00 88.00 341 GLN A C 1
ATOM 2610 O O . GLN A 1 341 ? -27.865 9.012 27.915 1.00 88.00 341 GLN A O 1
ATOM 2615 N N . GLY A 1 342 ? -26.829 10.915 28.506 1.00 87.25 342 GLY A N 1
ATOM 2616 C CA . GLY A 1 342 ? -27.184 11.622 27.271 1.00 87.25 342 GLY A CA 1
ATOM 2617 C C . GLY A 1 342 ? -26.685 10.923 26.000 1.00 87.25 342 GLY A C 1
ATOM 2618 O O . GLY A 1 342 ? -27.399 10.850 24.994 1.00 87.25 342 GLY A O 1
ATOM 2619 N N . VAL A 1 343 ? -25.474 10.352 26.036 1.00 90.31 343 VAL A N 1
ATOM 2620 C CA . VAL A 1 343 ? -24.942 9.564 24.911 1.00 90.31 343 VAL A CA 1
ATOM 2621 C C . VAL A 1 343 ? -25.664 8.225 24.785 1.00 90.31 343 VAL A C 1
ATOM 2623 O O . VAL A 1 343 ? -25.985 7.815 23.670 1.00 90.31 343 VAL A O 1
ATOM 2626 N N . LEU A 1 344 ? -25.948 7.549 25.898 1.00 89.94 344 LEU A N 1
ATOM 2627 C CA . LEU A 1 344 ? -26.651 6.272 25.896 1.00 89.94 344 LEU A CA 1
ATOM 2628 C C . LEU A 1 344 ? -28.052 6.390 25.283 1.00 89.94 344 LEU A C 1
ATOM 2630 O O . LEU A 1 344 ? -28.399 5.599 24.407 1.00 89.94 344 LEU A O 1
ATOM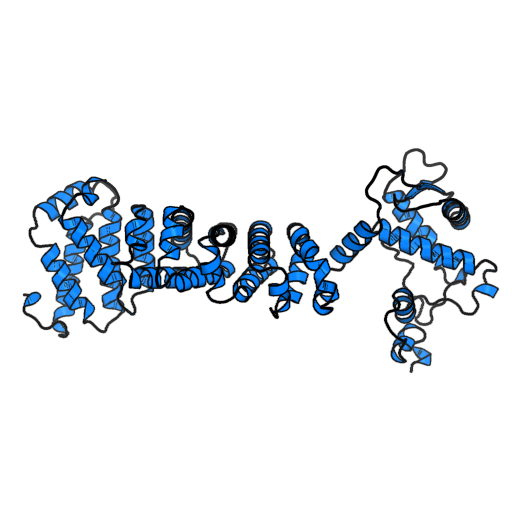 2634 N N . GLU A 1 345 ? -28.834 7.379 25.710 1.00 86.44 345 GLU A N 1
ATOM 2635 C CA . GLU A 1 345 ? -30.184 7.638 25.197 1.00 86.44 345 GLU A CA 1
ATOM 2636 C C . GLU A 1 345 ? -30.151 7.958 23.700 1.00 86.44 345 GLU A C 1
ATOM 2638 O O . GLU A 1 345 ? -30.803 7.287 22.899 1.00 86.44 345 GLU A O 1
ATOM 2643 N N . SER A 1 346 ? -29.278 8.884 23.294 1.00 84.25 346 SER A N 1
ATOM 2644 C CA . SER A 1 346 ? -29.139 9.277 21.887 1.00 84.25 346 SER A CA 1
ATOM 2645 C C . SER A 1 346 ? -28.732 8.110 20.973 1.00 84.25 346 SER A C 1
ATOM 2647 O O . SER A 1 346 ? -29.142 8.045 19.813 1.00 84.25 346 SER A O 1
ATOM 2649 N N . LEU A 1 347 ? -27.919 7.172 21.475 1.00 84.44 347 LEU A N 1
ATOM 2650 C CA . LEU A 1 347 ? -27.485 5.990 20.724 1.00 84.44 347 LEU A CA 1
ATOM 2651 C C . LEU A 1 347 ? -28.488 4.823 20.766 1.00 84.44 347 LEU A C 1
ATOM 2653 O O . LEU A 1 347 ? -28.329 3.872 19.994 1.00 84.44 347 LEU A O 1
ATOM 2657 N N . ARG A 1 348 ? -29.495 4.849 21.647 1.00 82.19 348 ARG A N 1
ATOM 2658 C CA . ARG A 1 348 ? -30.596 3.869 21.650 1.00 82.19 348 ARG A CA 1
ATOM 2659 C C . ARG A 1 348 ? -31.625 4.179 20.563 1.00 82.19 348 ARG A C 1
ATOM 2661 O O . ARG A 1 348 ? -32.095 3.258 19.901 1.00 82.19 348 ARG A O 1
ATOM 2668 N N . ASP A 1 349 ? -31.915 5.457 20.339 1.00 75.81 349 ASP A N 1
ATOM 2669 C CA . ASP A 1 349 ? -32.993 5.886 19.435 1.00 75.81 349 ASP A CA 1
ATOM 2670 C C . ASP A 1 349 ? -32.603 5.873 17.948 1.00 75.81 349 ASP A C 1
ATOM 2672 O O . ASP A 1 349 ? -33.453 5.836 17.049 1.00 75.81 349 ASP A O 1
ATOM 2676 N N . ALA A 1 350 ? -31.304 5.895 17.655 1.00 76.44 350 ALA A N 1
ATOM 2677 C CA . ALA A 1 350 ? -30.805 5.972 16.292 1.00 76.44 350 ALA A CA 1
ATOM 2678 C C . ALA A 1 350 ? -30.878 4.619 15.561 1.00 76.44 350 ALA A C 1
ATOM 2680 O O . ALA A 1 350 ? -30.249 3.633 15.936 1.00 76.44 350 ALA A O 1
ATOM 2681 N N . LYS A 1 351 ? -31.598 4.599 14.432 1.00 73.19 351 LYS A N 1
ATOM 2682 C CA . LYS A 1 351 ? -31.763 3.402 13.583 1.00 73.19 351 LYS A CA 1
ATOM 2683 C C . LYS A 1 351 ? -30.506 3.021 12.795 1.00 73.19 351 LYS A C 1
ATOM 2685 O O . LYS A 1 351 ? -30.366 1.874 12.382 1.00 73.19 351 LYS A O 1
ATOM 2690 N N . SER A 1 352 ? -29.632 3.987 12.508 1.00 80.94 352 SER A N 1
ATOM 2691 C CA . SER A 1 352 ? -28.415 3.777 11.721 1.00 80.94 352 SER A CA 1
ATOM 2692 C C . SER A 1 352 ? -27.387 4.867 11.996 1.00 80.94 352 SER A C 1
ATOM 2694 O O . SER A 1 352 ? -27.716 6.049 11.988 1.00 80.94 352 SER A O 1
ATOM 2696 N N . PHE A 1 353 ? -26.129 4.457 12.150 1.00 85.00 353 PHE A N 1
ATOM 2697 C CA . PHE A 1 353 ? -24.976 5.352 12.290 1.00 85.00 353 PHE A CA 1
ATOM 2698 C C . PHE A 1 353 ? -24.113 5.413 11.029 1.00 85.00 353 PHE A C 1
ATOM 2700 O O . PHE A 1 353 ? -23.031 5.988 11.052 1.00 85.00 353 PHE A O 1
ATOM 2707 N N . ARG A 1 354 ? -24.558 4.812 9.918 1.00 83.12 354 ARG A N 1
ATOM 2708 C CA . ARG A 1 354 ? -23.731 4.639 8.712 1.00 83.12 354 ARG A CA 1
ATOM 2709 C C . ARG A 1 354 ? -23.375 5.940 7.978 1.00 83.12 354 ARG A C 1
ATOM 2711 O O . ARG A 1 354 ? -22.490 5.910 7.133 1.00 83.12 354 ARG A O 1
ATOM 2718 N N . HIS A 1 355 ? -24.041 7.051 8.302 1.00 85.31 355 HIS A N 1
ATOM 2719 C CA . HIS A 1 355 ? -23.709 8.403 7.820 1.00 85.31 355 HIS A CA 1
ATOM 2720 C C . HIS A 1 355 ? -22.910 9.220 8.855 1.00 85.31 355 HIS A C 1
ATOM 2722 O O . HIS A 1 355 ? -22.699 10.418 8.685 1.00 85.31 355 HIS A O 1
ATOM 2728 N N . GLY A 1 356 ? -22.475 8.591 9.950 1.00 87.75 356 GLY A N 1
ATOM 2729 C CA . GLY A 1 356 ? -21.722 9.232 11.020 1.00 87.75 356 GLY A CA 1
ATOM 2730 C C . GLY A 1 356 ? -22.582 9.828 12.136 1.00 87.75 356 GLY A C 1
ATOM 2731 O O . GLY A 1 356 ? -23.806 9.702 12.172 1.00 87.75 356 GLY A O 1
ATOM 2732 N N . VAL A 1 357 ? -21.893 10.480 13.077 1.00 89.00 357 VAL A N 1
ATOM 2733 C CA . VAL A 1 357 ? -22.470 11.158 14.244 1.00 89.00 357 VAL A CA 1
ATOM 2734 C C . VAL A 1 357 ? -21.840 12.541 14.393 1.00 89.00 357 VAL A C 1
ATOM 2736 O O . VAL A 1 357 ? -20.654 12.724 14.102 1.00 89.00 357 VAL A O 1
ATOM 2739 N N . ARG A 1 358 ? -22.625 13.512 14.856 1.00 88.81 358 ARG A N 1
ATOM 2740 C CA . ARG A 1 358 ? -22.172 14.863 15.205 1.00 88.81 358 ARG A CA 1
ATOM 2741 C C . ARG A 1 358 ? -22.510 15.134 16.661 1.00 88.81 358 ARG A C 1
ATOM 2743 O O . ARG A 1 358 ? -23.673 15.068 17.034 1.00 88.81 358 ARG A O 1
ATOM 2750 N N . PHE A 1 359 ? -21.506 15.455 17.467 1.00 89.06 359 PHE A N 1
ATOM 2751 C CA . PHE A 1 359 ? -21.712 15.798 18.871 1.00 89.06 359 PHE A CA 1
ATOM 2752 C C . PHE A 1 359 ? -21.884 17.302 19.041 1.00 89.06 359 PHE A C 1
ATOM 2754 O O . PHE A 1 359 ? -21.118 18.081 18.468 1.00 89.06 359 PHE A O 1
ATOM 2761 N N . LYS A 1 360 ? -22.864 17.694 19.857 1.00 88.06 360 LYS A N 1
ATOM 2762 C CA . LYS A 1 360 ? -23.103 19.081 20.256 1.00 88.06 360 LYS A CA 1
ATOM 2763 C C . LYS A 1 360 ? -23.249 19.160 21.772 1.00 88.06 360 LYS A C 1
ATOM 2765 O O . LYS A 1 360 ? -24.110 18.493 22.346 1.00 88.06 360 LYS A O 1
ATOM 2770 N N . PHE A 1 361 ? -22.417 19.974 22.418 1.00 88.31 361 PHE A N 1
ATOM 2771 C CA . PHE A 1 361 ? -22.541 20.206 23.855 1.00 88.31 361 PHE A CA 1
ATOM 2772 C C . PHE A 1 361 ? -23.652 21.219 24.140 1.00 88.31 361 PHE A C 1
ATOM 2774 O O . PHE A 1 361 ? -23.790 22.224 23.439 1.00 88.31 361 PHE A O 1
ATOM 2781 N N . VAL A 1 362 ? -24.450 20.960 25.175 1.00 85.94 362 VAL A N 1
ATOM 2782 C CA . VAL A 1 362 ? -25.485 21.901 25.625 1.00 85.94 362 VAL A CA 1
ATOM 2783 C C . VAL A 1 362 ? -24.826 23.218 26.055 1.00 85.94 362 VAL A C 1
ATOM 2785 O O . VAL A 1 362 ? -23.840 23.219 26.791 1.00 85.94 362 VAL A O 1
ATOM 2788 N N . GLY A 1 363 ? -25.362 24.344 25.572 1.00 80.38 363 GLY A N 1
ATOM 2789 C CA . GLY A 1 363 ? -24.830 25.688 25.833 1.00 80.38 363 GLY A CA 1
ATOM 2790 C C . GLY A 1 363 ? -23.691 26.133 24.907 1.00 80.38 363 GLY A C 1
ATOM 2791 O O . GLY A 1 363 ? -23.228 27.262 25.039 1.00 80.38 363 GLY A O 1
ATOM 2792 N N . ASP A 1 364 ? -23.257 25.290 23.965 1.00 75.19 364 ASP A N 1
ATOM 2793 C CA . ASP A 1 364 ? -22.233 25.623 22.970 1.00 75.19 364 ASP A CA 1
ATOM 2794 C C . ASP A 1 364 ? -22.888 25.790 21.583 1.00 75.19 364 ASP A C 1
ATOM 2796 O O . ASP A 1 364 ? -23.169 24.822 20.869 1.00 75.19 364 ASP A O 1
ATOM 2800 N N . GLU A 1 365 ? -23.236 27.031 21.224 1.00 60.72 365 GLU A N 1
ATOM 2801 C CA . GLU A 1 365 ? -24.004 27.322 20.001 1.00 60.72 365 GLU A CA 1
ATOM 2802 C C . GLU A 1 365 ? -23.159 27.292 18.720 1.00 60.72 365 GLU A C 1
ATOM 2804 O O . GLU A 1 365 ? -23.707 27.084 17.636 1.00 60.72 365 GLU A O 1
ATOM 2809 N N . THR A 1 366 ? -21.836 27.449 18.829 1.00 59.22 366 THR A N 1
ATOM 2810 C CA . THR A 1 366 ? -20.929 27.645 17.684 1.00 59.22 366 THR A CA 1
ATOM 2811 C C . THR A 1 366 ? -20.070 26.422 17.351 1.00 59.22 366 THR A C 1
ATOM 2813 O O . THR A 1 366 ? -19.458 26.377 16.283 1.00 59.22 366 THR A O 1
ATOM 2816 N N . GLY A 1 367 ? -20.035 25.409 18.219 1.00 61.06 367 GLY A N 1
ATOM 2817 C CA . GLY A 1 367 ? -19.171 24.243 18.072 1.00 61.06 367 GLY A CA 1
ATOM 2818 C C . GLY A 1 367 ? -19.911 22.967 17.668 1.00 61.06 367 GLY A C 1
ATOM 2819 O O . GLY A 1 367 ? -20.493 22.284 18.506 1.00 61.06 367 GLY A O 1
ATOM 2820 N N . SER A 1 368 ? -19.859 22.599 16.386 1.00 63.69 368 SER A N 1
ATOM 2821 C CA . SER A 1 368 ? -20.193 21.238 15.940 1.00 63.69 368 SER A CA 1
ATOM 2822 C C . SER A 1 368 ? -19.180 20.794 14.891 1.00 63.69 368 SER A C 1
ATOM 2824 O O . SER A 1 368 ? -19.226 21.205 13.734 1.00 63.69 368 SER A O 1
ATOM 2826 N N . GLY A 1 369 ? -18.196 20.009 15.321 1.00 79.06 369 GLY A N 1
ATOM 2827 C CA . GLY A 1 369 ? -17.114 19.550 14.457 1.00 79.06 369 GLY A CA 1
ATOM 2828 C C . GLY A 1 369 ? -16.307 18.418 15.081 1.00 79.06 369 GLY A C 1
ATOM 2829 O O . GLY A 1 369 ? -16.618 17.919 16.162 1.00 79.06 369 GLY A O 1
ATOM 2830 N N . ASP A 1 370 ? -15.231 18.033 14.402 1.00 84.50 370 ASP A N 1
ATOM 2831 C CA . ASP A 1 370 ? -14.361 16.917 14.796 1.00 84.50 370 ASP A CA 1
ATOM 2832 C C . ASP A 1 370 ? -13.670 17.125 16.155 1.00 84.50 370 ASP A C 1
ATOM 2834 O O . ASP A 1 370 ? -13.216 16.173 16.786 1.00 84.50 370 ASP A O 1
ATOM 2838 N N . GLY A 1 371 ? -13.557 18.372 16.624 1.00 88.31 371 GLY A N 1
ATOM 2839 C CA . GLY A 1 371 ? -13.079 18.684 17.975 1.00 88.31 371 GLY A CA 1
ATOM 2840 C C . GLY A 1 371 ? -14.028 18.158 19.053 1.00 88.31 371 GLY A C 1
ATOM 2841 O O . GLY A 1 371 ? -13.608 17.390 19.916 1.00 88.31 371 GLY A O 1
ATOM 2842 N N . HIS A 1 372 ? -15.313 18.503 18.947 1.00 88.88 372 HIS A N 1
ATOM 2843 C CA . HIS A 1 372 ? -16.369 18.086 19.875 1.00 88.88 372 HIS A CA 1
ATOM 2844 C C . HIS A 1 372 ? -16.549 16.572 19.903 1.00 88.88 372 HIS A C 1
ATOM 2846 O O . HIS A 1 372 ? -16.712 15.995 20.976 1.00 88.88 372 HIS A O 1
ATOM 2852 N N . ARG A 1 373 ? -16.466 15.912 18.741 1.00 91.19 373 ARG A N 1
ATOM 2853 C CA . ARG A 1 373 ? -16.537 14.446 18.659 1.00 91.19 373 ARG A CA 1
ATOM 2854 C C . ARG A 1 373 ? -15.375 13.779 19.398 1.00 91.19 373 ARG A C 1
ATOM 2856 O O . ARG A 1 373 ? -15.627 12.959 20.278 1.00 91.19 373 ARG A O 1
ATOM 2863 N N . ARG A 1 374 ? -14.132 14.202 19.132 1.00 92.31 374 ARG A N 1
ATOM 2864 C CA . ARG A 1 374 ? -12.941 13.687 19.831 1.00 92.31 374 ARG A CA 1
ATOM 2865 C C . ARG A 1 374 ? -12.994 13.942 21.333 1.00 92.31 374 ARG A C 1
ATOM 2867 O O . ARG A 1 374 ? -12.627 13.069 22.117 1.00 92.31 374 ARG A O 1
ATOM 2874 N N . GLU A 1 375 ? -13.445 15.126 21.748 1.00 91.94 375 GLU A N 1
ATOM 2875 C CA . GLU A 1 375 ? -13.630 15.452 23.165 1.00 91.94 375 GLU A CA 1
ATOM 2876 C C . GLU A 1 375 ? -14.666 14.527 23.809 1.00 91.94 375 GLU A C 1
ATOM 2878 O O . GLU A 1 375 ? -14.384 13.941 24.854 1.00 91.94 375 GLU A O 1
ATOM 2883 N N . CYS A 1 376 ? -15.827 14.349 23.173 1.00 91.88 376 CYS A N 1
ATOM 2884 C CA . CYS A 1 376 ? -16.886 13.489 23.685 1.00 91.88 376 CYS A CA 1
ATOM 2885 C C . CYS A 1 376 ? -16.422 12.031 23.790 1.00 91.88 376 CYS A C 1
ATOM 2887 O O . CYS A 1 376 ? -16.510 11.449 24.867 1.00 91.88 376 CYS A O 1
ATOM 2889 N N . PHE A 1 377 ? -15.825 11.463 22.736 1.00 94.12 377 PHE A N 1
ATOM 2890 C CA . PHE A 1 377 ? -15.266 10.108 22.785 1.00 94.12 377 PHE A CA 1
ATOM 2891 C C . PHE A 1 377 ? -14.228 9.947 23.892 1.00 94.12 377 PHE A C 1
ATOM 2893 O O . PHE A 1 377 ? -14.263 8.951 24.617 1.00 94.12 377 PHE A O 1
ATOM 2900 N N . ARG A 1 378 ? -13.340 10.930 24.074 1.00 94.31 378 ARG A N 1
ATOM 2901 C CA . ARG A 1 378 ? -12.351 10.907 25.155 1.00 94.31 378 ARG A CA 1
ATOM 2902 C C . ARG A 1 378 ? -13.019 10.896 26.530 1.00 94.31 378 ARG A C 1
ATOM 2904 O O . ARG A 1 378 ? -12.624 10.089 27.364 1.00 94.31 378 ARG A O 1
ATOM 2911 N N . LEU A 1 379 ? -13.993 11.774 26.769 1.00 94.19 379 LEU A N 1
ATOM 2912 C CA . LEU A 1 379 ? -14.669 11.897 28.063 1.00 94.19 379 LEU A CA 1
ATOM 2913 C C . LEU A 1 379 ? -15.527 10.664 28.384 1.00 94.19 379 LEU A C 1
ATOM 2915 O O . LEU A 1 379 ? -15.397 10.106 29.469 1.00 94.19 379 LEU A O 1
ATOM 2919 N N . VAL A 1 380 ? -16.352 10.207 27.436 1.00 94.44 380 VAL A N 1
ATOM 2920 C CA . VAL A 1 380 ? -17.260 9.063 27.631 1.00 94.44 380 VAL A CA 1
ATOM 2921 C C . VAL A 1 380 ? -16.455 7.795 27.870 1.00 94.44 380 VAL A C 1
ATOM 2923 O O . VAL A 1 380 ? -16.713 7.059 28.818 1.00 94.44 380 VAL A O 1
ATOM 2926 N N . THR A 1 381 ? -15.437 7.555 27.042 1.00 95.25 381 THR A N 1
ATOM 2927 C CA . THR A 1 381 ? -14.613 6.353 27.182 1.00 95.25 381 THR A CA 1
ATOM 2928 C C . THR A 1 381 ? -13.789 6.393 28.465 1.00 95.25 381 THR A C 1
ATOM 2930 O O . THR A 1 381 ? -13.621 5.352 29.085 1.00 95.25 381 THR A O 1
ATOM 2933 N N . ALA A 1 382 ? -13.299 7.564 28.891 1.00 94.75 382 ALA A N 1
ATOM 2934 C CA . ALA A 1 382 ? -12.592 7.694 30.164 1.00 94.75 382 ALA A CA 1
ATOM 2935 C C . ALA A 1 382 ? -13.490 7.350 31.358 1.00 94.75 382 ALA A C 1
ATOM 2937 O O . ALA A 1 382 ? -13.049 6.606 32.222 1.00 94.75 382 ALA A O 1
ATOM 2938 N N . ALA A 1 383 ? -14.740 7.823 31.368 1.00 95.06 383 ALA A N 1
ATOM 2939 C CA . ALA A 1 383 ? -15.691 7.508 32.430 1.00 95.06 383 ALA A CA 1
ATOM 2940 C C . ALA A 1 383 ? -16.078 6.015 32.451 1.00 95.06 383 ALA A C 1
ATOM 2942 O O . ALA A 1 383 ? -16.079 5.398 33.507 1.00 95.06 383 ALA A O 1
ATOM 2943 N N . LEU A 1 384 ? -16.341 5.404 31.288 1.00 95.31 384 LEU A N 1
ATOM 2944 C CA . LEU A 1 384 ? -16.702 3.977 31.200 1.00 95.31 384 LEU A CA 1
ATOM 2945 C C . LEU A 1 384 ? -15.536 3.029 31.509 1.00 95.31 384 LEU A C 1
ATOM 2947 O O . LEU A 1 384 ? -15.752 1.897 31.933 1.00 95.31 384 LEU A O 1
ATOM 2951 N N . CYS A 1 385 ? -14.306 3.460 31.230 1.00 95.25 385 CYS A N 1
ATOM 2952 C CA . CYS A 1 385 ? -13.090 2.682 31.468 1.00 95.25 385 CYS A CA 1
ATOM 2953 C C . CYS A 1 385 ? -12.442 2.988 32.824 1.00 95.25 385 CYS A C 1
ATOM 2955 O O . CYS A 1 385 ? -11.348 2.485 33.089 1.00 95.25 385 CYS A O 1
ATOM 2957 N N . ASP A 1 386 ? -13.078 3.816 33.653 1.00 94.69 386 ASP A N 1
ATOM 2958 C CA . ASP A 1 386 ? -12.629 4.059 35.015 1.00 94.69 386 ASP A CA 1
ATOM 2959 C C . ASP A 1 386 ? -12.748 2.763 35.830 1.00 94.69 386 ASP A C 1
ATOM 2961 O O . ASP A 1 386 ? -13.764 2.064 35.782 1.00 94.69 386 ASP A O 1
ATOM 2965 N N . LEU A 1 387 ? -11.694 2.431 36.575 1.00 94.81 387 LEU A N 1
ATOM 2966 C CA . LEU A 1 387 ? -11.690 1.258 37.444 1.00 94.81 387 LEU A CA 1
ATOM 2967 C C . LEU A 1 387 ? -12.682 1.429 38.602 1.00 94.81 387 LEU A C 1
ATOM 2969 O O . LEU A 1 387 ? -13.234 0.434 39.065 1.00 94.81 387 LEU A O 1
ATOM 2973 N N . GLU A 1 388 ? -12.952 2.668 39.029 1.00 93.62 388 GLU A N 1
ATOM 2974 C CA . GLU A 1 388 ? -13.963 2.967 40.050 1.00 93.62 388 GLU A CA 1
ATOM 2975 C C . GLU A 1 388 ? -15.392 2.757 39.533 1.00 93.62 388 GLU A C 1
ATOM 2977 O O . GLU A 1 388 ? -16.273 2.394 40.309 1.00 93.62 388 GLU A O 1
ATOM 2982 N N . PHE A 1 389 ? -15.618 2.904 38.221 1.00 94.38 389 PHE A N 1
ATOM 2983 C CA . PHE A 1 389 ? -16.914 2.612 37.597 1.00 94.38 389 PHE A CA 1
ATOM 2984 C C . PHE A 1 389 ? -17.221 1.101 37.577 1.00 94.38 389 PHE A C 1
ATOM 2986 O O . PHE A 1 389 ? -18.369 0.690 37.451 1.00 94.38 389 PHE A O 1
ATOM 2993 N N . GLY A 1 390 ? -16.201 0.244 37.714 1.00 94.75 390 GLY A N 1
ATOM 2994 C CA . GLY A 1 390 ? -16.369 -1.186 37.996 1.00 94.75 390 GLY A CA 1
ATOM 2995 C C . GLY A 1 390 ? -16.699 -2.091 36.802 1.00 94.75 390 GLY A C 1
ATOM 2996 O O . GLY A 1 390 ? -16.714 -3.314 36.958 1.00 94.75 390 GLY A O 1
ATOM 2997 N N . LEU A 1 391 ? -16.895 -1.547 35.593 1.00 96.19 391 LEU A N 1
ATOM 2998 C CA . LEU A 1 391 ? -17.072 -2.358 34.374 1.00 96.19 391 LEU A CA 1
ATOM 2999 C C . LEU A 1 391 ? -15.823 -3.160 34.010 1.00 96.19 391 LEU A C 1
ATOM 3001 O O . LEU A 1 391 ? -15.909 -4.299 33.546 1.00 96.19 391 LEU A O 1
ATOM 3005 N N . PHE A 1 392 ? -14.653 -2.558 34.195 1.00 96.94 392 PHE A N 1
ATOM 3006 C CA . PHE A 1 392 ? -13.374 -3.154 33.846 1.00 96.94 392 PHE A CA 1
ATOM 3007 C C . PHE A 1 392 ? -12.491 -3.271 35.080 1.00 96.94 392 PHE A C 1
ATOM 3009 O O . PHE A 1 392 ? -12.586 -2.489 36.021 1.00 96.94 392 PHE A O 1
ATOM 3016 N N . LYS A 1 393 ? -11.594 -4.250 35.044 1.00 95.44 393 LYS A N 1
ATOM 3017 C CA . LYS A 1 393 ? -10.523 -4.438 36.015 1.00 95.44 393 LYS A CA 1
ATOM 3018 C C . LYS A 1 393 ? -9.172 -4.437 35.313 1.00 95.44 393 LYS A C 1
ATOM 3020 O O . LYS A 1 393 ? -9.079 -4.670 34.105 1.00 95.44 393 LYS A O 1
ATOM 3025 N N . SER A 1 394 ? -8.122 -4.224 36.092 1.00 94.94 394 SER A N 1
ATOM 3026 C CA . SER A 1 394 ? -6.739 -4.301 35.639 1.00 94.94 394 SER A CA 1
ATOM 3027 C C . SER A 1 394 ? -5.906 -5.064 36.664 1.00 94.94 394 SER A C 1
ATOM 3029 O O . SER A 1 394 ? -5.975 -4.762 37.853 1.00 94.94 394 SER A O 1
ATOM 3031 N N . MET A 1 395 ? -5.118 -6.034 36.194 1.00 93.38 395 MET A N 1
ATOM 3032 C CA . MET A 1 395 ? -4.182 -6.818 37.016 1.00 93.38 395 MET A CA 1
ATOM 3033 C C . MET A 1 395 ? -2.714 -6.451 36.737 1.00 93.38 395 MET A C 1
ATOM 3035 O O . MET A 1 395 ? -1.803 -7.078 37.262 1.00 93.38 395 MET A O 1
ATOM 3039 N N . ASP A 1 396 ? -2.467 -5.429 35.910 1.00 90.25 396 ASP A N 1
ATOM 3040 C CA . ASP A 1 396 ? -1.133 -4.993 35.475 1.00 90.25 396 ASP A CA 1
ATOM 3041 C C . ASP A 1 396 ? -0.822 -3.535 35.871 1.00 90.25 396 ASP A C 1
ATOM 3043 O O . ASP A 1 396 ? 0.007 -2.859 35.252 1.00 90.25 396 ASP A O 1
ATOM 3047 N N . GLY A 1 397 ? -1.496 -3.040 36.915 1.00 86.44 397 GLY A N 1
ATOM 3048 C CA . GLY A 1 397 ? -1.309 -1.689 37.446 1.00 86.44 397 GLY A CA 1
ATOM 3049 C C . GLY A 1 397 ? -1.961 -0.590 36.602 1.00 86.44 397 GLY A C 1
ATOM 3050 O O . GLY A 1 397 ? -1.399 0.496 36.467 1.00 86.44 397 GLY A O 1
ATOM 3051 N N . GLY A 1 398 ? -3.120 -0.863 35.997 1.00 88.12 398 GLY A N 1
ATOM 3052 C CA . GLY A 1 398 ? -3.889 0.104 35.204 1.00 88.12 398 GLY A CA 1
ATOM 3053 C C . GLY A 1 398 ? -3.366 0.304 33.779 1.00 88.12 398 GLY A C 1
ATOM 3054 O O . GLY A 1 398 ? -3.682 1.312 33.133 1.00 88.12 398 GLY A O 1
ATOM 3055 N N . ARG A 1 399 ? -2.528 -0.610 33.270 1.00 89.94 399 ARG A N 1
ATOM 3056 C CA . ARG A 1 399 ? -1.983 -0.505 31.906 1.00 89.94 399 ARG A CA 1
ATOM 3057 C C . ARG A 1 399 ? -2.960 -1.060 30.882 1.00 89.94 399 ARG A C 1
ATOM 3059 O O . ARG A 1 399 ? -3.130 -0.434 29.833 1.00 89.94 399 ARG A O 1
ATOM 3066 N N . THR A 1 400 ? -3.604 -2.180 31.197 1.00 95.06 400 THR A N 1
ATOM 3067 C CA . THR A 1 400 ? -4.624 -2.802 30.358 1.00 95.06 400 THR A CA 1
ATOM 3068 C C . THR A 1 400 ? -5.903 -3.126 31.127 1.00 95.06 400 THR A C 1
ATOM 3070 O O . THR A 1 400 ? -5.906 -3.281 32.348 1.00 95.06 400 THR A O 1
ATOM 3073 N N . LEU A 1 401 ? -7.008 -3.182 30.384 1.00 96.50 401 LEU A N 1
ATOM 3074 C CA . LEU A 1 401 ? -8.365 -3.364 30.884 1.00 96.50 401 LEU A CA 1
ATOM 3075 C C . LEU A 1 401 ? -8.948 -4.694 30.404 1.00 96.50 401 LEU A C 1
ATOM 3077 O O . LEU A 1 401 ? -8.896 -5.029 29.211 1.00 96.50 401 LEU A O 1
ATOM 3081 N N . HIS A 1 402 ? -9.538 -5.433 31.335 1.00 96.25 402 HIS A N 1
ATOM 3082 C CA . HIS A 1 402 ? -10.301 -6.649 31.082 1.00 96.25 402 HIS A CA 1
ATOM 3083 C C . HIS A 1 402 ? -11.695 -6.518 31.712 1.00 96.25 402 HIS A C 1
ATOM 3085 O O . HIS A 1 402 ? -11.804 -5.857 32.746 1.00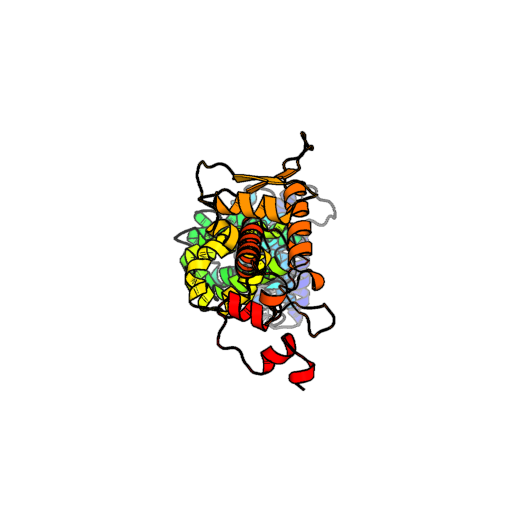 96.25 402 HIS A O 1
ATOM 3091 N N . PRO A 1 403 ? -12.765 -7.101 31.140 1.00 96.12 403 PRO A N 1
ATOM 3092 C CA . PRO A 1 403 ? -14.092 -7.037 31.746 1.00 96.12 403 PRO A CA 1
ATOM 3093 C C . PRO A 1 403 ? -14.065 -7.585 33.177 1.00 96.12 403 PRO A C 1
ATOM 3095 O O . PRO A 1 403 ? -13.446 -8.620 33.449 1.00 96.12 403 PRO A O 1
ATOM 3098 N N . SER A 1 404 ? -14.697 -6.867 34.103 1.00 95.38 404 SER A N 1
ATOM 3099 C CA . SER A 1 404 ? -14.778 -7.296 35.494 1.00 95.38 404 SER A CA 1
ATOM 3100 C C . SER A 1 404 ? -15.804 -8.416 35.641 1.00 95.38 404 SER A C 1
ATOM 3102 O O . SER A 1 404 ? -16.939 -8.305 35.181 1.00 95.38 404 SER A O 1
ATOM 3104 N N . SER A 1 405 ? -15.424 -9.487 36.336 1.00 92.94 405 SER A N 1
ATOM 3105 C CA . SER A 1 405 ? -16.341 -10.579 36.688 1.00 92.94 405 SER A CA 1
ATOM 3106 C C . SER A 1 405 ? -17.415 -10.148 37.692 1.00 92.94 405 SER A C 1
ATOM 3108 O O . SER A 1 405 ? -18.442 -10.807 37.791 1.00 92.94 405 SER A O 1
ATOM 3110 N N . THR A 1 406 ? -17.191 -9.045 38.413 1.00 93.81 406 THR A N 1
ATOM 3111 C CA . THR A 1 406 ? -18.123 -8.464 39.394 1.00 93.81 406 THR A CA 1
ATOM 3112 C C . THR A 1 406 ? -18.781 -7.178 38.884 1.00 93.81 406 THR A C 1
ATOM 3114 O O . THR A 1 406 ? -19.352 -6.427 39.668 1.00 93.81 406 THR A O 1
ATOM 3117 N N . ALA A 1 407 ? -18.743 -6.911 37.570 1.00 94.44 407 ALA A N 1
ATOM 3118 C CA . ALA A 1 407 ? -19.316 -5.692 36.983 1.00 94.44 407 ALA A CA 1
ATOM 3119 C C . ALA A 1 407 ? -20.794 -5.480 37.363 1.00 94.44 407 ALA A C 1
ATOM 3121 O O . ALA A 1 407 ? -21.213 -4.349 37.575 1.00 94.44 407 ALA A O 1
ATOM 3122 N N . ALA A 1 408 ? -21.566 -6.562 37.504 1.00 94.62 408 ALA A N 1
ATOM 3123 C CA . ALA A 1 408 ? -22.972 -6.502 37.904 1.00 94.62 408 ALA A CA 1
ATOM 3124 C C . ALA A 1 408 ? -23.209 -6.090 39.364 1.00 94.62 408 ALA A C 1
ATOM 3126 O O . ALA A 1 408 ? -24.296 -5.620 39.685 1.00 94.62 408 ALA A O 1
ATOM 3127 N N . GLU A 1 409 ? -22.216 -6.265 40.238 1.00 94.88 409 GLU A N 1
ATOM 3128 C CA . GLU A 1 409 ? -22.284 -5.817 41.633 1.00 94.88 409 GLU A CA 1
ATOM 3129 C C . GLU A 1 409 ? -21.999 -4.318 41.746 1.00 94.88 409 GLU A C 1
ATOM 3131 O O . GLU A 1 409 ? -22.595 -3.640 42.579 1.00 94.88 409 GLU A O 1
ATOM 3136 N N . ALA A 1 410 ? -21.099 -3.806 40.901 1.00 93.75 410 ALA A N 1
ATOM 3137 C CA . ALA A 1 410 ? -20.751 -2.391 40.857 1.00 93.75 410 ALA A CA 1
ATOM 3138 C C . ALA A 1 410 ? -21.807 -1.554 40.117 1.00 93.75 410 ALA A C 1
ATOM 3140 O O . ALA A 1 410 ? -22.183 -0.488 40.593 1.00 93.75 410 ALA A O 1
ATOM 3141 N N . GLU A 1 411 ? -22.302 -2.049 38.978 1.00 92.62 411 GLU A N 1
ATOM 3142 C CA . GLU A 1 411 ? -23.245 -1.342 38.110 1.00 92.62 411 GLU A CA 1
ATOM 3143 C C . GLU A 1 411 ? -24.361 -2.295 37.623 1.00 92.62 411 GLU A C 1
ATOM 3145 O O . GLU A 1 411 ? -24.122 -3.172 36.777 1.00 92.62 411 GLU A O 1
ATOM 3150 N N . PRO A 1 412 ? -25.606 -2.149 38.118 1.00 94.38 412 PRO A N 1
ATOM 3151 C CA . PRO A 1 412 ? -26.728 -2.995 37.712 1.00 94.38 412 PRO A CA 1
ATOM 3152 C C . PRO A 1 412 ? -27.006 -2.973 36.202 1.00 94.38 412 PRO A C 1
ATOM 3154 O O . PRO A 1 412 ? -27.390 -4.000 35.641 1.00 94.38 412 PRO A O 1
ATOM 3157 N N . GLU A 1 413 ? -26.761 -1.847 35.518 1.00 92.94 413 GLU A N 1
ATOM 3158 C CA . GLU A 1 413 ? -26.917 -1.723 34.062 1.00 92.94 413 GLU A CA 1
ATOM 3159 C C . GLU A 1 413 ? -25.637 -2.066 33.269 1.00 92.94 413 GLU A C 1
ATOM 3161 O O . GLU A 1 413 ? -25.507 -1.693 32.101 1.00 92.94 413 GLU A O 1
ATOM 3166 N N . ASN A 1 414 ? -24.684 -2.804 33.854 1.00 94.00 414 ASN A N 1
ATOM 3167 C CA . ASN A 1 414 ? -23.384 -3.113 33.236 1.00 94.00 414 ASN A CA 1
ATOM 3168 C C . ASN A 1 414 ? -23.471 -3.602 31.778 1.00 94.00 414 ASN A C 1
ATOM 3170 O O . ASN A 1 414 ? -22.680 -3.167 30.943 1.00 94.00 414 ASN A O 1
ATOM 3174 N N . LEU A 1 415 ? -24.442 -4.460 31.441 1.00 94.88 415 LEU A N 1
ATOM 3175 C CA . LEU A 1 415 ? -24.608 -4.993 30.085 1.00 94.88 415 LEU A CA 1
ATOM 3176 C C . LEU A 1 415 ? -24.924 -3.890 29.070 1.00 94.88 415 LEU A C 1
ATOM 3178 O O . LEU A 1 415 ? -24.362 -3.877 27.975 1.00 94.88 415 LEU A O 1
ATOM 3182 N N . THR A 1 416 ? -25.770 -2.936 29.458 1.00 94.00 416 THR A N 1
ATOM 3183 C CA . THR A 1 416 ? -26.080 -1.750 28.656 1.00 94.00 416 THR A CA 1
ATOM 3184 C C . THR A 1 416 ? -24.818 -0.931 28.404 1.00 94.00 416 THR A C 1
ATOM 3186 O O . THR A 1 416 ? -24.572 -0.479 27.285 1.00 94.00 416 THR A O 1
ATOM 3189 N N . TYR A 1 417 ? -23.993 -0.740 29.432 1.00 94.81 417 TYR A N 1
ATOM 3190 C CA . TYR A 1 417 ? -22.764 0.025 29.281 1.00 94.81 417 TYR A CA 1
ATOM 3191 C C . TYR A 1 417 ? -21.684 -0.728 28.492 1.00 94.81 417 TYR A C 1
ATOM 3193 O O . TYR A 1 417 ? -20.958 -0.099 27.725 1.00 94.81 417 TYR A O 1
ATOM 3201 N N . PHE A 1 418 ? -21.607 -2.059 28.578 1.00 95.50 418 PHE A N 1
ATOM 3202 C CA . PHE A 1 418 ? -20.764 -2.854 27.679 1.00 95.50 418 PHE A CA 1
ATOM 3203 C C . PHE A 1 418 ? -21.209 -2.719 26.217 1.00 95.50 418 PHE A C 1
ATOM 3205 O O . PHE A 1 418 ? -20.364 -2.556 25.334 1.00 95.50 418 PHE A O 1
ATOM 3212 N N . GLU A 1 419 ? -22.520 -2.715 25.950 1.00 93.31 419 GLU A N 1
ATOM 3213 C CA . GLU A 1 419 ? -23.053 -2.427 24.613 1.00 93.31 419 GLU A CA 1
ATOM 3214 C C . GLU A 1 419 ? -22.659 -1.014 24.154 1.00 93.31 419 GLU A C 1
ATOM 3216 O O . GLU A 1 419 ? -22.225 -0.828 23.014 1.00 93.31 419 GLU A O 1
ATOM 3221 N N . LEU A 1 420 ? -22.742 -0.022 25.048 1.00 92.94 420 LEU A N 1
ATOM 3222 C CA . LEU A 1 420 ? -22.319 1.349 24.772 1.00 92.94 420 LEU A CA 1
ATOM 3223 C C . LEU A 1 420 ? -20.826 1.428 24.421 1.00 92.94 420 LEU A C 1
ATOM 3225 O O . LEU A 1 420 ? -20.476 2.052 23.420 1.00 92.94 420 LEU A O 1
ATOM 3229 N N . VAL A 1 421 ? -19.951 0.760 25.180 1.00 94.81 421 VAL A N 1
ATOM 3230 C CA . VAL A 1 421 ? -18.515 0.665 24.861 1.00 94.81 421 VAL A CA 1
ATOM 3231 C C . VAL A 1 421 ? -18.316 0.064 23.466 1.00 94.81 421 VAL A C 1
ATOM 3233 O O . VAL A 1 421 ? -17.560 0.616 22.665 1.00 94.81 421 VAL A O 1
ATOM 3236 N N . GLY A 1 422 ? -19.034 -1.012 23.132 1.00 92.88 422 GLY A N 1
ATOM 3237 C CA . GLY A 1 422 ? -19.002 -1.619 21.799 1.00 92.88 422 GLY A CA 1
ATOM 3238 C C . GLY A 1 422 ? -19.409 -0.647 20.685 1.00 92.88 422 GLY A C 1
ATOM 3239 O O . GLY A 1 422 ? -18.702 -0.519 19.682 1.00 92.88 422 GLY A O 1
ATOM 3240 N N . LYS A 1 423 ? -20.505 0.100 20.878 1.00 90.88 423 LYS A N 1
ATOM 3241 C CA . LYS A 1 423 ? -20.963 1.136 19.935 1.00 90.88 423 LYS A CA 1
ATOM 3242 C C . LYS A 1 423 ? -19.936 2.254 19.772 1.00 90.88 423 LYS A C 1
ATOM 3244 O O . LYS A 1 423 ? -19.685 2.679 18.648 1.00 90.88 423 LYS A O 1
ATOM 3249 N N . LEU A 1 424 ? -19.309 2.707 20.857 1.00 92.50 424 LEU A N 1
ATOM 3250 C CA . LEU A 1 424 ? -18.272 3.741 20.809 1.00 92.50 424 LEU A CA 1
ATOM 3251 C C . LEU A 1 424 ? -17.032 3.274 20.046 1.00 92.50 424 LEU A C 1
ATOM 3253 O O . LEU A 1 424 ? -16.505 4.038 19.243 1.00 92.50 424 LEU A O 1
ATOM 3257 N N . ILE A 1 425 ? -16.598 2.022 20.226 1.00 92.19 425 ILE A N 1
ATOM 3258 C CA . ILE A 1 425 ? -15.500 1.437 19.439 1.00 92.19 425 ILE A CA 1
ATOM 3259 C C . ILE A 1 425 ? -15.864 1.423 17.950 1.00 92.19 425 ILE A C 1
ATOM 3261 O O . ILE A 1 425 ? -15.062 1.846 17.118 1.00 92.19 425 ILE A O 1
ATOM 3265 N N . ALA A 1 426 ? -17.081 0.994 17.606 1.00 89.06 426 ALA A N 1
ATOM 3266 C CA . ALA A 1 426 ? -17.548 0.981 16.221 1.00 89.06 426 ALA A CA 1
ATOM 3267 C C . ALA A 1 426 ? -17.610 2.396 15.612 1.00 89.06 426 ALA A C 1
ATOM 3269 O O . ALA A 1 426 ? -17.158 2.604 14.487 1.00 89.06 426 ALA A O 1
ATOM 3270 N N . LEU A 1 427 ? -18.110 3.384 16.359 1.00 90.75 427 LEU A N 1
ATOM 3271 C CA . LEU A 1 427 ? -18.150 4.784 15.929 1.00 90.75 427 LEU A CA 1
ATOM 3272 C C . LEU A 1 427 ? -16.749 5.400 15.812 1.00 90.75 427 LEU A C 1
ATOM 3274 O O . LEU A 1 427 ? -16.496 6.166 14.884 1.00 90.75 427 LEU A O 1
ATOM 3278 N N . ALA A 1 428 ? -15.822 5.054 16.704 1.00 91.38 428 ALA A N 1
ATOM 3279 C CA . ALA A 1 428 ? -14.435 5.492 16.611 1.00 91.38 428 ALA A CA 1
ATOM 3280 C C . ALA A 1 428 ? -13.762 4.937 15.347 1.00 91.38 428 ALA A C 1
ATOM 3282 O O . ALA A 1 428 ? -13.097 5.686 14.636 1.00 91.38 428 ALA A O 1
ATOM 3283 N N . LEU A 1 429 ? -14.001 3.664 15.006 1.00 88.75 429 LEU A N 1
ATOM 3284 C CA . LEU A 1 429 ? -13.544 3.077 13.741 1.00 88.75 429 LEU A CA 1
ATOM 3285 C C . LEU A 1 429 ? -14.161 3.787 12.528 1.00 88.75 429 LEU A C 1
ATOM 3287 O O . LEU A 1 429 ? -13.440 4.127 11.590 1.00 88.75 429 LEU A O 1
ATOM 3291 N N . LEU A 1 430 ? -15.469 4.065 12.574 1.00 88.75 430 LEU A N 1
ATOM 3292 C CA . LEU A 1 430 ? -16.198 4.771 11.519 1.00 88.75 430 LEU A CA 1
ATOM 3293 C C . LEU A 1 430 ? -15.582 6.147 11.220 1.00 88.75 430 LEU A C 1
ATOM 3295 O O . LEU A 1 430 ? -15.312 6.461 10.062 1.00 88.75 430 LEU A O 1
ATOM 3299 N N . HIS A 1 431 ? -15.316 6.935 12.268 1.00 88.56 431 HIS A N 1
ATOM 3300 C CA . HIS A 1 431 ? -14.753 8.292 12.184 1.00 88.56 431 HIS A CA 1
ATOM 3301 C C . HIS A 1 431 ? -13.220 8.338 12.160 1.00 88.56 431 HIS A C 1
ATOM 3303 O O . HIS A 1 431 ? -12.641 9.421 12.115 1.00 88.56 431 HIS A O 1
ATOM 3309 N N . ARG A 1 432 ? -12.549 7.178 12.168 1.00 90.50 432 ARG A N 1
ATOM 3310 C CA . ARG A 1 432 ? -11.078 7.045 12.188 1.00 90.50 432 ARG A CA 1
ATOM 3311 C C . ARG A 1 432 ? -10.427 7.711 13.409 1.00 90.50 432 ARG A C 1
ATOM 3313 O O . ARG A 1 432 ? -9.291 8.184 13.338 1.00 90.50 432 ARG A O 1
ATOM 3320 N N . GLU A 1 433 ? -11.120 7.711 14.540 1.00 90.50 433 GLU A N 1
ATOM 3321 C CA . GLU A 1 433 ? -10.664 8.294 15.802 1.00 90.50 433 GLU A CA 1
ATOM 3322 C C . GLU A 1 433 ? -10.061 7.248 16.741 1.00 90.50 433 GLU A C 1
ATOM 3324 O O . GLU A 1 433 ? -10.318 6.050 16.635 1.00 90.50 433 GLU A O 1
ATOM 3329 N N . THR A 1 434 ? -9.222 7.706 17.667 1.00 90.25 434 THR A N 1
ATOM 3330 C CA . THR A 1 434 ? -8.602 6.854 18.684 1.00 90.25 434 THR A CA 1
ATOM 3331 C C . THR A 1 434 ? -9.338 6.982 20.013 1.00 90.25 434 THR A C 1
ATOM 3333 O O . THR A 1 434 ? -9.875 8.038 20.343 1.00 90.25 434 THR A O 1
ATOM 3336 N N . LEU A 1 435 ? -9.328 5.903 20.801 1.00 93.94 435 LEU A N 1
ATOM 3337 C CA . LEU A 1 435 ? -9.919 5.843 22.140 1.00 93.94 435 LEU A CA 1
ATOM 3338 C C . LEU A 1 435 ? -8.821 5.568 23.185 1.00 93.94 435 LEU A C 1
ATOM 3340 O O . LEU A 1 435 ? -8.595 4.413 23.542 1.00 93.94 435 LEU A O 1
ATOM 3344 N N . PRO A 1 436 ? -8.107 6.595 23.688 1.00 91.00 436 PRO A N 1
ATOM 3345 C CA . PRO A 1 436 ? -6.921 6.399 24.529 1.00 91.00 436 PRO A CA 1
ATOM 3346 C C . PRO A 1 436 ? -7.184 5.676 25.856 1.00 91.00 436 PRO A C 1
ATOM 3348 O O . PRO A 1 436 ? -6.286 5.026 26.386 1.00 91.00 436 PRO A O 1
ATOM 3351 N N . ALA A 1 437 ? -8.399 5.796 26.401 1.00 92.62 437 ALA A N 1
ATOM 3352 C CA . ALA A 1 437 ? -8.786 5.149 27.653 1.00 92.62 437 ALA A CA 1
ATOM 3353 C C . ALA A 1 437 ? -9.095 3.648 27.481 1.00 92.62 437 ALA A C 1
ATOM 3355 O O . ALA A 1 437 ? -8.861 2.869 28.400 1.00 92.62 437 ALA A O 1
ATOM 3356 N N . ALA A 1 438 ? -9.524 3.216 26.290 1.00 93.38 438 ALA A N 1
ATOM 3357 C CA . ALA A 1 438 ? -9.921 1.838 25.988 1.00 93.38 438 ALA A CA 1
ATOM 3358 C C . ALA A 1 438 ? -8.716 0.931 25.661 1.00 93.38 438 ALA A C 1
ATOM 3360 O O . ALA A 1 438 ? -8.599 0.362 24.573 1.00 93.38 438 ALA A O 1
ATOM 3361 N N . ARG A 1 439 ? -7.772 0.804 26.600 1.00 94.56 439 ARG A N 1
ATOM 3362 C CA . ARG A 1 439 ? -6.568 -0.032 26.443 1.00 94.56 439 ARG A CA 1
ATOM 3363 C C . ARG A 1 439 ? -6.854 -1.472 26.860 1.00 94.56 439 ARG A C 1
ATOM 3365 O O . ARG A 1 439 ? -6.540 -1.873 27.970 1.00 94.56 439 ARG A O 1
ATOM 3372 N N . PHE A 1 440 ? -7.465 -2.261 25.984 1.00 96.25 440 PHE A N 1
ATOM 3373 C CA . PHE A 1 440 ? -7.860 -3.632 26.320 1.00 96.25 440 PHE A CA 1
ATOM 3374 C C . PHE A 1 440 ? -6.701 -4.642 26.322 1.00 96.25 440 PHE A C 1
ATOM 3376 O O . PHE A 1 440 ? -5.761 -4.549 25.525 1.00 96.25 440 PHE A O 1
ATOM 3383 N N . THR A 1 441 ? -6.815 -5.659 27.181 1.00 96.19 441 THR A N 1
ATOM 3384 C CA . THR A 1 441 ? -5.929 -6.844 27.203 1.00 96.19 441 THR A CA 1
ATOM 3385 C C . THR A 1 441 ? -5.800 -7.510 25.825 1.00 96.19 441 THR A C 1
ATOM 3387 O O . THR A 1 441 ? -6.649 -7.345 24.941 1.00 96.19 441 THR A O 1
ATOM 3390 N N . LEU A 1 442 ? -4.714 -8.261 25.596 1.00 94.00 442 LEU A N 1
ATOM 3391 C CA . LEU A 1 442 ? -4.541 -9.014 24.344 1.00 94.00 442 LEU A CA 1
ATOM 3392 C C . LEU A 1 442 ? -5.646 -10.064 24.179 1.00 94.00 442 LEU A C 1
ATOM 3394 O O . LEU A 1 442 ? -6.230 -10.151 23.100 1.00 94.00 442 LEU A O 1
ATOM 3398 N N . ALA A 1 443 ? -5.978 -10.781 25.256 1.00 94.56 443 ALA A N 1
ATOM 3399 C CA . ALA A 1 443 ? -7.055 -11.766 25.264 1.00 94.56 443 ALA A CA 1
ATOM 3400 C C . ALA A 1 443 ? -8.399 -11.160 24.824 1.00 94.56 443 ALA A C 1
ATOM 3402 O O . ALA A 1 443 ? -9.036 -11.682 23.910 1.00 94.56 443 ALA A O 1
ATOM 3403 N N . LEU A 1 444 ? -8.797 -10.011 25.391 1.00 94.94 444 LEU A N 1
ATOM 3404 C CA . LEU A 1 444 ? -10.052 -9.354 25.008 1.00 94.94 444 LEU A CA 1
ATOM 3405 C C . LEU A 1 444 ? -10.042 -8.922 23.533 1.00 94.94 444 LEU A C 1
ATOM 3407 O O . LEU A 1 444 ? -11.021 -9.133 22.821 1.00 94.94 444 LEU A O 1
ATOM 3411 N N . ARG A 1 445 ? -8.929 -8.365 23.037 1.00 94.06 445 ARG A N 1
ATOM 3412 C CA . ARG A 1 445 ? -8.801 -7.992 21.616 1.00 94.06 445 ARG A CA 1
ATOM 3413 C C . ARG A 1 445 ? -8.929 -9.204 20.692 1.00 94.06 445 ARG A C 1
ATOM 3415 O O . ARG A 1 445 ? -9.605 -9.105 19.671 1.00 94.06 445 ARG A O 1
ATOM 3422 N N . LYS A 1 446 ? -8.336 -10.347 21.056 1.00 94.06 446 LYS A N 1
ATOM 3423 C CA . LYS A 1 446 ? -8.501 -11.606 20.313 1.00 94.06 446 LYS A CA 1
ATOM 3424 C C . LYS A 1 446 ? -9.955 -12.071 20.295 1.00 94.06 446 LYS A C 1
ATOM 3426 O O . LYS A 1 446 ? -10.435 -12.454 19.235 1.00 94.06 446 LYS A O 1
ATOM 3431 N N . MET A 1 447 ? -10.662 -11.979 21.424 1.00 92.50 447 MET A N 1
ATOM 3432 C CA . MET A 1 447 ? -12.086 -12.327 21.505 1.00 92.50 447 MET A CA 1
ATOM 3433 C C . MET A 1 447 ? -12.945 -11.437 20.600 1.00 92.50 447 MET A C 1
ATOM 3435 O O . MET A 1 447 ? -13.745 -11.959 19.829 1.00 92.50 447 MET A O 1
ATOM 3439 N N . ILE A 1 448 ? -12.741 -10.114 20.632 1.00 92.19 448 ILE A N 1
ATOM 3440 C CA . ILE A 1 448 ? -13.469 -9.161 19.773 1.00 92.19 448 ILE A CA 1
ATOM 3441 C C . ILE A 1 448 ? -13.247 -9.480 18.288 1.00 92.19 448 ILE A C 1
ATOM 3443 O O . ILE A 1 448 ? -14.185 -9.453 17.498 1.00 92.19 448 ILE A O 1
ATOM 3447 N N . LEU A 1 449 ? -12.009 -9.804 17.907 1.00 90.25 449 LEU A N 1
ATOM 3448 C CA . LEU A 1 449 ? -11.644 -10.127 16.526 1.00 90.25 449 LEU A CA 1
ATOM 3449 C C . LEU A 1 449 ? -11.957 -11.577 16.128 1.00 90.25 449 LEU A C 1
ATOM 3451 O O . LEU A 1 449 ? -11.706 -11.946 14.983 1.00 90.25 449 LEU A O 1
ATOM 3455 N N . SER A 1 450 ? -12.456 -12.408 17.052 1.00 89.56 450 SER A N 1
ATOM 3456 C CA . SER A 1 450 ? -12.577 -13.863 16.865 1.00 89.56 450 SER A CA 1
ATOM 3457 C C . SER A 1 450 ? -11.275 -14.508 16.352 1.00 89.56 450 SER A C 1
ATOM 3459 O O . SER A 1 450 ? -11.285 -15.430 15.536 1.00 89.56 450 SER A O 1
ATOM 3461 N N . ALA A 1 451 ? -10.128 -13.998 16.814 1.00 85.38 451 ALA A N 1
ATOM 3462 C CA . ALA A 1 451 ? -8.797 -14.355 16.333 1.00 85.38 451 ALA A CA 1
ATOM 3463 C C . ALA A 1 451 ? -8.269 -15.632 17.013 1.00 85.38 451 ALA A C 1
ATOM 3465 O O . ALA A 1 451 ? -7.343 -15.582 17.824 1.00 85.38 451 ALA A O 1
ATOM 3466 N N . GLY A 1 452 ? -8.866 -16.773 16.656 1.00 81.75 452 GLY A N 1
ATOM 3467 C CA . GLY A 1 452 ? -8.465 -18.106 17.117 1.00 81.75 452 GLY A CA 1
ATOM 3468 C C . GLY A 1 452 ? -8.803 -18.405 18.586 1.00 81.75 452 GLY A C 1
ATOM 3469 O O . GLY A 1 452 ? -9.341 -17.551 19.295 1.00 81.75 452 GLY A O 1
ATOM 3470 N N . PRO A 1 453 ? -8.524 -19.634 19.058 1.00 88.25 453 PRO A N 1
ATOM 3471 C CA . PRO A 1 453 ? -8.717 -19.984 20.458 1.00 88.25 453 PRO A CA 1
ATOM 3472 C C . PRO A 1 453 ? -7.724 -19.219 21.339 1.00 88.25 453 PRO A C 1
ATOM 3474 O O . PRO A 1 453 ? -6.568 -19.013 20.961 1.00 88.25 453 PRO A O 1
ATOM 3477 N N . LEU A 1 454 ? -8.173 -18.830 22.532 1.00 91.81 454 LEU A N 1
ATOM 3478 C CA . LEU A 1 454 ? -7.281 -18.282 23.550 1.00 91.81 454 LEU A CA 1
ATOM 3479 C C . LEU A 1 454 ? -6.277 -19.357 23.976 1.00 91.81 454 LEU A C 1
ATOM 3481 O O . LEU A 1 454 ? -6.648 -20.509 24.209 1.00 91.81 454 LEU A O 1
ATOM 3485 N N . ALA A 1 455 ? -5.009 -18.970 24.071 1.00 91.94 455 ALA A N 1
ATOM 3486 C CA . ALA A 1 455 ? -3.932 -19.838 24.525 1.00 91.94 455 ALA A CA 1
ATOM 3487 C C . ALA A 1 455 ? -3.511 -19.476 25.957 1.00 91.94 455 ALA A C 1
ATOM 3489 O O . ALA A 1 455 ? -3.807 -18.387 26.446 1.00 91.94 455 ALA A O 1
ATOM 3490 N N . VAL A 1 456 ? -2.776 -20.368 26.629 1.00 93.31 456 VAL A N 1
ATOM 3491 C CA . VAL A 1 456 ? -2.288 -20.124 28.002 1.00 93.31 456 VAL A CA 1
ATOM 3492 C C . VAL A 1 456 ? -1.426 -18.859 28.068 1.00 93.31 456 VAL A C 1
ATOM 3494 O O . VAL A 1 456 ? -1.526 -18.106 29.028 1.00 93.31 456 VAL A O 1
ATOM 3497 N N . GLN A 1 457 ? -0.658 -18.563 27.015 1.00 93.56 457 GLN A N 1
ATOM 3498 C CA . GLN A 1 457 ? 0.154 -17.345 26.924 1.00 93.56 457 GLN A CA 1
ATOM 3499 C C . GLN A 1 457 ? -0.686 -16.058 26.939 1.00 93.56 457 GLN A C 1
ATOM 3501 O O . GLN A 1 457 ? -0.201 -15.015 27.360 1.00 93.56 457 GLN A O 1
ATOM 3506 N N . ASP A 1 458 ? -1.955 -16.102 26.516 1.00 93.31 458 ASP A N 1
ATOM 3507 C CA . ASP A 1 458 ? -2.823 -14.920 26.561 1.00 93.31 458 ASP A CA 1
ATOM 3508 C C . ASP A 1 458 ? -3.183 -14.523 28.001 1.00 93.31 458 ASP A C 1
ATOM 3510 O O . ASP A 1 458 ? -3.511 -13.355 28.241 1.00 93.31 458 ASP A O 1
ATOM 3514 N N . MET A 1 459 ? -3.074 -15.460 28.954 1.00 94.12 459 MET A N 1
ATOM 3515 C CA . MET A 1 459 ? -3.294 -15.209 30.380 1.00 94.12 459 MET A CA 1
ATOM 3516 C C . MET A 1 459 ? -2.290 -14.206 30.943 1.00 94.12 459 MET A C 1
ATOM 3518 O O . MET A 1 459 ? -2.678 -13.388 31.768 1.00 94.12 459 MET A O 1
ATOM 3522 N N . GLU A 1 460 ? -1.054 -14.174 30.431 1.00 94.25 460 GLU A N 1
ATOM 3523 C CA . GLU A 1 460 ? -0.052 -13.167 30.810 1.00 94.25 460 GLU A CA 1
ATOM 3524 C C . GLU A 1 460 ? -0.589 -11.738 30.633 1.00 94.25 460 GLU A C 1
ATOM 3526 O O . GLU A 1 460 ? -0.276 -10.845 31.412 1.00 94.25 460 GLU A O 1
ATOM 3531 N N . SER A 1 461 ? -1.444 -11.518 29.626 1.00 93.19 461 SER A N 1
ATOM 3532 C CA . SER A 1 461 ? -2.050 -10.208 29.373 1.00 93.19 461 SER A CA 1
ATOM 3533 C C . SER A 1 461 ? -3.248 -9.882 30.264 1.00 93.19 461 SER A C 1
ATOM 3535 O O . SER A 1 461 ? -3.669 -8.731 30.283 1.00 93.19 461 SER A O 1
ATOM 3537 N N . VAL A 1 462 ? -3.838 -10.877 30.929 1.00 93.88 462 VAL A N 1
ATOM 3538 C CA . VAL A 1 462 ? -5.042 -10.730 31.762 1.00 93.88 462 VAL A CA 1
ATOM 3539 C C . VAL A 1 462 ? -4.674 -10.693 33.237 1.00 93.88 462 VAL A C 1
ATOM 3541 O O . VAL A 1 462 ? -5.170 -9.831 33.956 1.00 93.88 462 VAL A O 1
ATOM 3544 N N . ASP A 1 463 ? -3.815 -11.616 33.663 1.00 93.38 463 ASP A N 1
ATOM 3545 C CA . ASP A 1 463 ? -3.307 -11.752 35.022 1.00 93.38 463 ASP A CA 1
ATOM 3546 C C . ASP A 1 463 ? -1.851 -12.266 34.979 1.00 93.38 463 ASP A C 1
ATOM 3548 O O . ASP A 1 463 ? -1.607 -13.477 34.918 1.00 93.38 463 ASP A O 1
ATOM 3552 N N . PRO A 1 464 ? -0.865 -11.348 34.974 1.00 92.62 464 PRO A N 1
ATOM 3553 C CA . PRO A 1 464 ? 0.548 -11.707 34.904 1.00 92.62 464 PRO A CA 1
ATOM 3554 C C . PRO A 1 464 ? 1.045 -12.516 36.106 1.00 92.62 464 PRO A C 1
ATOM 3556 O O . PRO A 1 464 ? 2.011 -13.261 35.968 1.00 92.62 464 PRO A O 1
ATOM 3559 N N . GLU A 1 465 ? 0.438 -12.344 37.285 1.00 92.94 465 GLU A N 1
ATOM 3560 C CA . GLU A 1 465 ? 0.850 -13.054 38.500 1.00 92.94 465 GLU A CA 1
ATOM 3561 C C . GLU A 1 465 ? 0.294 -14.475 38.519 1.00 92.94 465 GLU A C 1
ATOM 3563 O O . GLU A 1 465 ? 1.017 -15.388 38.892 1.00 92.94 465 GLU A O 1
ATOM 3568 N N . PHE A 1 466 ? -0.943 -14.683 38.060 1.00 93.19 466 PHE A N 1
ATOM 3569 C CA . PHE A 1 466 ? -1.510 -16.026 37.917 1.00 93.19 466 PHE A CA 1
ATOM 3570 C C . PHE A 1 466 ? -0.858 -16.843 36.788 1.00 93.19 466 PHE A C 1
ATOM 3572 O O . PHE A 1 466 ? -0.863 -18.071 36.828 1.00 93.19 466 PHE A O 1
ATOM 3579 N N . TYR A 1 467 ? -0.336 -16.176 35.755 1.00 94.19 467 TYR A N 1
ATOM 3580 C CA . TYR A 1 467 ? 0.360 -16.838 34.649 1.00 94.19 467 TYR A CA 1
ATOM 3581 C C . TYR A 1 467 ? 1.733 -17.417 35.041 1.00 94.19 467 TYR A C 1
ATOM 3583 O O . TYR A 1 467 ? 2.153 -18.413 34.448 1.00 94.19 467 TYR A O 1
ATOM 3591 N N . LYS A 1 468 ? 2.429 -16.784 35.994 1.00 93.12 468 LYS A N 1
ATOM 3592 C CA . LYS A 1 468 ? 3.709 -17.264 36.541 1.00 93.12 468 LYS A CA 1
ATOM 3593 C C . LYS A 1 468 ? 3.503 -18.493 37.417 1.00 93.12 468 LYS A C 1
ATOM 3595 O O . LYS A 1 468 ? 4.369 -19.394 37.331 1.00 93.12 468 LYS A O 1
#

InterPro domains:
  IPR000569 HECT domain [PF00632] (379-468)
  IPR000569 HECT domain [PS50237] (346-468)
  IPR035983 HECT, E3 ligase catalytic domain [SSF56204] (326-468)
  IPR050409 E3 ubiquitin-protein ligase [PTHR11254] (217-468)

Radius of gyration: 36.01 Å; chains: 1; bounding box: 89×49×94 Å

Sequence (468 aa):
SLVAASPASAACRPLIQQLVSFLKQIFTGATDQFSSTESMMFQNMGQCSGVSQVLSALLQCSREIADTAYRGNFVAFLADAMFFSSFTDAWQVHAQARELISLLFDGLLWKGVEGTAGLALGNFVSANGHIDLILDHERASHSISNVAWFLKRTSPGWDTKMQIYYLWRILRSRKGCKLLCRHPHADLVVAGLITGVRHATVEDNEVLSLLQCFLEDDDTRPVVLRGASPGLLFEGICELLSLGEADLCEPSCSLAQALLDATGPGALLTWSGAAKFIGVLSRKPQGKEIVDAVVPIMQWEPALTAALSIEYKRIWISDQIMVAGPGEAVEIRVDRRELLQGVLESLRDAKSFRHGVRFKFVGDETGSGDGHRRECFRLVTAALCDLEFGLFKSMDGGRTLHPSSTAAEAEPENLTYFELVGKLIALALLHRETLPAARFTLALRKMILSAGPLAVQDMESVDPEFYK

Secondary structure (DSSP, 8-state):
-GGGS-TT-GGGHHHHHHHHHHHHHHHH-S-SS-S--HHHHHHHHHH-TTHHHHHHHHHHHHHT---HHHHHHHHHHHHHHHHTTTT-HHHHT-HHHHHHHHHHHHHHT-TT-HHHHHHHHHHHHHHH--HHHHH-TTT-TTHHHHHHHHHT-SS--HHHHHHHHHHHHHHTSHHHHHHHHH-TTHHHHHHHHHHHHTT-BTTB-HHHHHHHHHHHSTTTHHHHHHSS-HHHHHHHHHHHHHH--HHHHHHHHHHHHHHHHHH-THHHHH-TTHHHHHHHHTTSGGGHHHHHHHHHHHTT-HHHHHHS-HHHHHHHHHHHHSPPSS-PPEEEEE-TTSHHHHHHHHHHH-S--TT-EEEEETT-SS--SHHHHHHHHHHHHHHHT-TTTSSEE-SSSSSSBEE-TTHHHH-TTHHHHHHHHHHHHHHHHHHT---TT--B-HHHHHHHTT-S---GGGGGGT-HHHH-

Foldseek 3Di:
DLLPDDLADPVCLVVLVVVLVVVCCLQVVDDPDPDPPPVSNCVSVVPDDCPLVVLVSSLVSLLPDPDLVSLLVNLLSLLVSLLSVLPDPVLVPDPVSVSSVLSSLSSLLHPNNLPSSLLSVLSNCLRHVPLCQCLVQVRHLSSVLSLLVLLLDDADDPSSQSSLVSLLVSCLDPVNLVSLLPHPVSLSNLVSLLNNLLHADLSRNSSLVSLLSQLVDPSNVCSNPVHPHPLSSLVSLLNQLVVPDPSVVQSSLSSVVSSCVSPPLVSLVVHPCNLSSLLSLLVDPSSLVVNVSCVVVCVVPVSNVVSHDPVSVLVVLLVVQADPDDDDAQEQEAEPVGLQVSLLVSVVPDPDRNNHHWYDYPPHPPDIDPVRVLVSLQSNLQCLLDVQLVQWDDQPVLQATDGHPCNCVSPVCSVSSVVVVVVSVVNCSNVVHDRVSHRHQPVVVCVVVVVDDDDLVSVCRHHVVVSD

pLDDT: mean 74.93, std 17.74, range [36.62, 96.94]

Organism: NCBI:txid1333877